Protein AF-0000000066289034 (afdb_homodimer)

InterPro domains:
  IPR006190 Antifreeze-like/N-acetylneuraminic acid synthase, SAF domain [PS50844] (279-337)
  IPR013132 PseI/NeuA/B-like [PF03102] (37-263)
  IPR013785 Aldolase-type TIM barrel [G3DSA:3.20.20.70] (3-262)
  IPR013974 SAF domain [PF08666] (277-334)
  IPR013974 SAF domain [SM00858] (277-335)
  IPR036732 Antifreeze-like/N-acetylneuraminic acid synthase C-terminal domain superfamily [SSF51269] (269-334)
  IPR051690 PseI/Nans/NeuA/B acid synthases [PTHR42966] (1-334)
  IPR057736 PseI/NeuA/NeuB, SAF domain [cd11615] (277-334)

Foldseek 3Di:
DDWDDQPNATFAPPGAAQEEAEQELQCQLPLVQLLVLLVLCVVLPHQAYEYEAEDLVAQDPPPDPCSVVCVRSHYDLVSLLVSQVSNVVVPHAYEYEYRGQVVLVSVLVSVHQEYEHEQVCLQVLVNLLSNLLSQHAYEYENAPHDPVSNVVSVCSSVVNHHDHYEYAYEHPDQADDPVRSPLLVQVVCCVPPVHAYAYEHRHAALVSRLVSVLVPHRYYYFHEHCALPDDDDRSVRGDHSVRSSVNVVSNVVSVVVSPDPDDDDDPVCVVVQQFVFWAKAFQAKDAAFDFDDPVGIDIDDGNPAHHPVCVVVRGRAGFHHIHGHGHGDHVVRRDDD/DDWDDQPNATFAPPGAAQEEAEQELQCQLPLVQLLVLLVLCVVLPHQAYEYEAEDLVAQDPPPDPCSVVCVRSHYDLVSLLVSQVSNVVVPHAYEYEYRHLVVLVSVVVSVHQEYEHELVCLQVLVNLLSNLLSQHAYEYENAPHDPVSNVVSVCSSVVNHHDHYEYAYEHPDQADDPVRSPLLVQVVCCVPPVHAYAYEHRHAALVSRLVSVLVPHRYYYFHEHCALPDDDDRSVRGDHSVRSSVNVVSNVVSVVPSPDPDDDDDPVCVVVQQFVFWAKAFQAKDAAFDFDDPVGIDIDDGNPAHHPVCVVVRGRAGFHHIHGHGHGDHVVRRDDD

Solvent-accessible surface area (backbone atoms only — not comparable to full-atom values): 33389 Å² total; per-residue (Å²): 105,69,64,38,71,46,73,94,39,60,34,17,81,95,41,68,64,42,34,33,29,29,34,48,67,66,28,64,43,32,69,66,49,38,47,49,49,47,53,46,36,45,75,31,62,35,54,25,38,28,36,61,40,53,52,53,86,54,28,36,25,83,83,41,92,55,36,65,61,49,50,65,40,51,61,53,72,67,51,52,52,51,48,41,52,51,26,54,71,76,70,29,42,48,36,40,25,52,58,26,71,69,38,47,54,51,41,55,73,69,58,46,46,39,41,39,40,53,31,42,48,48,62,33,42,69,50,42,38,55,50,10,60,71,59,43,33,36,39,36,31,43,16,60,35,35,61,68,55,49,52,51,38,52,47,46,22,43,76,36,58,24,81,43,58,32,41,20,43,38,47,57,25,94,55,33,56,53,69,59,53,25,54,37,25,37,48,45,49,31,70,72,66,50,38,35,28,14,37,40,51,33,37,74,75,51,61,65,64,40,42,36,43,73,59,59,30,21,31,38,34,37,41,32,26,87,45,46,83,49,88,65,94,58,20,68,48,19,34,28,54,67,54,39,25,50,35,44,52,49,37,55,48,51,62,38,20,32,53,88,22,74,56,48,55,42,82,76,18,58,75,40,46,39,60,50,16,44,8,32,17,25,56,33,73,38,51,55,65,40,62,40,41,86,84,42,40,42,55,24,24,47,31,81,38,38,51,44,74,46,47,80,73,47,49,70,35,48,28,71,48,69,37,46,59,59,33,68,41,43,62,71,38,63,53,78,134,105,67,66,38,69,46,72,94,40,61,32,16,82,96,41,67,65,42,33,33,29,29,33,48,68,66,28,65,46,33,68,66,50,37,49,47,47,47,53,46,36,44,74,31,63,34,54,24,38,28,37,62,40,53,52,53,85,54,28,35,24,82,83,39,92,54,34,65,58,48,49,64,40,50,61,52,73,67,53,51,52,49,48,40,52,50,27,54,70,75,69,29,44,45,37,40,25,52,57,26,72,69,39,48,55,52,42,55,72,67,57,46,46,38,41,37,40,52,32,43,48,46,64,34,43,68,51,42,38,56,50,10,60,71,58,43,32,36,40,37,33,42,16,59,33,34,61,68,56,49,52,52,37,52,48,45,22,43,76,36,57,24,81,42,59,31,40,19,43,37,49,57,25,92,55,33,55,52,70,57,54,25,54,38,25,38,47,44,50,32,70,74,66,51,39,35,27,15,37,40,51,31,36,74,76,53,60,66,65,41,43,38,43,75,57,59,30,21,30,39,35,36,40,32,25,85,44,45,83,49,88,65,94,58,20,69,49,19,34,28,55,68,53,40,27,50,34,44,52,50,38,55,48,50,62,38,21,32,53,88,22,73,57,50,54,42,82,74,18,59,77,41,46,38,59,49,16,44,8,32,18,24,56,32,74,40,51,56,66,40,61,39,40,86,82,42,42,40,56,24,26,46,31,81,37,39,50,44,74,47,48,80,72,46,49,71,35,47,29,71,47,70,37,47,58,60,34,69,41,44,63,71,38,64,53,79,135

Structure (mmCIF, N/CA/C/O backbone):
data_AF-0000000066289034-model_v1
#
loop_
_entity.id
_entity.type
_entity.pdbx_description
1 polymer 'Uncharacterized protein MJ1065'
#
loop_
_atom_site.group_PDB
_atom_site.id
_atom_site.type_symbol
_atom_site.label_atom_id
_atom_site.label_alt_id
_atom_site.label_comp_id
_atom_site.label_asym_id
_atom_site.label_entity_id
_atom_site.label_seq_id
_atom_site.pdbx_PDB_ins_code
_atom_site.Cartn_x
_atom_site.Cartn_y
_atom_site.Cartn_z
_atom_site.occupancy
_atom_site.B_iso_or_equiv
_atom_site.auth_seq_id
_atom_site.auth_comp_id
_atom_site.auth_asym_id
_atom_site.auth_atom_id
_atom_site.pdbx_PDB_model_num
ATOM 1 N N . MET A 1 1 ? 8.172 15.773 -12.922 1 71.44 1 MET A N 1
ATOM 2 C CA . MET A 1 1 ? 8.172 16.375 -11.586 1 71.44 1 MET A CA 1
ATOM 3 C C . MET A 1 1 ? 9.594 16.578 -11.078 1 71.44 1 MET A C 1
ATOM 5 O O . MET A 1 1 ? 10.391 15.633 -11.047 1 71.44 1 MET A O 1
ATOM 9 N N . GLU A 1 2 ? 9.992 17.766 -10.766 1 84.5 2 GLU A N 1
ATOM 10 C CA . GLU A 1 2 ? 11.336 18.047 -10.289 1 84.5 2 GLU A CA 1
ATOM 11 C C . GLU A 1 2 ? 11.484 17.703 -8.805 1 84.5 2 GLU A C 1
ATOM 13 O O . GLU A 1 2 ? 10.531 17.812 -8.039 1 84.5 2 GLU A O 1
ATOM 18 N N . LYS A 1 3 ? 12.609 17.219 -8.484 1 94.19 3 LYS A N 1
ATOM 19 C CA . LYS A 1 3 ? 12.914 16.922 -7.086 1 94.19 3 LYS A CA 1
ATOM 20 C C . LYS A 1 3 ? 13.266 18.203 -6.328 1 94.19 3 LYS A C 1
ATOM 22 O O . LYS A 1 3 ? 13.711 19.188 -6.93 1 94.19 3 LYS A O 1
ATOM 27 N N . ILE A 1 4 ? 12.992 18.156 -5.039 1 97.56 4 ILE A N 1
ATOM 28 C CA . ILE A 1 4 ? 13.258 19.281 -4.148 1 97.56 4 ILE A CA 1
ATOM 29 C C . ILE A 1 4 ? 14.305 18.875 -3.109 1 97.56 4 ILE A C 1
ATOM 31 O O . ILE A 1 4 ? 14.258 17.781 -2.566 1 97.56 4 ILE A O 1
ATOM 35 N N . LYS A 1 5 ? 15.203 19.812 -2.863 1 97.19 5 LYS A N 1
ATOM 36 C CA . LYS A 1 5 ? 16.234 19.531 -1.875 1 97.19 5 LYS A CA 1
ATOM 37 C C . LYS A 1 5 ? 15.859 20.078 -0.504 1 97.19 5 LYS A C 1
ATOM 39 O O . LYS A 1 5 ? 15.562 21.266 -0.371 1 97.19 5 LYS A O 1
ATOM 44 N N . ILE A 1 6 ? 15.797 19.234 0.524 1 98.06 6 ILE A N 1
ATOM 45 C CA . ILE A 1 6 ? 15.641 19.594 1.927 1 98.06 6 ILE A CA 1
ATOM 46 C C . ILE A 1 6 ? 16.891 19.219 2.705 1 98.06 6 ILE A C 1
ATOM 48 O O . ILE A 1 6 ? 17.156 18.031 2.91 1 98.06 6 ILE A O 1
ATOM 52 N N . GLY A 1 7 ? 17.609 20.172 3.164 1 96.44 7 GLY A N 1
ATOM 53 C CA . GLY A 1 7 ? 18.906 19.844 3.74 1 96.44 7 GLY A CA 1
ATOM 54 C C . GLY A 1 7 ? 19.812 19.094 2.781 1 96.44 7 GLY A C 1
ATOM 55 O O . GLY A 1 7 ? 20.109 19.578 1.685 1 96.44 7 GLY A O 1
ATOM 56 N N . ASP A 1 8 ? 20.141 17.922 3.119 1 95.5 8 ASP A N 1
ATOM 57 C CA . ASP A 1 8 ? 21.047 17.141 2.289 1 95.5 8 ASP A CA 1
ATOM 58 C C . ASP A 1 8 ? 20.312 16.016 1.568 1 95.5 8 ASP A C 1
ATOM 60 O O . ASP A 1 8 ? 20.938 15.117 1.001 1 95.5 8 ASP A O 1
ATOM 64 N N . ARG A 1 9 ? 18.984 16.125 1.559 1 97 9 ARG A N 1
ATOM 65 C CA . ARG A 1 9 ? 18.188 15.047 0.972 1 97 9 ARG A CA 1
ATOM 66 C C . ARG A 1 9 ? 17.344 15.562 -0.19 1 97 9 ARG A C 1
ATOM 68 O O . ARG A 1 9 ? 16.781 16.656 -0.117 1 97 9 ARG A O 1
ATOM 75 N N . TYR A 1 10 ? 17.312 14.805 -1.205 1 98.12 10 TYR A N 1
ATOM 76 C CA . TYR A 1 10 ? 16.359 15.078 -2.279 1 98.12 10 TYR A CA 1
ATOM 77 C C . TYR A 1 10 ? 15.031 14.375 -2.029 1 98.12 10 TYR A C 1
ATOM 79 O O . TYR A 1 10 ? 15.008 13.258 -1.516 1 98.12 10 TYR A O 1
ATOM 87 N N . VAL A 1 11 ? 13.945 15.062 -2.326 1 98.44 11 VAL A N 1
ATOM 88 C CA . VAL A 1 11 ? 12.586 14.555 -2.16 1 98.44 11 VAL A CA 1
ATOM 89 C C . VAL A 1 11 ? 11.852 14.594 -3.5 1 98.44 11 VAL A C 1
ATOM 91 O O . VAL A 1 11 ? 11.82 15.633 -4.168 1 98.44 11 VAL A O 1
ATOM 94 N N . GLY A 1 12 ? 11.289 13.516 -3.85 1 97.56 12 GLY A N 1
ATOM 95 C CA . GLY A 1 12 ? 10.57 13.445 -5.109 1 97.56 12 GLY A CA 1
ATOM 96 C C . GLY A 1 12 ? 10.797 12.141 -5.852 1 97.56 12 GLY A C 1
ATOM 97 O O . GLY A 1 12 ? 11.258 11.164 -5.27 1 97.56 12 GLY A O 1
ATOM 98 N N . LYS A 1 13 ? 10.414 12.125 -7.129 1 93.12 13 LYS A N 1
ATOM 99 C CA . LYS A 1 13 ? 10.461 10.922 -7.949 1 93.12 13 LYS A CA 1
ATOM 100 C C . LYS A 1 13 ? 11.867 10.32 -7.965 1 93.12 13 LYS A C 1
ATOM 102 O O . LYS A 1 13 ? 12.844 11.023 -8.195 1 93.12 13 LYS A O 1
ATOM 107 N N . GLY A 1 14 ? 11.922 9.078 -7.688 1 93.94 14 GLY A N 1
ATOM 108 C CA . GLY A 1 14 ? 13.188 8.352 -7.777 1 93.94 14 GLY A CA 1
ATOM 109 C C . GLY A 1 14 ? 14 8.422 -6.5 1 93.94 14 GLY A C 1
ATOM 110 O O . GLY A 1 14 ? 15.055 7.797 -6.398 1 93.94 14 GLY A O 1
ATOM 111 N N . GLU A 1 15 ? 13.57 9.211 -5.516 1 97.88 15 GLU A N 1
ATOM 112 C CA . GLU A 1 15 ? 14.266 9.352 -4.238 1 97.88 15 GLU A CA 1
ATOM 113 C C . GLU A 1 15 ? 13.586 8.531 -3.146 1 97.88 15 GLU A C 1
ATOM 115 O O . GLU A 1 15 ? 12.383 8.273 -3.219 1 97.88 15 GLU A O 1
ATOM 120 N N . PRO A 1 16 ? 14.352 8.062 -2.156 1 98.19 16 PRO A N 1
ATOM 121 C CA . PRO A 1 16 ? 13.703 7.418 -1.011 1 98.19 16 PRO A CA 1
ATOM 122 C C . PRO A 1 16 ? 12.688 8.32 -0.315 1 98.19 16 PRO A C 1
ATOM 124 O O . PRO A 1 16 ? 12.883 9.539 -0.26 1 98.19 16 PRO A O 1
ATOM 127 N N . THR A 1 17 ? 11.695 7.754 0.192 1 98.88 17 THR A N 1
ATOM 128 C CA . THR A 1 17 ? 10.68 8.5 0.918 1 98.88 17 THR A CA 1
ATOM 129 C C . THR A 1 17 ? 11.297 9.281 2.074 1 98.88 17 THR A C 1
ATOM 131 O O . THR A 1 17 ? 12.117 8.75 2.82 1 98.88 17 THR A O 1
ATOM 134 N N . PHE A 1 18 ? 11.008 10.539 2.15 1 98.94 18 PHE A N 1
ATOM 135 C CA . PHE A 1 18 ? 11.438 11.391 3.256 1 98.94 18 PHE A CA 1
ATOM 136 C C . PHE A 1 18 ? 10.5 11.234 4.449 1 98.94 18 PHE A C 1
ATOM 138 O O . PHE A 1 18 ? 9.297 11.484 4.34 1 98.94 18 PHE A O 1
ATOM 145 N N . ILE A 1 19 ? 11.008 10.797 5.605 1 98.94 19 ILE A N 1
ATOM 146 C CA . ILE A 1 19 ? 10.164 10.43 6.734 1 98.94 19 ILE A CA 1
ATOM 147 C C . ILE A 1 19 ? 10.352 11.43 7.875 1 98.94 19 ILE A C 1
ATOM 149 O O . ILE A 1 19 ? 11.469 11.609 8.367 1 98.94 19 ILE A O 1
ATOM 153 N N . ILE A 1 20 ? 9.25 12.023 8.281 1 98.94 20 ILE A N 1
ATOM 154 C CA . ILE A 1 20 ? 9.258 13.039 9.336 1 98.94 20 ILE A CA 1
ATOM 155 C C . ILE A 1 20 ? 8.586 12.477 10.586 1 98.94 20 ILE A C 1
ATOM 157 O O . ILE A 1 20 ? 7.414 12.109 10.562 1 98.94 20 ILE A O 1
ATOM 161 N N . ALA A 1 21 ? 9.352 12.414 11.664 1 98.94 21 ALA A N 1
ATOM 162 C CA . ALA A 1 21 ? 8.758 12.172 12.977 1 98.94 21 ALA A CA 1
ATOM 163 C C . ALA A 1 21 ? 8.133 13.445 13.531 1 98.94 21 ALA A C 1
ATOM 165 O O . ALA A 1 21 ? 8.844 14.375 13.914 1 98.94 21 ALA A O 1
ATOM 166 N N . GLU A 1 22 ? 6.855 13.43 13.578 1 98.75 22 GLU A N 1
ATOM 167 C CA . GLU A 1 22 ? 6.156 14.594 14.109 1 98.75 22 GLU A CA 1
ATOM 168 C C . GLU A 1 22 ? 6.07 14.539 15.633 1 98.75 22 GLU A C 1
ATOM 170 O O . GLU A 1 22 ? 5.133 13.969 16.188 1 98.75 22 GLU A O 1
ATOM 175 N N . GLY A 1 23 ? 6.965 15.273 16.25 1 98.5 23 GLY A N 1
ATOM 176 C CA . GLY A 1 23 ? 6.914 15.367 17.703 1 98.5 23 GLY A CA 1
ATOM 177 C C . GLY A 1 23 ? 5.812 16.281 18.203 1 98.5 23 GLY A C 1
ATOM 178 O O . GLY A 1 23 ? 5.312 16.109 19.312 1 98.5 23 GLY A O 1
ATOM 179 N N . GLY A 1 24 ? 5.508 17.219 17.297 1 97.62 24 GLY A N 1
ATOM 180 C CA . GLY A 1 24 ? 4.438 18.125 17.641 1 97.62 24 GLY A CA 1
ATOM 181 C C . GLY A 1 24 ? 4.59 18.734 19.031 1 97.62 24 GLY A C 1
ATOM 182 O O . GLY A 1 24 ? 5.602 19.375 19.328 1 97.62 24 GLY A O 1
ATOM 183 N N . LEU A 1 25 ? 3.611 18.453 19.859 1 97.88 25 LEU A N 1
ATOM 184 C CA . LEU A 1 25 ? 3.578 18.953 21.219 1 97.88 25 LEU A CA 1
ATOM 185 C C . LEU A 1 25 ? 3.855 17.844 22.219 1 97.88 25 LEU A C 1
ATOM 187 O O . LEU A 1 25 ? 3.662 18.016 23.422 1 97.88 25 LEU A O 1
ATOM 191 N N . ASN A 1 26 ? 4.34 16.719 21.75 1 98.31 26 ASN A N 1
ATOM 192 C CA . ASN A 1 26 ? 4.492 15.539 22.578 1 98.31 26 ASN A CA 1
ATOM 193 C C . ASN A 1 26 ? 5.699 15.648 23.5 1 98.31 26 ASN A C 1
ATOM 195 O O . ASN A 1 26 ? 6.027 14.711 24.234 1 98.31 26 ASN A O 1
ATOM 199 N N . HIS A 1 27 ? 6.359 16.828 23.516 1 98.12 27 HIS A N 1
ATOM 200 C CA . HIS A 1 27 ? 7.375 17.141 24.516 1 98.12 27 HIS A CA 1
ATOM 201 C C . HIS A 1 27 ? 6.742 17.578 25.828 1 98.12 27 HIS A C 1
ATOM 203 O O . HIS A 1 27 ? 7.43 17.688 26.844 1 98.12 27 HIS A O 1
ATOM 209 N N . ASN A 1 28 ? 5.516 17.828 25.797 1 97.31 28 ASN A N 1
ATOM 210 C CA . ASN A 1 28 ? 4.75 18.156 27 1 97.31 28 ASN A CA 1
ATOM 211 C C . ASN A 1 28 ? 5.332 19.359 27.719 1 97.31 28 ASN A C 1
ATOM 213 O O . ASN A 1 28 ? 5.398 19.375 28.953 1 97.31 28 ASN A O 1
ATOM 217 N N . GLY A 1 29 ? 5.848 20.328 27.031 1 97.31 29 GLY A N 1
ATOM 218 C CA . GLY A 1 29 ? 6.402 21.547 27.594 1 97.31 29 GLY A CA 1
ATOM 219 C C . GLY A 1 29 ? 7.734 21.328 28.281 1 97.31 29 GLY A C 1
ATOM 220 O O . GLY A 1 29 ? 8.219 22.203 29.016 1 97.31 29 GLY A O 1
ATOM 221 N N . ASP A 1 30 ? 8.266 20.188 28.078 1 97.62 30 ASP A N 1
ATOM 222 C CA . ASP A 1 30 ? 9.516 19.797 28.734 1 97.62 30 ASP A CA 1
ATOM 223 C C . ASP A 1 30 ? 10.617 19.578 27.703 1 97.62 30 ASP A C 1
ATOM 225 O O . ASP A 1 30 ? 10.539 18.641 26.891 1 97.62 30 ASP A O 1
ATOM 229 N N . ILE A 1 31 ? 11.695 20.344 27.828 1 97.75 31 ILE A N 1
ATOM 230 C CA . ILE A 1 31 ? 12.781 20.328 26.859 1 97.75 31 ILE A CA 1
ATOM 231 C C . ILE A 1 31 ? 13.492 18.984 26.875 1 97.75 31 ILE A C 1
ATOM 233 O O . ILE A 1 31 ? 13.953 18.5 25.844 1 97.75 31 ILE A O 1
ATOM 237 N N . ASP A 1 32 ? 13.516 18.359 28 1 98.25 32 ASP A N 1
ATOM 238 C CA . ASP A 1 32 ? 14.195 17.078 28.109 1 98.25 32 ASP A CA 1
ATOM 239 C C . ASP A 1 32 ? 13.406 15.984 27.391 1 98.25 32 ASP A C 1
ATOM 241 O O . ASP A 1 32 ? 13.992 15.102 26.75 1 98.25 32 ASP A O 1
ATOM 245 N N . ILE A 1 33 ? 12.117 16.031 27.531 1 98.5 33 ILE A N 1
ATOM 246 C CA . ILE A 1 33 ? 11.281 15.117 26.75 1 98.5 33 ILE A CA 1
ATOM 247 C C . ILE A 1 33 ? 11.469 15.383 25.266 1 98.5 33 ILE A C 1
ATOM 249 O O . ILE A 1 33 ? 11.562 14.453 24.469 1 98.5 33 ILE A O 1
ATOM 253 N N . GLY A 1 34 ? 11.555 16.656 24.891 1 98.75 34 GLY A N 1
ATOM 254 C CA . GLY A 1 34 ? 11.828 17.016 23.516 1 98.75 34 GLY A CA 1
ATOM 255 C C . GLY A 1 34 ? 13.109 16.406 22.969 1 98.75 34 GLY A C 1
ATOM 256 O O . GLY A 1 34 ? 13.133 15.859 21.875 1 98.75 34 GLY A O 1
ATOM 257 N N . LYS A 1 35 ? 14.125 16.531 23.781 1 98.81 35 LYS A N 1
ATOM 258 C CA . LYS A 1 35 ? 15.422 16 23.375 1 98.81 35 LYS A CA 1
ATOM 259 C C . LYS A 1 35 ? 15.359 14.477 23.219 1 98.81 35 LYS A C 1
ATOM 261 O O . LYS A 1 35 ? 15.977 13.914 22.312 1 98.81 35 LYS A O 1
ATOM 266 N N . GLU A 1 36 ? 14.633 13.852 24.094 1 98.81 36 GLU A N 1
ATOM 267 C CA . GLU A 1 36 ? 14.469 12.406 23.984 1 98.81 36 GLU A CA 1
ATOM 268 C C . GLU A 1 36 ? 13.711 12.031 22.719 1 98.81 36 GLU A C 1
ATOM 270 O O . GLU A 1 36 ? 14.031 11.023 22.078 1 98.81 36 GLU A O 1
ATOM 275 N N . LEU A 1 37 ? 12.711 12.789 22.375 1 98.88 37 LEU A N 1
ATOM 276 C CA . LEU A 1 37 ? 12 12.578 21.125 1 98.88 37 LEU A CA 1
ATOM 277 C C . LEU A 1 37 ? 12.953 12.656 19.938 1 98.88 37 LEU A C 1
ATOM 279 O O . LEU A 1 37 ? 12.906 11.82 19.031 1 98.88 37 LEU A O 1
ATOM 283 N N . VAL A 1 38 ? 13.82 13.664 19.984 1 98.94 38 VAL A N 1
ATOM 284 C CA . VAL A 1 38 ? 14.797 13.844 18.922 1 98.94 38 VAL A CA 1
ATOM 285 C C . VAL A 1 38 ? 15.68 12.609 18.812 1 98.94 38 VAL A C 1
ATOM 287 O O . VAL A 1 38 ? 15.844 12.055 17.719 1 98.94 38 VAL A O 1
ATOM 290 N N . LYS A 1 39 ? 16.172 12.18 19.906 1 98.88 39 LYS A N 1
ATOM 291 C CA . LYS A 1 39 ? 17.062 11.031 19.969 1 98.88 39 LYS A CA 1
ATOM 292 C C . LYS A 1 39 ? 16.391 9.773 19.438 1 98.88 39 LYS A C 1
ATOM 294 O O . LYS A 1 39 ? 16.953 9.062 18.594 1 98.88 39 LYS A O 1
ATOM 299 N N . GLU A 1 40 ? 15.18 9.508 19.875 1 98.94 40 GLU A N 1
ATOM 300 C CA . GLU A 1 40 ? 14.477 8.289 19.5 1 98.94 40 GLU A CA 1
ATOM 301 C C . GLU A 1 40 ? 14.062 8.336 18.031 1 98.94 40 GLU A C 1
ATOM 303 O O . GLU A 1 40 ? 14.07 7.309 17.344 1 98.94 40 GLU A O 1
ATOM 308 N N . ALA A 1 41 ? 13.641 9.492 17.578 1 98.94 41 ALA A N 1
ATOM 309 C CA . ALA A 1 41 ? 13.297 9.633 16.156 1 98.94 41 ALA A CA 1
ATOM 310 C C . ALA A 1 41 ? 14.477 9.242 15.273 1 98.94 41 ALA A C 1
ATOM 312 O O . ALA A 1 41 ? 14.305 8.508 14.297 1 98.94 41 ALA A O 1
ATOM 313 N N . LYS A 1 42 ? 15.641 9.719 15.633 1 98.88 42 LYS A N 1
ATOM 314 C CA . LYS A 1 42 ? 16.844 9.375 14.891 1 98.88 42 LYS A CA 1
ATOM 315 C C . LYS A 1 42 ? 17.094 7.867 14.914 1 98.88 42 LYS A C 1
ATOM 317 O O . LYS A 1 42 ? 17.359 7.258 13.883 1 98.88 42 LYS A O 1
ATOM 322 N N . LYS A 1 43 ? 16.969 7.328 16.094 1 98.81 43 LYS A N 1
ATOM 323 C CA . LYS A 1 43 ? 17.219 5.898 16.266 1 98.81 43 LYS A CA 1
ATOM 324 C C . LYS A 1 43 ? 16.25 5.07 15.422 1 98.81 43 LYS A C 1
ATOM 326 O O . LYS A 1 43 ? 16.609 3.998 14.93 1 98.81 43 LYS A O 1
ATOM 331 N N . CYS A 1 44 ? 15.07 5.574 15.25 1 98.75 44 CYS A N 1
ATOM 332 C CA . CYS A 1 44 ? 14.023 4.852 14.539 1 98.75 44 CYS A CA 1
ATOM 333 C C . CYS A 1 44 ? 14.211 4.961 13.031 1 98.75 44 CYS A C 1
ATOM 335 O O . CYS A 1 44 ? 13.555 4.254 12.266 1 98.75 44 CYS A O 1
ATOM 337 N N . GLY A 1 45 ? 15.047 5.887 12.562 1 98.75 45 GLY A N 1
ATOM 338 C CA . GLY A 1 45 ? 15.344 5.988 11.148 1 98.75 45 GLY A CA 1
ATOM 339 C C . GLY A 1 45 ? 14.633 7.145 10.469 1 98.75 45 GLY A C 1
ATOM 340 O O . GLY A 1 45 ? 14.57 7.207 9.234 1 98.75 45 GLY A O 1
ATOM 341 N N . ALA A 1 46 ? 14.109 8.078 11.242 1 98.88 46 ALA A N 1
ATOM 342 C CA . ALA A 1 46 ? 13.5 9.266 10.656 1 98.88 46 ALA A CA 1
ATOM 343 C C . ALA A 1 46 ? 14.547 10.148 9.977 1 98.88 46 ALA A C 1
ATOM 345 O O . ALA A 1 46 ? 15.703 10.195 10.414 1 98.88 46 ALA A O 1
ATOM 346 N N . ASP A 1 47 ? 14.102 10.797 8.922 1 98.81 47 ASP A N 1
ATOM 347 C CA . ASP A 1 47 ? 14.969 11.758 8.258 1 98.81 47 ASP A CA 1
ATOM 348 C C . ASP A 1 47 ? 14.953 13.102 8.977 1 98.81 47 ASP A C 1
ATOM 350 O O . ASP A 1 47 ? 15.945 13.836 8.961 1 98.81 47 ASP A O 1
ATOM 354 N N . ALA A 1 48 ? 13.836 13.398 9.602 1 98.88 48 ALA A N 1
ATOM 355 C CA . ALA A 1 48 ? 13.664 14.672 10.312 1 98.88 48 ALA A CA 1
ATOM 356 C C . ALA A 1 48 ? 12.742 14.5 11.516 1 98.88 48 ALA A C 1
ATOM 358 O O . ALA A 1 48 ? 11.891 13.609 11.539 1 98.88 48 ALA A O 1
ATOM 359 N N . ILE A 1 49 ? 12.969 15.297 12.477 1 98.88 49 ILE A N 1
ATOM 360 C CA . ILE A 1 49 ? 12.039 15.508 13.586 1 98.88 49 ILE A CA 1
ATOM 361 C C . ILE A 1 49 ? 11.383 16.875 13.461 1 98.88 49 ILE A C 1
ATOM 363 O O . ILE A 1 49 ? 12.039 17.859 13.086 1 98.88 49 ILE A O 1
ATOM 367 N N . LYS A 1 50 ? 10.125 16.891 13.688 1 98.88 50 LYS A N 1
ATOM 368 C CA . LYS A 1 50 ? 9.406 18.156 13.539 1 98.88 50 LYS A CA 1
ATOM 369 C C . LYS A 1 50 ? 8.641 18.5 14.812 1 98.88 50 LYS A C 1
ATOM 371 O O . LYS A 1 50 ? 8.047 17.625 15.453 1 98.88 50 LYS A O 1
ATOM 376 N N . PHE A 1 51 ? 8.625 19.781 15.18 1 98.81 51 PHE A N 1
ATOM 377 C CA . PHE A 1 51 ? 7.84 20.312 16.281 1 98.81 51 PHE A CA 1
ATOM 378 C C . PHE A 1 51 ? 6.934 21.438 15.812 1 98.81 51 PHE A C 1
ATOM 380 O O . PHE A 1 51 ? 6.852 21.719 14.617 1 98.81 51 PHE A O 1
ATOM 387 N N . GLN A 1 52 ? 6.18 21.969 16.703 1 98.56 52 GLN A N 1
ATOM 388 C CA . GLN A 1 52 ? 5.352 23.156 16.484 1 98.56 52 GLN A CA 1
ATOM 389 C C . GLN A 1 52 ? 5.855 24.344 17.297 1 98.56 52 GLN A C 1
ATOM 391 O O . GLN A 1 52 ? 5.992 24.25 18.516 1 98.56 52 GLN A O 1
ATOM 396 N N . SER A 1 53 ? 6.121 25.438 16.641 1 98.62 53 SER A N 1
ATOM 397 C CA . SER A 1 53 ? 6.664 26.625 17.312 1 98.62 53 SER A CA 1
ATOM 398 C C . SER A 1 53 ? 5.66 27.766 17.281 1 98.62 53 SER A C 1
ATOM 400 O O . SER A 1 53 ? 5.156 28.141 16.219 1 98.62 53 SER A O 1
ATOM 402 N N . TYR A 1 54 ? 5.449 28.328 18.484 1 98.25 54 TYR A N 1
ATOM 403 C CA . TYR A 1 54 ? 4.457 29.391 18.562 1 98.25 54 TYR A CA 1
ATOM 404 C C . TYR A 1 54 ? 4.609 30.188 19.859 1 98.25 54 TYR A C 1
ATOM 406 O O . TYR A 1 54 ? 5.262 29.734 20.797 1 98.25 54 TYR A O 1
ATOM 414 N N . HIS A 1 55 ? 4.141 31.391 19.812 1 97.81 55 HIS A N 1
ATOM 415 C CA . HIS A 1 55 ? 3.697 32.125 20.984 1 97.81 55 HIS A CA 1
ATOM 416 C C . HIS A 1 55 ? 2.184 32.031 21.156 1 97.81 55 HIS A C 1
ATOM 418 O O . HIS A 1 55 ? 1.429 32.469 20.281 1 97.81 55 HIS A O 1
ATOM 424 N N . THR A 1 56 ? 1.822 31.484 22.281 1 97.62 56 THR A N 1
ATOM 425 C CA . THR A 1 56 ? 0.412 31.172 22.484 1 97.62 56 THR A CA 1
ATOM 426 C C . THR A 1 56 ? -0.46 32.406 22.203 1 97.62 56 THR A C 1
ATOM 428 O O . THR A 1 56 ? -1.453 32.312 21.484 1 97.62 56 THR A O 1
ATOM 431 N N . GLU A 1 57 ? -0.082 33.562 22.609 1 95.75 57 GLU A N 1
ATOM 432 C CA . GLU A 1 57 ? -0.886 34.781 22.516 1 95.75 57 GLU A CA 1
ATOM 433 C C . GLU A 1 57 ? -0.946 35.281 21.078 1 95.75 57 GLU A C 1
ATOM 435 O O . GLU A 1 57 ? -1.774 36.156 20.766 1 95.75 57 GLU A O 1
ATOM 440 N N . ASP A 1 58 ? -0.093 34.75 20.234 1 95.31 58 ASP A N 1
ATOM 441 C CA . ASP A 1 58 ? -0.018 35.25 18.875 1 95.31 58 ASP A CA 1
ATOM 442 C C . ASP A 1 58 ? -0.77 34.344 17.906 1 95.31 58 ASP A C 1
ATOM 444 O O . ASP A 1 58 ? -0.941 34.656 16.734 1 95.31 58 ASP A O 1
ATOM 448 N N . PHE A 1 59 ? -1.265 33.219 18.281 1 94.81 59 PHE A N 1
ATOM 449 C CA . PHE A 1 59 ? -1.854 32.375 17.266 1 94.81 59 PHE A CA 1
ATOM 450 C C . PHE A 1 59 ? -3.236 31.891 17.703 1 94.81 59 PHE A C 1
ATOM 452 O O . PHE A 1 59 ? -4.059 31.516 16.859 1 94.81 59 PHE A O 1
ATOM 459 N N . ILE A 1 60 ? -3.51 31.922 19 1 96.19 60 ILE A N 1
ATOM 460 C CA . ILE A 1 60 ? -4.824 31.469 19.453 1 96.19 60 ILE A CA 1
ATOM 461 C C . ILE A 1 60 ? -5.422 32.5 20.422 1 96.19 60 ILE A C 1
ATOM 463 O O . ILE A 1 60 ? -4.715 33.062 21.25 1 96.19 60 ILE A O 1
ATOM 467 N N . SER A 1 61 ? -6.727 32.719 20.297 1 95 61 SER A N 1
ATOM 468 C CA . SER A 1 61 ? -7.434 33.688 21.125 1 95 61 SER A CA 1
ATOM 469 C C . SER A 1 61 ? -7.461 33.25 22.578 1 95 61 SER A C 1
ATOM 471 O O . SER A 1 61 ? -7.66 32.062 22.875 1 95 61 SER A O 1
ATOM 473 N N . LYS A 1 62 ? -7.379 34.156 23.438 1 94.25 62 LYS A N 1
ATOM 474 C CA . LYS A 1 62 ? -7.488 33.906 24.859 1 94.25 62 LYS A CA 1
ATOM 475 C C . LYS A 1 62 ? -8.867 33.344 25.219 1 94.25 62 LYS A C 1
ATOM 477 O O . LYS A 1 62 ? -9.039 32.719 26.266 1 94.25 62 LYS A O 1
ATOM 482 N N . LYS A 1 63 ? -9.758 33.562 24.344 1 90.44 63 LYS A N 1
ATOM 483 C CA . LYS A 1 63 ? -11.133 33.125 24.578 1 90.44 63 LYS A CA 1
ATOM 484 C C . LYS A 1 63 ? -11.32 31.672 24.141 1 90.44 63 LYS A C 1
ATOM 486 O O . LYS A 1 63 ? -12.367 31.078 24.406 1 90.44 63 LYS A O 1
ATOM 491 N N . SER A 1 64 ? -10.336 31.156 23.5 1 91.25 64 SER A N 1
ATOM 492 C CA . SER A 1 64 ? -10.406 29.766 23.047 1 91.25 64 SER A CA 1
ATOM 493 C C . SER A 1 64 ? -10.289 28.812 24.219 1 91.25 64 SER A C 1
ATOM 495 O O . SER A 1 64 ? -9.5 29.031 25.141 1 91.25 64 SER A O 1
ATOM 497 N N . GLU A 1 65 ? -11.062 27.703 24.141 1 91.44 65 GLU A N 1
ATOM 498 C CA . GLU A 1 65 ? -10.984 26.656 25.172 1 91.44 65 GLU A CA 1
ATOM 499 C C . GLU A 1 65 ? -9.625 25.969 25.156 1 91.44 65 GLU A C 1
ATOM 501 O O . GLU A 1 65 ? -9.258 25.297 26.125 1 91.44 65 GLU A O 1
ATOM 506 N N . TYR A 1 66 ? -8.82 26.172 24.125 1 93.56 66 TYR A N 1
ATOM 507 C CA . TYR A 1 66 ? -7.543 25.484 23.969 1 93.56 66 TYR A CA 1
ATOM 508 C C . TYR A 1 66 ? -6.383 26.359 24.391 1 93.56 66 TYR A C 1
ATOM 510 O O . TYR A 1 66 ? -5.227 25.938 24.406 1 93.56 66 TYR A O 1
ATOM 518 N N . TYR A 1 67 ? -6.66 27.594 24.719 1 95.81 67 TYR A N 1
ATOM 519 C CA . TYR A 1 67 ? -5.617 28.562 25.031 1 95.81 67 TYR A CA 1
ATOM 520 C C . TYR A 1 67 ? -4.707 28.047 26.141 1 95.81 67 TYR A C 1
ATOM 522 O O . TYR A 1 67 ? -3.484 28.016 26 1 95.81 67 TYR A O 1
ATOM 530 N N . GLU A 1 68 ? -5.27 27.562 27.219 1 96.56 68 GLU A N 1
ATOM 531 C CA . GLU A 1 68 ? -4.496 27.125 28.375 1 96.56 68 GLU A CA 1
ATOM 532 C C . GLU A 1 68 ? -3.674 25.875 28.047 1 96.56 68 GLU A C 1
ATOM 534 O O . GLU A 1 68 ? -2.562 25.719 28.547 1 96.56 68 GLU A O 1
ATOM 539 N N . LEU A 1 69 ? -4.246 25.031 27.266 1 95.56 69 LEU A N 1
ATOM 540 C CA . LEU A 1 69 ? -3.518 23.844 26.844 1 95.56 69 LEU A CA 1
ATOM 541 C C . LEU A 1 69 ? -2.246 24.219 26.094 1 95.56 69 LEU A C 1
ATOM 543 O O . LEU A 1 69 ? -1.15 23.781 26.453 1 95.56 69 LEU A O 1
ATOM 547 N N . PHE A 1 70 ? -2.344 25.109 25.109 1 97 70 PHE A N 1
ATOM 548 C CA . PHE A 1 70 ? -1.192 25.5 24.297 1 97 70 PHE A CA 1
ATOM 549 C C . PHE A 1 70 ? -0.19 26.281 25.141 1 97 70 PHE A C 1
ATOM 551 O O . PHE A 1 70 ? 1.022 26.125 24.984 1 97 70 PHE A O 1
ATOM 558 N N . LYS A 1 71 ? -0.744 27.078 26.031 1 97.69 71 LYS A N 1
ATOM 559 C CA . LYS A 1 71 ? 0.135 27.844 26.906 1 97.69 71 LYS A CA 1
ATOM 560 C C . LYS A 1 71 ? 0.975 26.922 27.797 1 97.69 71 LYS A C 1
ATOM 562 O O . LYS A 1 71 ? 2.17 27.156 27.984 1 97.69 71 LYS A O 1
ATOM 567 N N . SER A 1 72 ? 0.367 25.891 28.297 1 97.06 72 SER A N 1
ATOM 568 C CA . SER A 1 72 ? 1.045 24.969 29.203 1 97.06 72 SER A CA 1
ATOM 569 C C . SER A 1 72 ? 2.119 24.156 28.469 1 97.06 72 SER A C 1
ATOM 571 O O . SER A 1 72 ? 3.059 23.656 29.094 1 97.06 72 SER A O 1
ATOM 573 N N . LEU A 1 73 ? 2.02 24.031 27.109 1 97.75 73 LEU A N 1
ATOM 574 C CA . LEU A 1 73 ? 2.93 23.219 26.328 1 97.75 73 LEU A CA 1
ATOM 575 C C . LEU A 1 73 ? 3.938 24.078 25.578 1 97.75 73 LEU A C 1
ATOM 577 O O . LEU A 1 73 ? 4.766 23.562 24.812 1 97.75 73 LEU A O 1
ATOM 581 N N . GLU A 1 74 ? 3.895 25.391 25.766 1 98.12 74 GLU A N 1
ATOM 582 C CA . GLU A 1 74 ? 4.711 26.344 25.031 1 98.12 74 GLU A CA 1
ATOM 583 C C . GLU A 1 74 ? 6.184 26.234 25.422 1 98.12 74 GLU A C 1
ATOM 585 O O . GLU A 1 74 ? 6.523 26.297 26.594 1 98.12 74 GLU A O 1
ATOM 590 N N . LEU A 1 75 ? 7.082 26.016 24.453 1 98.25 75 LEU A N 1
ATOM 591 C CA . LEU A 1 75 ? 8.523 26.094 24.656 1 98.25 75 LEU A CA 1
ATOM 592 C C . LEU A 1 75 ? 9.062 27.469 24.266 1 98.25 75 LEU A C 1
ATOM 594 O O . LEU A 1 75 ? 8.508 28.125 23.391 1 98.25 75 LEU A O 1
ATOM 598 N N . SER A 1 76 ? 10.141 27.828 24.906 1 98 76 SER A N 1
ATOM 599 C CA . SER A 1 76 ? 10.758 29.125 24.609 1 98 76 SER A CA 1
ATOM 600 C C . SER A 1 76 ? 11.602 29.047 23.328 1 98 76 SER A C 1
ATOM 602 O O . SER A 1 76 ? 11.938 27.953 22.875 1 98 76 SER A O 1
ATOM 604 N N . GLU A 1 77 ? 11.859 30.25 22.797 1 98 77 GLU A N 1
ATOM 605 C CA . GLU A 1 77 ? 12.742 30.344 21.656 1 98 77 GLU A CA 1
ATOM 606 C C . GLU A 1 77 ? 14.086 29.672 21.938 1 98 77 GLU A C 1
ATOM 608 O O . GLU A 1 77 ? 14.617 28.953 21.094 1 98 77 GLU A O 1
ATOM 613 N N . GLU A 1 78 ? 14.609 29.891 23.125 1 98.12 78 GLU A N 1
ATOM 614 C CA . GLU A 1 78 ? 15.891 29.297 23.516 1 98.12 78 GLU A CA 1
ATOM 615 C C . GLU A 1 78 ? 15.828 27.781 23.516 1 98.12 78 GLU A C 1
ATOM 617 O O . GLU A 1 78 ? 16.781 27.109 23.109 1 98.12 78 GLU A O 1
ATOM 622 N N . GLU A 1 79 ? 14.727 27.266 23.938 1 98.38 79 GLU A N 1
ATOM 623 C CA . GLU A 1 79 ? 14.555 25.812 23.969 1 98.38 79 GLU A CA 1
ATOM 624 C C . GLU A 1 79 ? 14.492 25.234 22.562 1 98.38 79 GLU A C 1
ATOM 626 O O . GLU A 1 79 ? 15 24.141 22.328 1 98.38 79 GLU A O 1
ATOM 631 N N . PHE A 1 80 ? 13.938 25.922 21.656 1 98.31 80 PHE A N 1
ATOM 632 C CA . PHE A 1 80 ? 13.922 25.469 20.266 1 98.31 80 PHE A CA 1
ATOM 633 C C . PHE A 1 80 ? 15.32 25.484 19.672 1 98.31 80 PHE A C 1
ATOM 635 O O . PHE A 1 80 ? 15.688 24.594 18.906 1 98.31 80 PHE A O 1
ATOM 642 N N . TYR A 1 81 ? 16.109 26.516 20.031 1 98.25 81 TYR A N 1
ATOM 643 C CA . TYR A 1 81 ? 17.5 26.516 19.609 1 98.25 81 TYR A CA 1
ATOM 644 C C . TYR A 1 81 ? 18.234 25.297 20.156 1 98.25 81 TYR A C 1
ATOM 646 O O . TYR A 1 81 ? 19.031 24.672 19.438 1 98.25 81 TYR A O 1
ATOM 654 N N . GLU A 1 82 ? 17.938 25.016 21.391 1 98.19 82 GLU A N 1
ATOM 655 C CA . GLU A 1 82 ? 18.562 23.859 22.031 1 98.19 82 GLU A CA 1
ATOM 656 C C . GLU A 1 82 ? 18.172 22.562 21.312 1 98.19 82 GLU A C 1
ATOM 658 O O . GLU A 1 82 ? 19.016 21.688 21.094 1 98.19 82 GLU A O 1
ATOM 663 N N . LEU A 1 83 ? 16.906 22.391 21 1 98.56 83 LEU A N 1
ATOM 664 C CA . LEU A 1 83 ? 16.438 21.219 20.281 1 98.56 83 LEU A CA 1
ATOM 665 C C . LEU A 1 83 ? 17.125 21.078 18.922 1 98.56 83 LEU A C 1
ATOM 667 O O . LEU A 1 83 ? 17.562 20 18.547 1 98.56 83 LEU A O 1
ATOM 671 N N . LYS A 1 84 ? 17.188 22.172 18.172 1 98.5 84 LYS A N 1
ATOM 672 C CA . LYS A 1 84 ? 17.812 22.156 16.859 1 98.5 84 LYS A CA 1
ATOM 673 C C . LYS A 1 84 ? 19.297 21.781 16.953 1 98.5 84 LYS A C 1
ATOM 675 O O . LYS A 1 84 ? 19.781 20.953 16.172 1 98.5 84 LYS A O 1
ATOM 680 N N . GLU A 1 85 ? 19.984 22.406 17.891 1 98.25 85 GLU A N 1
ATOM 681 C CA . GLU A 1 85 ? 21.391 22.109 18.078 1 98.25 85 GLU A CA 1
ATOM 682 C C 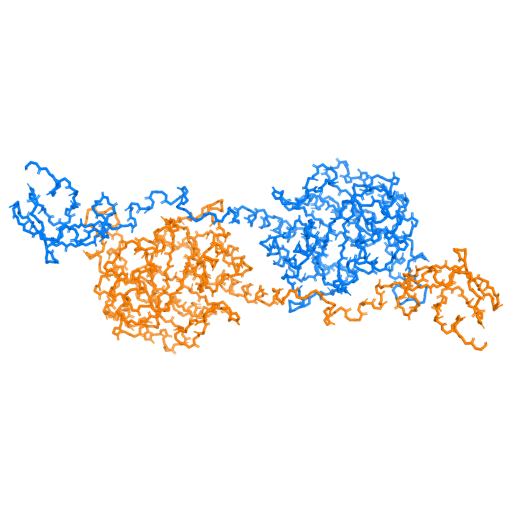. GLU A 1 85 ? 21.609 20.641 18.406 1 98.25 85 GLU A C 1
ATOM 684 O O . GLU A 1 85 ? 22.547 20.016 17.891 1 98.25 85 GLU A O 1
ATOM 689 N N . TYR A 1 86 ? 20.781 20.156 19.281 1 98.69 86 TYR A N 1
ATOM 690 C CA . TYR A 1 86 ? 20.875 18.75 19.656 1 98.69 86 TYR A CA 1
ATOM 691 C C . TYR A 1 86 ? 20.625 17.844 18.453 1 98.69 86 TYR A C 1
ATOM 693 O O . TYR A 1 86 ? 21.375 16.891 18.234 1 98.69 86 TYR A O 1
ATOM 701 N N . ALA A 1 87 ? 19.594 18.125 17.688 1 98.75 87 ALA A N 1
ATOM 702 C CA . ALA A 1 87 ? 19.281 17.375 16.484 1 98.75 87 ALA A CA 1
ATOM 703 C C . ALA A 1 87 ? 20.469 17.359 15.531 1 98.75 87 ALA A C 1
ATOM 705 O O . ALA A 1 87 ? 20.844 16.297 15.016 1 98.75 87 ALA A O 1
ATOM 706 N N . GLU A 1 88 ? 21.062 18.5 15.328 1 98 88 GLU A N 1
ATOM 707 C CA . GLU A 1 88 ? 22.219 18.609 14.438 1 98 88 GLU A CA 1
ATOM 708 C C . GLU A 1 88 ? 23.391 17.797 14.953 1 98 88 GLU A C 1
ATOM 710 O O . GLU A 1 88 ? 24.094 17.141 14.18 1 98 88 GLU A O 1
ATOM 715 N N . LYS A 1 89 ? 23.547 17.938 16.203 1 98.38 89 LYS A N 1
ATOM 716 C CA . LYS A 1 89 ? 24.656 17.219 16.828 1 98.38 89 LYS A CA 1
ATOM 717 C C . LYS A 1 89 ? 24.547 15.719 16.578 1 98.38 89 LYS A C 1
ATOM 719 O O . LYS A 1 89 ? 25.562 15.062 16.312 1 98.38 89 LYS A O 1
ATOM 724 N N . ILE A 1 90 ? 23.391 15.148 16.625 1 98.38 90 ILE A N 1
ATOM 725 C CA . ILE A 1 90 ? 23.281 13.695 16.516 1 98.38 90 ILE A CA 1
ATOM 726 C C . ILE A 1 90 ? 22.938 13.305 15.086 1 98.38 90 ILE A C 1
ATOM 728 O O . ILE A 1 90 ? 22.766 12.117 14.781 1 98.38 90 ILE A O 1
ATOM 732 N N . GLY A 1 91 ? 22.703 14.242 14.227 1 98.19 91 GLY A N 1
ATOM 733 C CA . GLY A 1 91 ? 22.641 13.984 12.789 1 98.19 91 GLY A CA 1
ATOM 734 C C . GLY A 1 91 ? 21.234 13.719 12.297 1 98.19 91 GLY A C 1
ATOM 735 O O . GLY A 1 91 ? 21.016 12.844 11.461 1 98.19 91 GLY A O 1
ATOM 736 N N . ILE A 1 92 ? 20.219 14.344 12.828 1 98.75 92 ILE A N 1
ATOM 737 C CA . ILE A 1 92 ? 18.875 14.312 12.289 1 98.75 92 ILE A CA 1
ATOM 738 C C . ILE A 1 92 ? 18.422 15.734 11.953 1 98.75 92 ILE A C 1
ATOM 740 O O . ILE A 1 92 ? 18.75 16.688 12.664 1 98.75 92 ILE A O 1
ATOM 744 N N . MET A 1 93 ? 17.625 15.922 10.914 1 98.75 93 MET A N 1
ATOM 745 C CA . MET A 1 93 ? 17.172 17.25 10.508 1 98.75 93 MET A CA 1
ATOM 746 C C . MET A 1 93 ? 16.094 17.766 11.461 1 98.75 93 MET A C 1
ATOM 748 O O . MET A 1 93 ? 15.219 17.016 11.891 1 98.75 93 MET A O 1
ATOM 752 N N . PHE A 1 94 ? 16.219 19.016 11.734 1 98.75 94 PHE A N 1
ATOM 753 C CA . PHE A 1 94 ? 15.227 19.703 12.562 1 98.75 94 PHE A CA 1
ATOM 754 C C . PHE A 1 94 ? 14.336 20.594 11.703 1 98.75 94 PHE A C 1
ATOM 756 O O . PHE A 1 94 ? 14.836 21.438 10.961 1 98.75 94 PHE A O 1
ATOM 763 N N . ILE A 1 95 ? 13.031 20.344 11.789 1 98.44 95 ILE A N 1
ATOM 764 C CA . ILE A 1 95 ? 12.031 21.172 11.133 1 98.44 95 ILE A CA 1
ATOM 765 C C . ILE A 1 95 ? 10.961 21.578 12.141 1 98.44 95 ILE A C 1
ATOM 767 O O . ILE A 1 95 ? 10.812 20.938 13.188 1 98.44 95 ILE A O 1
ATOM 771 N N . SER A 1 96 ? 10.297 22.625 11.836 1 98.62 96 SER A N 1
ATOM 772 C CA . SER A 1 96 ? 9.211 23.047 12.719 1 98.62 96 SER A CA 1
ATOM 773 C C . SER A 1 96 ? 8.094 23.719 11.93 1 98.62 96 SER A C 1
ATOM 775 O O . SER A 1 96 ? 8.328 24.234 10.828 1 98.62 96 SER A O 1
ATOM 777 N N . THR A 1 97 ? 6.953 23.672 12.438 1 98.75 97 THR A N 1
ATOM 778 C CA . THR A 1 97 ? 5.785 24.391 11.945 1 98.75 97 THR A CA 1
ATOM 779 C C . THR A 1 97 ? 5.605 25.703 12.703 1 98.75 97 THR A C 1
ATOM 781 O O . THR A 1 97 ? 5.25 25.703 13.891 1 98.75 97 THR A O 1
ATOM 784 N N . PRO A 1 98 ? 5.848 26.844 12.086 1 98.81 98 PRO A N 1
ATOM 785 C CA . PRO A 1 98 ? 5.488 28.094 12.758 1 98.81 98 PRO A CA 1
ATOM 786 C C . PRO A 1 98 ? 3.979 28.328 12.797 1 98.81 98 PRO A C 1
ATOM 788 O O . PRO A 1 98 ? 3.32 28.344 11.758 1 98.81 98 PRO A O 1
ATOM 791 N N . LEU A 1 99 ? 3.494 28.578 14.016 1 98.38 99 LEU A N 1
ATOM 792 C CA . LEU A 1 99 ? 2.062 28.812 14.156 1 98.38 99 LEU A CA 1
ATOM 793 C C . LEU A 1 99 ? 1.779 30.297 14.359 1 98.38 99 LEU A C 1
ATOM 795 O O . LEU A 1 99 ? 0.631 30.703 14.57 1 98.38 99 LEU A O 1
ATOM 799 N N . ASP A 1 100 ? 2.812 31.156 14.336 1 97.69 100 ASP A N 1
ATOM 800 C CA . ASP A 1 100 ? 2.66 32.625 14.312 1 97.69 100 ASP A CA 1
ATOM 801 C C . ASP A 1 100 ? 3.734 33.25 13.453 1 97.69 100 ASP A C 1
ATOM 803 O O . ASP A 1 100 ? 4.734 32.625 13.109 1 97.69 100 ASP A O 1
ATOM 807 N N . LEU A 1 101 ? 3.535 34.5 13.094 1 97.94 101 LEU A N 1
ATOM 808 C CA . LEU A 1 101 ? 4.371 35.156 12.109 1 97.94 101 LEU A CA 1
ATOM 809 C C . LEU A 1 101 ? 5.77 35.438 12.672 1 97.94 101 LEU A C 1
ATOM 811 O O . LEU A 1 101 ? 6.75 35.406 11.922 1 97.94 101 LEU A O 1
ATOM 815 N N . LYS A 1 102 ? 5.895 35.625 13.969 1 98.06 102 LYS A N 1
ATOM 816 C CA . LYS A 1 102 ? 7.188 35.906 14.594 1 98.06 102 LYS A CA 1
ATOM 817 C C . LYS A 1 102 ? 8.109 34.688 14.477 1 98.06 102 LYS A C 1
ATOM 819 O O . LYS A 1 102 ? 9.312 34.844 14.289 1 98.06 102 LYS A O 1
ATOM 824 N N . TYR A 1 103 ? 7.559 33.5 14.516 1 98.56 103 TYR A N 1
ATOM 825 C CA . TYR A 1 103 ? 8.367 32.281 14.492 1 98.56 103 TYR A CA 1
ATOM 826 C C . TYR A 1 103 ? 8.867 32 13.086 1 98.56 103 TYR A C 1
ATOM 828 O O . TYR A 1 103 ? 9.758 31.172 12.898 1 98.56 103 TYR A O 1
ATOM 836 N N . VAL A 1 104 ? 8.297 32.625 12.078 1 98.75 104 VAL A N 1
ATOM 837 C CA . VAL A 1 104 ? 8.891 32.5 10.75 1 98.75 104 VAL A CA 1
ATOM 838 C C . VAL A 1 104 ? 10.305 33.094 10.758 1 98.75 104 VAL A C 1
ATOM 840 O O . VAL A 1 104 ? 11.25 32.469 10.289 1 98.75 104 VAL A O 1
ATOM 843 N N . ASP A 1 105 ? 10.398 34.281 11.398 1 98.56 105 ASP A N 1
ATOM 844 C CA . ASP A 1 105 ? 11.695 34.938 11.484 1 98.56 105 ASP A CA 1
ATOM 845 C C . ASP A 1 105 ? 12.656 34.156 12.367 1 98.56 105 ASP A C 1
ATOM 847 O O . ASP A 1 105 ? 13.836 34 12.031 1 98.56 105 ASP A O 1
ATOM 851 N N . ILE A 1 106 ? 12.18 33.656 13.453 1 98.56 106 ILE A N 1
ATOM 852 C CA . ILE A 1 106 ? 13 32.938 14.406 1 98.56 106 ILE A CA 1
ATOM 853 C C . ILE A 1 106 ? 13.547 31.672 13.758 1 98.56 106 ILE A C 1
ATOM 855 O O . ILE A 1 106 ? 14.758 31.422 13.797 1 98.56 106 ILE A O 1
ATOM 859 N N . LEU A 1 107 ? 12.68 30.875 13.109 1 98.75 107 LEU A N 1
ATOM 860 C CA . LEU A 1 107 ? 13.086 29.625 12.477 1 98.75 107 LEU A CA 1
ATOM 861 C C . LEU A 1 107 ? 14.008 29.891 11.289 1 98.75 107 LEU A C 1
ATOM 863 O O . LEU A 1 107 ? 14.914 29.094 11.016 1 98.75 107 LEU A O 1
ATOM 867 N N . ASN A 1 108 ? 13.734 30.969 10.562 1 98.56 108 ASN A N 1
ATOM 868 C CA . ASN A 1 108 ? 14.633 31.344 9.477 1 98.56 108 ASN A CA 1
ATOM 869 C C . ASN A 1 108 ? 16.031 31.656 9.992 1 98.56 108 ASN A C 1
ATOM 871 O O . ASN A 1 108 ? 17.031 31.25 9.398 1 98.56 108 ASN A O 1
ATOM 875 N N . LYS A 1 109 ? 16.047 32.406 11.094 1 97.94 109 LYS A N 1
ATOM 876 C CA . LYS A 1 109 ? 17.328 32.719 11.727 1 97.94 109 LYS A CA 1
ATOM 877 C C . LYS A 1 109 ? 18.031 31.469 12.195 1 97.94 109 LYS A C 1
ATOM 879 O O . LYS A 1 109 ? 19.266 31.375 12.125 1 97.94 109 LYS A O 1
ATOM 884 N N . MET A 1 110 ? 17.25 30.5 12.625 1 97.56 110 MET A N 1
ATOM 885 C CA . MET A 1 110 ? 17.781 29.203 13.039 1 97.56 110 MET A CA 1
ATOM 886 C C . MET A 1 110 ? 18.297 28.406 11.836 1 97.56 110 MET A C 1
ATOM 888 O O . MET A 1 110 ? 18.953 27.375 12 1 97.56 110 MET A O 1
ATOM 892 N N . ASN A 1 111 ? 17.953 28.828 10.68 1 97.56 111 ASN A N 1
ATOM 893 C CA . ASN A 1 111 ? 18.359 28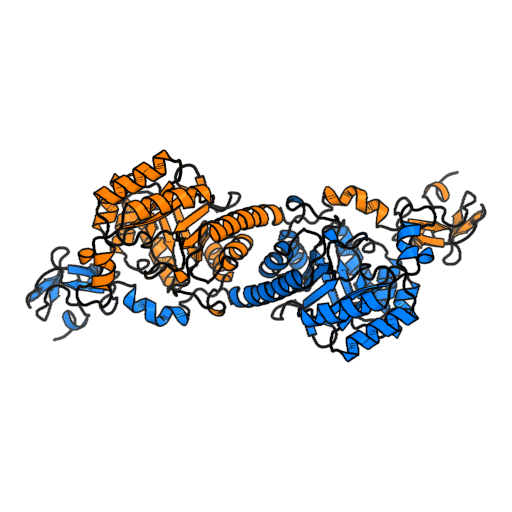.219 9.414 1 97.56 111 ASN A CA 1
ATOM 894 C C . ASN A 1 111 ? 17.797 26.797 9.273 1 97.56 111 ASN A C 1
ATOM 896 O O . ASN A 1 111 ? 18.531 25.859 8.969 1 97.56 111 ASN A O 1
ATOM 900 N N . VAL A 1 112 ? 16.547 26.656 9.578 1 98.44 112 VAL A N 1
ATOM 901 C CA . VAL A 1 112 ? 15.883 25.375 9.312 1 98.44 112 VAL A CA 1
ATOM 902 C C . VAL A 1 112 ? 15.922 25.078 7.812 1 98.44 112 VAL A C 1
ATOM 904 O O . VAL A 1 112 ? 15.883 26 6.988 1 98.44 112 VAL A O 1
ATOM 907 N N . PRO A 1 113 ? 15.977 23.844 7.426 1 98.38 113 PRO A N 1
ATOM 908 C CA . PRO A 1 113 ? 16.141 23.5 6.008 1 98.38 113 PRO A CA 1
ATOM 909 C C . PRO A 1 113 ? 14.844 23.656 5.215 1 98.38 113 PRO A C 1
ATOM 911 O O . PRO A 1 113 ? 14.875 23.719 3.984 1 98.38 113 PRO A O 1
ATOM 914 N N . ALA A 1 114 ? 13.711 23.688 5.895 1 98.69 114 ALA A N 1
ATOM 915 C CA . ALA A 1 114 ? 12.391 23.828 5.289 1 98.69 114 ALA A CA 1
ATOM 916 C C . ALA A 1 114 ? 11.359 24.281 6.312 1 98.69 114 ALA A C 1
ATOM 918 O O . ALA A 1 114 ? 11.586 24.172 7.523 1 98.69 114 ALA A O 1
ATOM 919 N N . PHE A 1 115 ? 10.266 24.828 5.797 1 98.81 115 PHE A N 1
ATOM 920 C CA . PHE A 1 115 ? 9.133 25.188 6.645 1 98.81 115 PHE A CA 1
ATOM 921 C C . PHE A 1 115 ? 7.977 24.203 6.434 1 98.81 115 PHE A C 1
ATOM 923 O O . PHE A 1 115 ? 7.645 23.859 5.301 1 98.81 115 PHE A O 1
ATOM 930 N N . LYS A 1 116 ? 7.48 23.734 7.5 1 98.88 116 LYS A N 1
ATOM 931 C CA . LYS A 1 116 ? 6.23 22.984 7.465 1 98.88 116 LYS A CA 1
ATOM 932 C C . LYS A 1 116 ? 5.039 23.875 7.789 1 98.88 116 LYS A C 1
ATOM 934 O O . LYS A 1 116 ? 5.098 24.688 8.727 1 98.88 116 LYS A O 1
ATOM 939 N N . ILE A 1 117 ? 3.977 23.797 6.988 1 98.88 117 ILE A N 1
ATOM 940 C CA . ILE A 1 117 ? 2.752 24.547 7.23 1 98.88 117 ILE A CA 1
ATOM 941 C C . ILE A 1 117 ? 1.61 23.578 7.555 1 98.88 117 ILE A C 1
ATOM 943 O O . ILE A 1 117 ? 1.336 22.656 6.789 1 98.88 117 ILE A O 1
ATOM 947 N N . ALA A 1 118 ? 0.958 23.828 8.672 1 98.56 118 ALA A N 1
ATOM 948 C CA . ALA A 1 118 ? -0.146 22.969 9.109 1 98.56 118 ALA A CA 1
ATOM 949 C C . ALA A 1 118 ? -1.369 23.156 8.211 1 98.56 118 ALA A C 1
ATOM 951 O O . ALA A 1 118 ? -1.562 24.234 7.629 1 98.56 118 ALA A O 1
ATOM 952 N N . SER A 1 119 ? -2.209 22.156 8.203 1 98.56 119 SER A N 1
ATOM 953 C CA . SER A 1 119 ? -3.42 22.203 7.387 1 98.56 119 SER A CA 1
ATOM 954 C C . SER A 1 119 ? -4.289 23.406 7.75 1 98.56 119 SER A C 1
ATOM 956 O O . SER A 1 119 ? -4.867 24.047 6.871 1 98.56 119 SER A O 1
ATOM 958 N N . GLY A 1 120 ? -4.352 23.703 9.023 1 97.62 120 GLY A N 1
ATOM 959 C CA . GLY A 1 120 ? -5.172 24.828 9.477 1 97.62 120 GLY A CA 1
ATOM 960 C C . GLY A 1 120 ? -4.688 26.172 8.961 1 97.62 120 GLY A C 1
ATOM 961 O O . GLY A 1 120 ? -5.449 27.141 8.93 1 97.62 120 GLY A O 1
ATOM 962 N N . ASP A 1 121 ? -3.453 26.266 8.57 1 98.38 121 ASP A N 1
ATOM 963 C CA . ASP A 1 121 ? -2.85 27.531 8.164 1 98.38 121 ASP A CA 1
ATOM 964 C C . ASP A 1 121 ? -2.705 27.609 6.648 1 98.38 121 ASP A C 1
ATOM 966 O O . ASP A 1 121 ? -2.08 28.547 6.125 1 98.38 121 ASP A O 1
ATOM 970 N N . LEU A 1 122 ? -3.281 26.625 5.957 1 98.31 122 LEU A N 1
ATOM 971 C CA . LEU A 1 122 ? -3.26 26.625 4.496 1 98.31 122 LEU A CA 1
ATOM 972 C C . LEU A 1 122 ? -3.928 27.891 3.955 1 98.31 122 LEU A C 1
ATOM 974 O O . LEU A 1 122 ? -3.518 28.422 2.918 1 98.31 122 LEU A O 1
ATOM 978 N N . THR A 1 123 ? -4.918 28.438 4.699 1 97.19 123 THR A N 1
ATOM 979 C CA . THR A 1 123 ? -5.637 29.625 4.246 1 97.19 123 THR A CA 1
ATOM 980 C C . THR A 1 123 ? -5.141 30.875 4.973 1 97.19 123 THR A C 1
ATOM 982 O O . THR A 1 123 ? -5.77 31.922 4.902 1 97.19 123 THR A O 1
ATOM 985 N N . PHE A 1 124 ? -4.051 30.766 5.758 1 98 124 PHE A N 1
ATOM 986 C CA . PHE A 1 124 ? -3.438 31.891 6.449 1 98 124 PHE A CA 1
ATOM 987 C C . PHE A 1 124 ? -2.424 32.594 5.551 1 98 124 PHE A C 1
ATOM 989 O O . PHE A 1 124 ? -1.215 32.406 5.723 1 98 124 PHE A O 1
ATOM 996 N N . TYR A 1 125 ? -2.932 33.406 4.664 1 97.56 125 TYR A N 1
ATOM 997 C CA . TYR A 1 125 ? -2.166 33.938 3.543 1 97.56 125 TYR A CA 1
ATOM 998 C C . TYR A 1 125 ? -0.977 34.75 4.031 1 97.56 125 TYR A C 1
ATOM 1000 O O . TYR A 1 125 ? 0.132 34.625 3.508 1 97.56 125 TYR A O 1
ATOM 1008 N N . PRO A 1 126 ? -1.119 35.594 5.129 1 97.56 126 PRO A N 1
ATOM 1009 C CA . PRO A 1 126 ? 0.054 36.312 5.602 1 97.56 126 PRO A CA 1
ATOM 1010 C C . PRO A 1 126 ? 1.21 35.406 5.996 1 97.56 126 PRO A C 1
ATOM 1012 O O . PRO A 1 126 ? 2.375 35.75 5.781 1 97.56 126 PRO A O 1
ATOM 1015 N N . LEU A 1 127 ? 0.9 34.312 6.562 1 98.5 127 LEU A N 1
ATOM 1016 C CA . LEU A 1 127 ? 1.935 33.344 6.914 1 98.5 127 LEU A CA 1
ATOM 1017 C C . LEU A 1 127 ? 2.592 32.75 5.664 1 98.5 127 LEU A C 1
ATOM 1019 O O . LEU A 1 127 ? 3.82 32.688 5.586 1 98.5 127 LEU A O 1
ATOM 1023 N N . LEU A 1 128 ? 1.756 32.344 4.68 1 98.69 128 LEU A N 1
ATOM 1024 C CA . LEU A 1 128 ? 2.27 31.781 3.436 1 98.69 128 LEU A CA 1
ATOM 1025 C C . LEU A 1 128 ? 3.184 32.781 2.723 1 98.69 128 LEU A C 1
ATOM 1027 O O . LEU A 1 128 ? 4.25 32.375 2.232 1 98.69 128 LEU A O 1
ATOM 1031 N N . GLU A 1 129 ? 2.736 34.031 2.67 1 98.38 129 GLU A N 1
ATOM 1032 C CA . GLU A 1 129 ? 3.537 35.062 2.029 1 98.38 129 GLU A CA 1
ATOM 1033 C C . GLU A 1 129 ? 4.891 35.219 2.721 1 98.38 129 GLU A C 1
ATOM 1035 O O . GLU A 1 129 ? 5.93 35.281 2.061 1 98.38 129 GLU A O 1
ATOM 1040 N N . LYS A 1 130 ? 4.84 35.281 4.031 1 98.44 130 LYS A N 1
ATOM 1041 C CA . LYS A 1 130 ? 6.055 35.5 4.809 1 98.44 130 LYS A CA 1
ATOM 1042 C C . LYS A 1 130 ? 7.031 34.312 4.648 1 98.44 130 LYS A C 1
ATOM 1044 O O . LYS A 1 130 ? 8.227 34.531 4.453 1 98.44 130 LYS A O 1
ATOM 1049 N N . VAL A 1 131 ? 6.543 33.125 4.746 1 98.69 131 VAL A N 1
ATOM 1050 C CA . VAL A 1 131 ? 7.379 31.938 4.613 1 98.69 131 VAL A CA 1
ATOM 1051 C C . VAL A 1 131 ? 7.965 31.875 3.203 1 98.69 131 VAL A C 1
ATOM 1053 O O . VAL A 1 131 ? 9.141 31.547 3.025 1 98.69 131 VAL A O 1
ATOM 1056 N N . ALA A 1 132 ? 7.184 32.188 2.191 1 98.75 132 ALA A N 1
ATOM 1057 C CA . ALA A 1 132 ? 7.629 32.125 0.801 1 98.75 132 ALA A CA 1
ATOM 1058 C C . ALA A 1 132 ? 8.82 33.062 0.583 1 98.75 132 ALA A C 1
ATOM 1060 O O . ALA A 1 132 ? 9.758 32.719 -0.143 1 98.75 132 ALA A O 1
ATOM 1061 N N . LYS A 1 133 ? 8.812 34.156 1.237 1 98.25 133 LYS A N 1
ATOM 1062 C CA . LYS A 1 133 ? 9.82 35.188 1.046 1 98.25 133 LYS A CA 1
ATOM 1063 C C . LYS A 1 133 ? 11.164 34.75 1.631 1 98.25 133 LYS A C 1
ATOM 1065 O O . LYS A 1 133 ? 12.195 35.375 1.341 1 98.25 133 LYS A O 1
ATOM 1070 N N . THR A 1 134 ? 11.172 33.75 2.5 1 97.94 134 THR A N 1
ATOM 1071 C CA . THR A 1 134 ? 12.43 33.25 3.045 1 97.94 134 THR A CA 1
ATOM 1072 C C . THR A 1 134 ? 13.234 32.531 1.97 1 97.94 134 THR A C 1
ATOM 1074 O O . THR A 1 134 ? 14.438 32.312 2.127 1 97.94 134 THR A O 1
ATOM 1077 N N . GLY A 1 135 ? 12.516 32 0.93 1 96.38 135 GLY A N 1
ATOM 1078 C CA . GLY A 1 135 ? 13.172 31.281 -0.157 1 96.38 135 GLY A CA 1
ATOM 1079 C C . GLY A 1 135 ? 13.406 29.812 0.153 1 96.38 135 GLY A C 1
ATOM 1080 O O . GLY A 1 135 ? 13.984 29.094 -0.659 1 96.38 135 GLY A O 1
ATOM 1081 N N . LYS A 1 136 ? 13.016 29.375 1.222 1 98 136 LYS A N 1
ATOM 1082 C CA . LYS A 1 136 ? 13.227 27.984 1.63 1 98 136 LYS A CA 1
ATOM 1083 C C . LYS A 1 136 ? 12.086 27.094 1.158 1 98 136 LYS A C 1
ATOM 1085 O O . LYS A 1 136 ? 10.977 27.578 0.903 1 98 136 LYS A O 1
ATOM 1090 N N . PRO A 1 137 ? 12.398 25.734 1.022 1 98.62 137 PRO A N 1
ATOM 1091 C CA . PRO A 1 137 ? 11.328 24.812 0.67 1 98.62 137 PRO A CA 1
ATOM 1092 C C . PRO A 1 137 ? 10.18 24.828 1.675 1 98.62 137 PRO A C 1
ATOM 1094 O O . PRO A 1 137 ? 10.398 25.031 2.869 1 98.62 137 PRO A O 1
ATOM 1097 N N . VAL A 1 138 ? 8.953 24.609 1.158 1 98.88 138 VAL A N 1
ATOM 1098 C CA . VAL A 1 138 ? 7.762 24.594 2 1 98.88 138 VAL A CA 1
ATOM 1099 C C . VAL A 1 138 ? 7.055 23.25 1.867 1 98.88 138 VAL A C 1
ATOM 1101 O O . VAL A 1 138 ? 6.805 22.781 0.755 1 98.88 138 VAL A O 1
ATOM 1104 N N . ILE A 1 139 ? 6.812 22.578 2.965 1 98.94 139 ILE A N 1
ATOM 1105 C CA . ILE A 1 139 ? 5.957 21.391 3.059 1 98.94 139 ILE A CA 1
ATOM 1106 C C . ILE A 1 139 ? 4.578 21.797 3.572 1 98.94 139 ILE A C 1
ATOM 1108 O O . ILE A 1 139 ? 4.434 22.219 4.723 1 98.94 139 ILE A O 1
ATOM 1112 N N . LEU A 1 140 ? 3.582 21.672 2.73 1 98.94 140 LEU A N 1
ATOM 1113 C CA . LEU A 1 140 ? 2.258 22.203 3.02 1 98.94 140 LEU A CA 1
ATOM 1114 C C . LEU A 1 140 ? 1.236 21.078 3.168 1 98.94 140 LEU A C 1
ATOM 1116 O O . LEU A 1 140 ? 0.94 20.375 2.203 1 98.94 140 LEU A O 1
ATOM 1120 N N . SER A 1 141 ? 0.708 20.906 4.359 1 98.88 141 SER A N 1
ATOM 1121 C CA . SER A 1 141 ? -0.377 19.953 4.562 1 98.88 141 SER A CA 1
ATOM 1122 C C . SER A 1 141 ? -1.698 20.484 4.027 1 98.88 141 SER A C 1
ATOM 1124 O O . SER A 1 141 ? -1.955 21.688 4.094 1 98.88 141 SER A O 1
ATOM 1126 N N . THR A 1 142 ? -2.576 19.594 3.662 1 98.88 142 THR A N 1
ATOM 1127 C CA . THR A 1 142 ? -3.744 20.047 2.926 1 98.88 142 THR A CA 1
ATOM 1128 C C . THR A 1 142 ? -5.031 19.547 3.57 1 98.88 142 THR A C 1
ATOM 1130 O O . THR A 1 142 ? -6.07 19.453 2.912 1 98.88 142 THR A O 1
ATOM 1133 N N . GLY A 1 143 ? -4.984 19.125 4.828 1 98.69 143 GLY A N 1
ATOM 1134 C CA . GLY A 1 143 ? -6.207 18.75 5.52 1 98.69 143 GLY A CA 1
ATOM 1135 C C . GLY A 1 143 ? -7.266 19.844 5.484 1 98.69 143 GLY A C 1
ATOM 1136 O O . GLY A 1 143 ? -6.941 21.031 5.434 1 98.69 143 GLY A O 1
ATOM 1137 N N . MET A 1 144 ? -8.508 19.469 5.469 1 98.31 144 MET A N 1
ATOM 1138 C CA . MET A 1 144 ? -9.656 20.359 5.59 1 98.31 144 MET A CA 1
ATOM 1139 C C . MET A 1 144 ? -9.836 21.188 4.32 1 98.31 144 MET A C 1
ATOM 1141 O O . MET A 1 144 ? -10.672 22.094 4.277 1 98.31 144 MET A O 1
ATOM 1145 N N . SER A 1 145 ? -9.086 20.953 3.295 1 98.19 145 SER A N 1
ATOM 1146 C CA . SER A 1 145 ? -9.094 21.828 2.135 1 98.19 145 SER A CA 1
ATOM 1147 C C . SER A 1 145 ? -9.578 21.109 0.885 1 98.19 145 SER A C 1
ATOM 1149 O O . SER A 1 145 ? -9.438 19.891 0.776 1 98.19 145 SER A O 1
ATOM 1151 N N . ASP A 1 146 ? -10.18 21.828 -0.032 1 97.88 146 ASP A N 1
ATOM 1152 C CA . ASP A 1 146 ? -10.461 21.312 -1.369 1 97.88 146 ASP A CA 1
ATOM 1153 C C . ASP A 1 146 ? -9.398 21.766 -2.367 1 97.88 146 ASP A C 1
ATOM 1155 O O . ASP A 1 146 ? -8.461 22.484 -2.002 1 97.88 146 ASP A O 1
ATOM 1159 N N . ILE A 1 147 ? -9.555 21.391 -3.586 1 98.5 147 ILE A N 1
ATOM 1160 C CA . ILE A 1 147 ? -8.547 21.625 -4.609 1 98.5 147 ILE A CA 1
ATOM 1161 C C . ILE A 1 147 ? -8.398 23.125 -4.848 1 98.5 147 ILE A C 1
ATOM 1163 O O . ILE A 1 147 ? -7.289 23.609 -5.086 1 98.5 147 ILE A O 1
ATOM 1167 N N . GLY A 1 148 ? -9.508 23.859 -4.832 1 98.31 148 GLY A N 1
ATOM 1168 C CA . GLY A 1 148 ? -9.445 25.297 -5.031 1 98.31 148 GLY A CA 1
ATOM 1169 C C . GLY A 1 148 ? -8.602 26.016 -3.988 1 98.31 148 GLY A C 1
ATOM 1170 O O . GLY A 1 148 ? -7.758 26.844 -4.328 1 98.31 148 GLY A O 1
ATOM 1171 N N . GLU A 1 149 ? -8.781 25.703 -2.768 1 98.31 149 GLU A N 1
ATOM 1172 C CA . GLU A 1 149 ? -8.016 26.297 -1.673 1 98.31 149 GLU A CA 1
ATOM 1173 C C . GLU A 1 149 ? -6.535 25.953 -1.783 1 98.31 149 GLU A C 1
ATOM 1175 O O . GLU A 1 149 ? -5.672 26.797 -1.544 1 98.31 149 GLU A O 1
ATOM 1180 N N . ILE A 1 150 ? -6.27 24.688 -2.131 1 98.81 150 ILE A N 1
ATOM 1181 C CA . ILE A 1 150 ? -4.887 24.25 -2.27 1 98.81 150 ILE A CA 1
ATOM 1182 C C . ILE A 1 150 ? -4.215 25.016 -3.412 1 98.81 150 ILE A C 1
ATOM 1184 O O . ILE A 1 150 ? -3.08 25.469 -3.273 1 98.81 150 ILE A O 1
ATOM 1188 N N . TRP A 1 151 ? -4.961 25.094 -4.5 1 98.56 151 TRP A N 1
ATOM 1189 C CA . TRP A 1 151 ? -4.441 25.828 -5.652 1 98.56 151 TRP A CA 1
ATOM 1190 C C . TRP A 1 151 ? -4.105 27.266 -5.281 1 98.56 151 TRP A C 1
ATOM 1192 O O . TRP A 1 151 ? -3.029 27.766 -5.613 1 98.56 151 TRP A O 1
ATOM 1202 N N . GLU A 1 152 ? -4.973 27.953 -4.559 1 98.44 152 GLU A N 1
ATOM 1203 C CA . GLU A 1 152 ? -4.742 29.344 -4.141 1 98.44 152 GLU A CA 1
ATOM 1204 C C . GLU A 1 152 ? -3.516 29.438 -3.236 1 98.44 152 GLU A C 1
ATOM 1206 O O . GLU A 1 152 ? -2.699 30.359 -3.391 1 98.44 152 GLU A O 1
ATOM 1211 N N . ALA A 1 153 ? -3.416 28.516 -2.295 1 98.69 153 ALA A N 1
ATOM 1212 C CA . ALA A 1 153 ? -2.279 28.516 -1.38 1 98.69 153 ALA A CA 1
ATOM 1213 C C . ALA A 1 153 ? -0.964 28.359 -2.139 1 98.69 153 ALA A C 1
ATOM 1215 O O . ALA A 1 153 ? 0.002 29.078 -1.871 1 98.69 153 ALA A O 1
ATOM 1216 N N . VAL A 1 154 ? -0.92 27.406 -3.084 1 98.75 154 VAL A N 1
ATOM 1217 C CA . VAL A 1 154 ? 0.268 27.172 -3.898 1 98.75 154 VAL A CA 1
ATOM 1218 C C . VAL A 1 154 ? 0.61 28.438 -4.684 1 98.75 154 VAL A C 1
ATOM 1220 O O . VAL A 1 154 ? 1.776 28.828 -4.762 1 98.75 154 VAL A O 1
ATOM 1223 N N . LYS A 1 155 ? -0.414 29.109 -5.219 1 98.38 155 LYS A N 1
ATOM 1224 C CA . LYS A 1 155 ? -0.183 30.344 -5.977 1 98.38 155 LYS A CA 1
ATOM 1225 C C . LYS A 1 155 ? 0.366 31.453 -5.082 1 98.38 155 LYS A C 1
ATOM 1227 O O . LYS A 1 155 ? 1.247 32.219 -5.496 1 98.38 155 LYS A O 1
ATOM 1232 N N . VAL A 1 156 ? -0.155 31.547 -3.863 1 98.38 156 VAL A N 1
ATOM 1233 C CA . VAL A 1 156 ? 0.36 32.531 -2.918 1 98.38 156 VAL A CA 1
ATOM 1234 C C . VAL A 1 156 ? 1.845 32.281 -2.664 1 98.38 156 VAL A C 1
ATOM 1236 O O . VAL A 1 156 ? 2.654 33.219 -2.701 1 98.38 156 VAL A O 1
ATOM 1239 N N . LEU A 1 157 ? 2.229 31.047 -2.449 1 98.75 157 LEU A N 1
ATOM 1240 C CA . LEU A 1 157 ? 3.621 30.672 -2.213 1 98.75 157 LEU A CA 1
ATOM 1241 C C . LEU A 1 157 ? 4.484 31.016 -3.426 1 98.75 157 LEU A C 1
ATOM 1243 O O . LEU A 1 157 ? 5.504 31.688 -3.301 1 98.75 157 LEU A O 1
ATOM 1247 N N . GLU A 1 158 ? 3.986 30.641 -4.598 1 98.25 158 GLU A N 1
ATOM 1248 C CA . GLU A 1 158 ? 4.738 30.844 -5.832 1 98.25 158 GLU A CA 1
ATOM 1249 C C . GLU A 1 158 ? 4.902 32.344 -6.129 1 98.25 158 GLU A C 1
ATOM 1251 O O . GLU A 1 158 ? 6 32.781 -6.457 1 98.25 158 GLU A O 1
ATOM 1256 N N . ASN A 1 159 ? 3.824 33.031 -6 1 98.06 159 ASN A N 1
ATOM 1257 C CA . ASN A 1 159 ? 3.822 34.438 -6.332 1 98.06 159 ASN A CA 1
ATOM 1258 C C . ASN A 1 159 ? 4.711 35.25 -5.387 1 98.06 159 ASN A C 1
ATOM 1260 O O . ASN A 1 159 ? 5.094 36.375 -5.691 1 98.06 159 ASN A O 1
ATOM 1264 N N . ASN A 1 160 ? 5.02 34.688 -4.273 1 98.19 160 ASN A N 1
ATOM 1265 C CA . ASN A 1 160 ? 5.844 35.375 -3.299 1 98.19 160 ASN A CA 1
ATOM 1266 C C . ASN A 1 160 ? 7.25 34.781 -3.221 1 98.19 160 ASN A C 1
ATOM 1268 O O . ASN A 1 160 ? 7.969 35 -2.242 1 98.19 160 ASN A O 1
ATOM 1272 N N . GLY A 1 161 ? 7.598 33.875 -4.152 1 97.06 161 GLY A N 1
ATOM 1273 C CA . GLY A 1 161 ? 9 33.562 -4.352 1 97.06 161 GLY A CA 1
ATOM 1274 C C . GLY A 1 161 ? 9.336 32.125 -3.994 1 97.06 161 GLY A C 1
ATOM 1275 O O . GLY A 1 161 ? 10.469 31.672 -4.176 1 97.06 161 GLY A O 1
ATOM 1276 N N . CYS A 1 162 ? 8.398 31.359 -3.471 1 97 162 CYS A N 1
ATOM 1277 C CA . CYS A 1 162 ? 8.672 29.969 -3.113 1 97 162 CYS A CA 1
ATOM 1278 C C . CYS A 1 162 ? 8.547 29.062 -4.328 1 97 162 CYS A C 1
ATOM 1280 O O . CYS A 1 162 ? 7.484 29 -4.953 1 97 162 CYS A O 1
ATOM 1282 N N . ARG A 1 163 ? 9.555 28.312 -4.703 1 91.75 163 ARG A N 1
ATOM 1283 C CA . ARG A 1 163 ? 9.555 27.438 -5.875 1 91.75 163 ARG A CA 1
ATOM 1284 C C . ARG A 1 163 ? 9.484 25.969 -5.461 1 91.75 163 ARG A C 1
ATOM 1286 O O . ARG A 1 163 ? 8.984 25.141 -6.215 1 91.75 163 ARG A O 1
ATOM 1293 N N . ASP A 1 164 ? 10.016 25.75 -4.293 1 98.25 164 ASP A N 1
ATOM 1294 C CA . ASP A 1 164 ? 10.086 24.375 -3.803 1 98.25 164 ASP A CA 1
ATOM 1295 C C . ASP A 1 164 ? 8.945 24.078 -2.834 1 98.25 164 ASP A C 1
ATOM 1297 O O . ASP A 1 164 ? 9.031 24.406 -1.646 1 98.25 164 ASP A O 1
ATOM 1301 N N . ILE A 1 165 ? 7.918 23.469 -3.395 1 98.75 165 ILE A N 1
ATOM 1302 C CA . ILE A 1 165 ? 6.715 23.188 -2.613 1 98.75 165 ILE A CA 1
ATOM 1303 C C . ILE A 1 165 ? 6.426 21.688 -2.619 1 98.75 165 ILE A C 1
ATOM 1305 O O . ILE A 1 165 ? 6.488 21.047 -3.668 1 98.75 165 ILE A O 1
ATOM 1309 N N . ILE A 1 166 ? 6.18 21.141 -1.484 1 98.88 166 ILE A N 1
ATOM 1310 C CA . ILE A 1 166 ? 5.719 19.766 -1.296 1 98.88 166 ILE A CA 1
ATOM 1311 C C . ILE A 1 166 ? 4.336 19.781 -0.646 1 98.88 166 ILE A C 1
ATOM 1313 O O . ILE A 1 166 ? 4.109 20.484 0.337 1 98.88 166 ILE A O 1
ATOM 1317 N N . LEU A 1 167 ? 3.418 19.062 -1.228 1 98.88 167 LEU A N 1
ATOM 1318 C CA . LEU A 1 167 ? 2.088 18.938 -0.637 1 98.88 167 LEU A CA 1
ATOM 1319 C C . LEU A 1 167 ? 1.948 17.641 0.139 1 98.88 167 LEU A C 1
ATOM 1321 O O . LEU A 1 167 ? 2.439 16.594 -0.299 1 98.88 167 LEU A O 1
ATOM 1325 N N . LEU A 1 168 ? 1.33 17.688 1.291 1 98.94 168 LEU A N 1
ATOM 1326 C CA . LEU A 1 168 ? 0.972 16.484 2.02 1 98.94 168 LEU A CA 1
ATOM 1327 C C . LEU A 1 168 ? -0.542 16.297 2.068 1 98.94 168 LEU A C 1
ATOM 1329 O O . LEU A 1 168 ? -1.251 17.141 2.639 1 98.94 168 LEU A O 1
ATOM 1333 N N . HIS A 1 169 ? -1.02 15.195 1.451 1 98.94 169 HIS A N 1
ATOM 1334 C CA . HIS A 1 169 ? -2.389 14.805 1.768 1 98.94 169 HIS A CA 1
ATOM 1335 C C . HIS A 1 169 ? -2.557 14.547 3.262 1 98.94 169 HIS A C 1
ATOM 1337 O O . HIS A 1 169 ? -1.658 14 3.906 1 98.94 169 HIS A O 1
ATOM 1343 N N . CYS A 1 17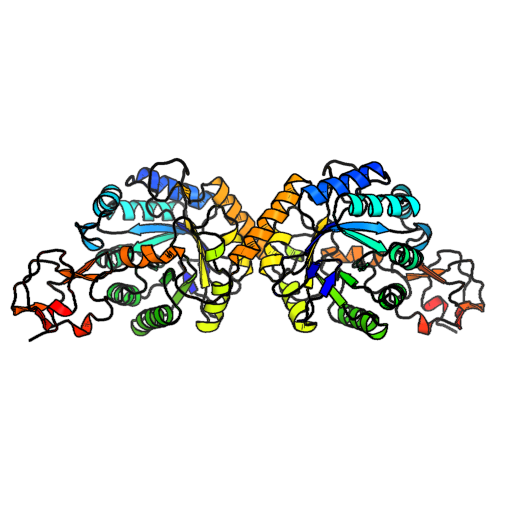0 ? -3.705 14.961 3.73 1 98.56 170 CYS A N 1
ATOM 1344 C CA . CYS A 1 170 ? -3.928 14.93 5.172 1 98.56 170 CYS A CA 1
ATOM 1345 C C . CYS A 1 170 ? -5.414 15.016 5.496 1 98.56 170 CYS A C 1
ATOM 1347 O O . CYS A 1 170 ? -6.172 15.672 4.781 1 98.56 170 CYS A O 1
ATOM 1349 N N . ILE A 1 171 ? -5.812 14.289 6.473 1 98.69 171 ILE A N 1
ATOM 1350 C CA . ILE A 1 171 ? -7.102 14.477 7.133 1 98.69 171 ILE A CA 1
ATOM 1351 C C . ILE A 1 171 ? -6.883 14.945 8.57 1 98.69 171 ILE A C 1
ATOM 1353 O O . ILE A 1 171 ? -6.27 14.25 9.375 1 98.69 171 ILE A O 1
ATOM 1357 N N . SER A 1 172 ? -7.363 16.141 8.82 1 98.06 172 SER A N 1
ATOM 1358 C CA . SER A 1 172 ? -7.176 16.734 10.141 1 98.06 172 SER A CA 1
ATOM 1359 C C . SER A 1 172 ? -8.219 16.203 11.125 1 98.06 172 SER A C 1
ATOM 1361 O O . SER A 1 172 ? -9.117 16.938 11.531 1 98.06 172 SER A O 1
ATOM 1363 N N . SER A 1 173 ? -8.133 14.977 11.531 1 97.5 173 SER A N 1
ATOM 1364 C CA . SER A 1 173 ? -8.906 14.258 12.539 1 97.5 173 SER A CA 1
ATOM 1365 C C . SER A 1 173 ? -8.016 13.375 13.398 1 97.5 173 SER A C 1
ATOM 1367 O O . SER A 1 173 ? -7.059 12.773 12.898 1 97.5 173 SER A O 1
ATOM 1369 N N . TYR A 1 174 ? -8.32 13.336 14.773 1 95.25 174 TYR A N 1
ATOM 1370 C CA . TYR A 1 174 ? -7.336 12.797 15.703 1 95.25 174 TYR A CA 1
ATOM 1371 C C . TYR A 1 174 ? -7.98 11.797 16.656 1 95.25 174 TYR A C 1
ATOM 1373 O O . TYR A 1 174 ? -8.242 12.125 17.828 1 95.25 174 TYR A O 1
ATOM 1381 N N . PRO A 1 175 ? -8.188 10.641 16.203 1 97.06 175 PRO A N 1
ATOM 1382 C CA . PRO A 1 175 ? -7.609 10.008 15.023 1 97.06 175 PRO A CA 1
ATOM 1383 C C . PRO A 1 175 ? -8.523 10.094 13.805 1 97.06 175 PRO A C 1
ATOM 1385 O O . PRO A 1 175 ? -9.727 10.336 13.945 1 97.06 175 PRO A O 1
ATOM 1388 N N . THR A 1 176 ? -7.941 9.891 12.664 1 98.31 176 THR A N 1
ATOM 1389 C CA . THR A 1 176 ? -8.703 9.852 11.422 1 98.31 176 THR A CA 1
ATOM 1390 C C . THR A 1 176 ? -9.406 8.5 11.266 1 98.31 176 THR A C 1
ATOM 1392 O O . THR A 1 176 ? -8.758 7.453 11.312 1 98.31 176 THR A O 1
ATOM 1395 N N . PRO A 1 177 ? -10.758 8.523 11.078 1 98.31 177 PRO A N 1
ATOM 1396 C CA . PRO A 1 177 ? -11.398 7.27 10.68 1 98.31 177 PRO A CA 1
ATOM 1397 C C . PRO A 1 177 ? -10.867 6.73 9.352 1 98.31 177 PRO A C 1
ATOM 1399 O O . PRO A 1 177 ? -10.609 7.504 8.422 1 98.31 177 PRO A O 1
ATOM 1402 N N . TYR A 1 178 ? -10.766 5.441 9.281 1 98.38 178 TYR A N 1
ATOM 1403 C CA . TYR A 1 178 ? -10.164 4.824 8.102 1 98.38 178 TYR A CA 1
ATOM 1404 C C . TYR A 1 178 ? -10.953 5.168 6.844 1 98.38 178 TYR A C 1
ATOM 1406 O O . TYR A 1 178 ? -10.367 5.387 5.781 1 98.38 178 TYR A O 1
ATOM 1414 N N . GLU A 1 179 ? -12.25 5.289 6.926 1 98.06 179 GLU A N 1
ATOM 1415 C CA . GLU A 1 179 ? -13.109 5.555 5.773 1 98.06 179 GLU A CA 1
ATOM 1416 C C . GLU A 1 179 ? -12.914 6.977 5.258 1 98.06 179 GLU A C 1
ATOM 1418 O O . GLU A 1 179 ? -13.312 7.293 4.133 1 98.06 179 GLU A O 1
ATOM 1423 N N . ASP A 1 180 ? -12.25 7.855 6.055 1 98.62 180 ASP A N 1
ATOM 1424 C CA . ASP A 1 180 ? -12.078 9.25 5.676 1 98.62 180 ASP A CA 1
ATOM 1425 C C . ASP A 1 180 ? -10.664 9.516 5.16 1 98.62 180 ASP A C 1
ATOM 1427 O O . ASP A 1 180 ? -10.352 10.625 4.727 1 98.62 180 ASP A O 1
ATOM 1431 N N . VAL A 1 181 ? -9.805 8.508 5.152 1 98.75 181 VAL A N 1
ATOM 1432 C CA . VAL A 1 181 ? -8.391 8.688 4.863 1 98.75 181 VAL A CA 1
ATOM 1433 C C . VAL A 1 181 ? -8.211 9.164 3.426 1 98.75 181 VAL A C 1
ATOM 1435 O O . VAL A 1 181 ? -7.488 10.133 3.17 1 98.75 181 VAL A O 1
ATOM 1438 N N . ASN A 1 182 ? -8.844 8.445 2.434 1 98.69 182 ASN A N 1
ATOM 1439 C CA . ASN A 1 182 ? -8.883 8.82 1.023 1 98.69 182 ASN A CA 1
ATOM 1440 C C . ASN A 1 182 ? -7.473 8.93 0.44 1 98.69 182 ASN A C 1
ATOM 1442 O O . ASN A 1 182 ? -7.117 9.953 -0.15 1 98.69 182 ASN A O 1
ATOM 1446 N N . LEU A 1 183 ? -6.703 7.867 0.512 1 98.81 183 LEU A N 1
ATOM 1447 C CA . LEU A 1 183 ? -5.309 7.863 0.085 1 98.81 183 LEU A CA 1
ATOM 1448 C C . LEU A 1 183 ? -5.195 8.148 -1.41 1 98.81 183 LEU A C 1
ATOM 1450 O O . LEU A 1 183 ? -4.168 8.641 -1.878 1 98.81 183 LEU A O 1
ATOM 1454 N N . ASN A 1 184 ? -6.242 7.906 -2.182 1 98.56 184 ASN A N 1
ATOM 1455 C CA . ASN A 1 184 ? -6.215 8.164 -3.617 1 98.56 184 ASN A CA 1
ATOM 1456 C C . ASN A 1 184 ? -6.082 9.656 -3.916 1 98.56 184 ASN A C 1
ATOM 1458 O O . ASN A 1 184 ? -5.766 10.039 -5.043 1 98.56 184 ASN A O 1
ATOM 1462 N N . ALA A 1 185 ? -6.266 10.484 -2.936 1 98.81 185 ALA A N 1
ATOM 1463 C CA . ALA A 1 185 ? -6.082 11.922 -3.111 1 98.81 185 ALA A CA 1
ATOM 1464 C C . ALA A 1 185 ? -4.617 12.258 -3.381 1 98.81 185 ALA A C 1
ATOM 1466 O O . ALA A 1 185 ? -4.312 13.305 -3.961 1 98.81 185 ALA A O 1
ATOM 1467 N N . ILE A 1 186 ? -3.693 11.398 -2.959 1 98.75 186 ILE A N 1
ATOM 1468 C CA . ILE A 1 186 ? -2.277 11.586 -3.26 1 98.75 186 ILE A CA 1
ATOM 1469 C C . ILE A 1 186 ? -2.072 11.633 -4.773 1 98.75 186 ILE A C 1
ATOM 1471 O O . ILE A 1 186 ? -1.402 12.531 -5.285 1 98.75 186 ILE A O 1
ATOM 1475 N N . LYS A 1 187 ? -2.713 10.719 -5.496 1 97.94 187 LYS A N 1
ATOM 1476 C CA . LYS A 1 187 ? -2.615 10.672 -6.953 1 97.94 187 LYS A CA 1
ATOM 1477 C C . LYS A 1 187 ? -3.234 11.914 -7.586 1 97.94 187 LYS A C 1
ATOM 1479 O O . LYS A 1 187 ? -2.701 12.461 -8.555 1 97.94 187 LYS A O 1
ATOM 1484 N N . THR A 1 188 ? -4.344 12.328 -7.012 1 98.5 188 THR A N 1
ATOM 1485 C CA . THR A 1 188 ? -5.023 13.523 -7.504 1 98.5 188 THR A CA 1
ATOM 1486 C C . THR A 1 188 ? -4.121 14.742 -7.395 1 98.5 188 THR A C 1
ATOM 1488 O O . THR A 1 188 ? -3.953 15.484 -8.367 1 98.5 188 THR A O 1
ATOM 1491 N N . LEU A 1 189 ? -3.529 14.891 -6.266 1 98.75 189 LEU A N 1
ATOM 1492 C CA . LEU A 1 189 ? -2.662 16.047 -6.035 1 98.75 189 LEU A CA 1
ATOM 1493 C C . LEU A 1 189 ? -1.448 16 -6.957 1 98.75 189 LEU A C 1
ATOM 1495 O O . LEU A 1 189 ? -1.052 17.031 -7.516 1 98.75 189 LEU A O 1
ATOM 1499 N N . LYS A 1 190 ? -0.862 14.812 -7.129 1 97.94 190 LYS A N 1
ATOM 1500 C CA . LYS A 1 190 ? 0.286 14.68 -8.016 1 97.94 190 LYS A CA 1
ATOM 1501 C C . LYS A 1 190 ? -0.085 15.039 -9.453 1 97.94 190 LYS A C 1
ATOM 1503 O O . LYS A 1 190 ? 0.675 15.727 -10.141 1 97.94 190 LYS A O 1
ATOM 1508 N N . SER A 1 191 ? -1.271 14.609 -9.859 1 97.44 191 SER A N 1
ATOM 1509 C CA . SER A 1 191 ? -1.722 14.844 -11.227 1 97.44 191 SER A CA 1
ATOM 1510 C C . SER A 1 191 ? -1.985 16.328 -11.484 1 97.44 191 SER A C 1
ATOM 1512 O O . SER A 1 191 ? -1.672 16.844 -12.562 1 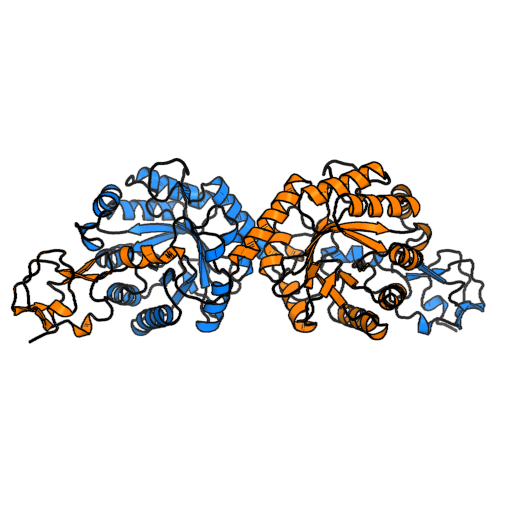97.44 191 SER A O 1
ATOM 1514 N N . ILE A 1 192 ? -2.482 17.016 -10.492 1 97.94 192 ILE A N 1
ATOM 1515 C CA . ILE A 1 192 ? -2.91 18.391 -10.672 1 97.94 192 ILE A CA 1
ATOM 1516 C C . ILE A 1 192 ? -1.708 19.328 -10.547 1 97.94 192 ILE A C 1
ATOM 1518 O O . ILE A 1 192 ? -1.549 20.25 -11.344 1 97.94 192 ILE A O 1
ATOM 1522 N N . PHE A 1 193 ? -0.817 19.078 -9.625 1 97.81 193 PHE A N 1
ATOM 1523 C CA . PHE A 1 193 ? 0.179 20.094 -9.289 1 97.81 193 PHE A CA 1
ATOM 1524 C C . PHE A 1 193 ? 1.543 19.703 -9.852 1 97.81 193 PHE A C 1
ATOM 1526 O O . PHE A 1 193 ? 2.42 20.562 -9.992 1 97.81 193 PHE A O 1
ATOM 1533 N N . ASN A 1 194 ? 1.795 18.406 -10.117 1 97.12 194 ASN A N 1
ATOM 1534 C CA . ASN A 1 194 ? 3.033 17.906 -10.703 1 97.12 194 ASN A CA 1
ATOM 1535 C C . ASN A 1 194 ? 4.25 18.312 -9.875 1 97.12 194 ASN A C 1
ATOM 1537 O O . ASN A 1 194 ? 5.242 18.797 -10.422 1 97.12 194 ASN A O 1
ATOM 1541 N N . ILE A 1 195 ? 4.137 18.25 -8.586 1 97.81 195 ILE A N 1
ATOM 1542 C CA . ILE A 1 195 ? 5.203 18.438 -7.609 1 97.81 195 ILE A CA 1
ATOM 1543 C C . ILE A 1 195 ? 5.207 17.266 -6.621 1 97.81 195 ILE A C 1
ATOM 1545 O O . ILE A 1 195 ? 4.289 16.453 -6.617 1 97.81 195 ILE A O 1
ATOM 1549 N N . PRO A 1 196 ? 6.266 17.109 -5.762 1 98.62 196 PRO A N 1
ATOM 1550 C CA . PRO A 1 196 ? 6.246 16.031 -4.773 1 98.62 196 PRO A CA 1
ATOM 1551 C C . PRO A 1 196 ? 5.039 16.109 -3.842 1 98.62 196 PRO A C 1
ATOM 1553 O O . PRO A 1 196 ? 4.656 17.203 -3.402 1 98.62 196 PRO A O 1
ATOM 1556 N N . VAL A 1 197 ? 4.406 15.008 -3.637 1 98.81 197 VAL A N 1
ATOM 1557 C CA . VAL A 1 197 ? 3.252 14.883 -2.752 1 98.81 197 VAL A CA 1
ATOM 1558 C C . VAL A 1 197 ? 3.508 13.781 -1.724 1 98.81 197 VAL A C 1
ATOM 1560 O O . VAL A 1 197 ? 4.078 12.734 -2.051 1 98.81 197 VAL A O 1
ATOM 1563 N N . GLY A 1 198 ? 3.184 14.055 -0.48 1 98.88 198 GLY A N 1
ATOM 1564 C CA . GLY A 1 198 ? 3.295 13.078 0.59 1 98.88 198 GLY A CA 1
ATOM 1565 C C . GLY A 1 198 ? 2.002 12.883 1.358 1 98.88 198 GLY A C 1
ATOM 1566 O O . GLY A 1 198 ? 0.918 13.156 0.84 1 98.88 198 GLY A O 1
ATOM 1567 N N . TYR A 1 199 ? 2.164 12.312 2.504 1 98.94 199 TYR A N 1
ATOM 1568 C CA . TYR A 1 199 ? 1.025 12 3.359 1 98.94 199 TYR A CA 1
ATOM 1569 C C . TYR A 1 199 ? 1.344 12.297 4.82 1 98.94 199 TYR A C 1
ATOM 1571 O O . TYR A 1 199 ? 2.359 11.836 5.348 1 98.94 199 TYR A O 1
ATOM 1579 N N . SER A 1 200 ? 0.572 13.172 5.453 1 98.94 200 SER A N 1
ATOM 1580 C CA . SER A 1 200 ? 0.599 13.414 6.891 1 98.94 200 SER A CA 1
ATOM 1581 C C . SER A 1 200 ? -0.481 12.609 7.605 1 98.94 200 SER A C 1
ATOM 1583 O O . SER A 1 200 ? -1.674 12.859 7.422 1 98.94 200 SER A O 1
ATOM 1585 N N . ASP A 1 201 ? -0.089 11.734 8.477 1 98.75 201 ASP A N 1
ATOM 1586 C CA . ASP A 1 201 ? -1.002 10.688 8.93 1 98.75 201 ASP A CA 1
ATOM 1587 C C . ASP A 1 201 ? -1.472 10.953 10.359 1 98.75 201 ASP A C 1
ATOM 1589 O O . ASP A 1 201 ? -0.672 11.312 11.227 1 98.75 201 ASP A O 1
ATOM 1593 N N . HIS A 1 202 ? -2.777 10.719 10.562 1 98.56 202 HIS A N 1
ATOM 1594 C CA . HIS A 1 202 ? -3.375 10.805 11.891 1 98.56 202 HIS A CA 1
ATOM 1595 C C . HIS A 1 202 ? -4.203 9.555 12.203 1 98.56 202 HIS A C 1
ATOM 1597 O O . HIS A 1 202 ? -5.074 9.586 13.07 1 98.56 202 HIS A O 1
ATOM 1603 N N . THR A 1 203 ? -4.055 8.492 11.43 1 98.44 203 THR A N 1
ATOM 1604 C CA . THR A 1 203 ? -4.738 7.238 11.727 1 98.44 203 THR A CA 1
ATOM 1605 C C . THR A 1 203 ? -4.043 6.5 12.867 1 98.44 203 THR A C 1
ATOM 1607 O O . THR A 1 203 ? -2.91 6.824 13.227 1 98.44 203 THR A O 1
ATOM 1610 N N . LEU A 1 204 ? -4.801 5.547 13.438 1 97.88 204 LEU A N 1
ATOM 1611 C CA . LEU A 1 204 ? -4.168 4.629 14.375 1 97.88 204 LEU A CA 1
ATOM 1612 C C . LEU A 1 204 ? -3.305 3.607 13.641 1 97.88 204 LEU A C 1
ATOM 1614 O O . LEU A 1 204 ? -3.689 3.115 12.578 1 97.88 204 LEU A O 1
ATOM 1618 N N . GLY A 1 205 ? -2.145 3.359 14.188 1 97.44 205 GLY A N 1
ATOM 1619 C CA . GLY A 1 205 ? -1.258 2.369 13.594 1 97.44 205 GLY A CA 1
ATOM 1620 C C . GLY A 1 205 ? -0.385 2.936 12.492 1 97.44 205 GLY A C 1
ATOM 1621 O O . GLY A 1 205 ? -0.255 4.156 12.359 1 97.44 205 GLY A O 1
ATOM 1622 N N . ILE A 1 206 ? 0.3 2.057 11.742 1 98.62 206 ILE A N 1
ATOM 1623 C CA . ILE A 1 206 ? 1.301 2.523 10.789 1 98.62 206 ILE A CA 1
ATOM 1624 C C . ILE A 1 206 ? 0.938 2.047 9.383 1 98.62 206 ILE A C 1
ATOM 1626 O O . ILE A 1 206 ? 1.731 2.188 8.453 1 98.62 206 ILE A O 1
ATOM 1630 N N . LEU A 1 207 ? -0.303 1.479 9.164 1 98.75 207 LEU A N 1
ATOM 1631 C CA . LEU A 1 207 ? -0.677 0.885 7.883 1 98.75 207 LEU A CA 1
ATOM 1632 C C . LEU A 1 207 ? -0.843 1.959 6.812 1 98.75 207 LEU A C 1
ATOM 1634 O O . LEU A 1 207 ? -0.313 1.827 5.707 1 98.75 207 LEU A O 1
ATOM 1638 N N . ALA A 1 208 ? -1.499 3.059 7.137 1 98.81 208 ALA A N 1
ATOM 1639 C CA . ALA A 1 208 ? -1.822 4.098 6.168 1 98.81 208 ALA A CA 1
ATOM 1640 C C . ALA A 1 208 ? -0.556 4.742 5.609 1 98.81 208 ALA A C 1
ATOM 1642 O O . ALA A 1 208 ? -0.387 4.84 4.391 1 98.81 208 ALA A O 1
ATOM 1643 N N . PRO A 1 209 ? 0.393 5.109 6.516 1 98.88 209 PRO A N 1
ATOM 1644 C CA . PRO A 1 209 ? 1.6 5.707 5.941 1 98.88 209 PRO A CA 1
ATOM 1645 C C . PRO A 1 209 ? 2.393 4.727 5.082 1 98.88 209 PRO A C 1
ATOM 1647 O O . PRO A 1 209 ? 2.959 5.117 4.055 1 98.88 209 PRO A O 1
ATOM 1650 N N . VAL A 1 210 ? 2.414 3.49 5.422 1 98.88 210 VAL A N 1
ATOM 1651 C CA . VAL A 1 210 ? 3.154 2.494 4.656 1 98.88 210 VAL A CA 1
ATOM 1652 C C . VAL A 1 210 ? 2.51 2.314 3.281 1 98.88 210 VAL A C 1
ATOM 1654 O O . VAL A 1 210 ? 3.191 2.377 2.256 1 98.88 210 VAL A O 1
ATOM 1657 N N . VAL A 1 211 ? 1.224 2.18 3.242 1 98.75 211 VAL A N 1
ATOM 1658 C CA . VAL A 1 211 ? 0.464 1.949 2.018 1 98.75 211 VAL A CA 1
ATOM 1659 C C . VAL A 1 211 ? 0.552 3.178 1.114 1 98.75 211 VAL A C 1
ATOM 1661 O O . VAL A 1 211 ? 0.608 3.051 -0.111 1 98.75 211 VAL A O 1
ATOM 1664 N N . SER A 1 212 ? 0.594 4.355 1.715 1 98.88 212 SER A N 1
ATOM 1665 C CA . SER A 1 212 ? 0.623 5.598 0.948 1 98.88 212 SER A CA 1
ATOM 1666 C C . SER A 1 212 ? 1.875 5.684 0.082 1 98.88 212 SER A C 1
ATOM 1668 O O . SER A 1 212 ? 1.85 6.277 -0.998 1 98.88 212 SER A O 1
ATOM 1670 N N . VAL A 1 213 ? 2.965 5.078 0.505 1 98.81 213 VAL A N 1
ATOM 1671 C CA . VAL A 1 213 ? 4.211 5.086 -0.255 1 98.81 213 VAL A CA 1
ATOM 1672 C C . VAL A 1 213 ? 4.016 4.34 -1.573 1 98.81 213 VAL A C 1
ATOM 1674 O O . VAL A 1 213 ? 4.523 4.766 -2.615 1 98.81 213 VAL A O 1
ATOM 1677 N N . ALA A 1 214 ? 3.242 3.283 -1.541 1 98.12 214 ALA A N 1
ATOM 1678 C CA . ALA A 1 214 ? 2.949 2.537 -2.762 1 98.12 214 ALA A CA 1
ATOM 1679 C C . ALA A 1 214 ? 2.133 3.381 -3.738 1 98.12 214 ALA A C 1
ATOM 1681 O O . ALA A 1 214 ? 2.201 3.178 -4.953 1 98.12 214 ALA A O 1
ATOM 1682 N N . LEU A 1 215 ? 1.396 4.336 -3.182 1 98.12 215 LEU A N 1
ATOM 1683 C CA . LEU A 1 215 ? 0.544 5.188 -4.004 1 98.12 215 LEU A CA 1
ATOM 1684 C C . LEU A 1 215 ? 1.307 6.418 -4.48 1 98.12 215 LEU A C 1
ATOM 1686 O O . LEU A 1 215 ? 0.73 7.305 -5.113 1 98.12 215 LEU A O 1
ATOM 1690 N N . GLY A 1 216 ? 2.602 6.496 -4.09 1 97.62 216 GLY A N 1
ATOM 1691 C CA . GLY A 1 216 ? 3.457 7.523 -4.664 1 97.62 216 GLY A CA 1
ATOM 1692 C C . GLY A 1 216 ? 3.828 8.609 -3.674 1 97.62 216 GLY A C 1
ATOM 1693 O O . GLY A 1 216 ? 4.355 9.656 -4.062 1 97.62 216 GLY A O 1
ATOM 1694 N N . ALA A 1 217 ? 3.551 8.406 -2.4 1 98.75 217 ALA A N 1
ATOM 1695 C CA . ALA A 1 217 ? 3.916 9.422 -1.414 1 98.75 217 ALA A CA 1
ATOM 1696 C C . ALA A 1 217 ? 5.43 9.586 -1.33 1 98.75 217 ALA A C 1
ATOM 1698 O O . ALA A 1 217 ? 6.152 8.617 -1.088 1 98.75 217 ALA A O 1
ATOM 1699 N N . ASP A 1 218 ? 5.871 10.82 -1.474 1 98.75 218 ASP A N 1
ATOM 1700 C CA . ASP A 1 218 ? 7.297 11.133 -1.447 1 98.75 218 ASP A CA 1
ATOM 1701 C C . ASP A 1 218 ? 7.754 11.492 -0.035 1 98.75 218 ASP A C 1
ATOM 1703 O O . ASP A 1 218 ? 8.953 11.477 0.257 1 98.75 218 ASP A O 1
ATOM 1707 N N . VAL A 1 219 ? 6.785 11.867 0.803 1 98.94 219 VAL A N 1
ATOM 1708 C CA . VAL A 1 219 ? 7.031 12.281 2.18 1 98.94 219 VAL A CA 1
ATOM 1709 C C . VAL A 1 219 ? 6 11.641 3.105 1 98.94 219 VAL A C 1
ATOM 1711 O O . VAL A 1 219 ? 4.812 11.586 2.781 1 98.94 219 VAL A O 1
ATOM 1714 N N . ILE A 1 220 ? 6.469 11.078 4.188 1 98.94 220 ILE A N 1
ATOM 1715 C CA . ILE A 1 220 ? 5.574 10.586 5.227 1 98.94 220 ILE A CA 1
ATOM 1716 C C . ILE A 1 220 ? 5.801 11.375 6.516 1 98.94 220 ILE A C 1
ATOM 1718 O O . ILE A 1 220 ? 6.941 11.539 6.957 1 98.94 220 ILE A O 1
ATOM 1722 N N . GLU A 1 221 ? 4.781 11.93 6.996 1 98.94 221 GLU A N 1
ATOM 1723 C CA . GLU A 1 221 ? 4.793 12.539 8.32 1 98.94 221 GLU A CA 1
ATOM 1724 C C . GLU A 1 221 ? 3.855 11.805 9.273 1 98.94 221 GLU A C 1
ATOM 1726 O O . GLU A 1 221 ? 2.676 11.617 8.977 1 98.94 221 GLU A O 1
ATOM 1731 N N . LYS A 1 222 ? 4.344 11.336 10.391 1 98.88 222 LYS A N 1
ATOM 1732 C CA . LYS A 1 222 ? 3.586 10.594 11.391 1 98.88 222 LYS A CA 1
ATOM 1733 C C . LYS A 1 222 ? 3.863 11.125 12.797 1 98.88 222 LYS A C 1
ATOM 1735 O O . LYS A 1 222 ? 5.016 11.359 13.164 1 98.88 222 LYS A O 1
ATOM 1740 N N . HIS A 1 223 ? 2.77 11.375 13.555 1 98.81 223 HIS A N 1
ATOM 1741 C CA . HIS A 1 223 ? 2.938 11.75 14.953 1 98.81 223 HIS A CA 1
ATOM 1742 C C . HIS A 1 223 ? 3.773 10.719 15.703 1 98.81 223 HIS A C 1
ATOM 1744 O O . HIS A 1 223 ? 3.605 9.516 15.508 1 98.81 223 HIS A O 1
ATOM 1750 N N . PHE A 1 224 ? 4.66 11.203 16.547 1 98.88 224 PHE A N 1
ATOM 1751 C CA . PHE A 1 224 ? 5.645 10.383 17.25 1 98.88 224 PHE A CA 1
ATOM 1752 C C . PHE A 1 224 ? 5.637 10.68 18.75 1 98.88 224 PHE A C 1
ATOM 1754 O O . PHE A 1 224 ? 5.531 11.836 19.156 1 98.88 224 PHE A O 1
ATOM 1761 N N . THR A 1 225 ? 5.676 9.664 19.531 1 98.88 225 THR A N 1
ATOM 1762 C CA . THR A 1 225 ? 5.707 9.797 20.969 1 98.88 225 THR A CA 1
ATOM 1763 C C . THR A 1 225 ? 6.695 8.805 21.594 1 98.88 225 THR A C 1
ATOM 1765 O O . THR A 1 225 ? 7.117 7.855 20.938 1 98.88 225 THR A O 1
ATOM 1768 N N . LEU A 1 226 ? 7.098 9.133 22.797 1 98.75 226 LEU A N 1
ATOM 1769 C CA . LEU A 1 226 ? 7.926 8.188 23.547 1 98.75 226 LEU A CA 1
ATOM 1770 C C . LEU A 1 226 ? 7.082 7.066 24.125 1 98.75 226 LEU A C 1
ATOM 1772 O O . LEU A 1 226 ? 7.551 5.934 24.266 1 98.75 226 LEU A O 1
ATOM 1776 N N . ASP A 1 227 ? 5.891 7.465 24.5 1 98.19 227 ASP A N 1
ATOM 1777 C CA . ASP A 1 227 ? 4.945 6.566 25.156 1 98.19 227 ASP A CA 1
ATOM 1778 C C . ASP A 1 227 ? 3.504 6.98 24.875 1 98.19 227 ASP A C 1
ATOM 1780 O O . ASP A 1 227 ? 3.086 8.078 25.25 1 98.19 227 ASP A O 1
ATOM 1784 N N . LYS A 1 228 ? 2.727 6.078 24.422 1 97.69 228 LYS A N 1
ATOM 1785 C CA . LYS A 1 228 ? 1.365 6.383 23.984 1 97.69 228 LYS A CA 1
ATOM 1786 C C . LYS A 1 228 ? 0.452 6.625 25.188 1 97.69 228 LYS A C 1
ATOM 1788 O O . LYS A 1 228 ? -0.635 7.188 25.031 1 97.69 228 LYS A O 1
ATOM 1793 N N . ASN A 1 229 ? 0.867 6.25 26.297 1 96.94 229 ASN A N 1
ATOM 1794 C CA . ASN A 1 229 ? 0.04 6.348 27.5 1 96.94 229 ASN A CA 1
ATOM 1795 C C . ASN A 1 229 ? 0.314 7.641 28.266 1 96.94 229 ASN A C 1
ATOM 1797 O O . ASN A 1 229 ? -0.307 7.902 29.297 1 96.94 229 ASN A O 1
ATOM 1801 N N . MET A 1 230 ? 1.235 8.453 27.766 1 96.88 230 MET A N 1
ATOM 1802 C CA . MET A 1 230 ? 1.478 9.75 28.406 1 96.88 230 MET A CA 1
ATOM 1803 C C . MET A 1 230 ? 0.257 10.656 28.266 1 96.88 230 MET A C 1
ATOM 1805 O O . MET A 1 230 ? -0.543 10.5 27.344 1 96.88 230 MET A O 1
ATOM 1809 N N . GLU A 1 231 ? 0.174 11.531 29.203 1 94.19 231 GLU A N 1
ATOM 1810 C CA . GLU A 1 231 ? -0.894 12.523 29.141 1 94.19 231 GLU A CA 1
ATOM 1811 C C . GLU A 1 231 ? -0.566 13.625 28.141 1 94.19 231 GLU A C 1
ATOM 1813 O O . GLU A 1 231 ? 0.572 14.086 28.062 1 94.19 231 GLU A O 1
ATOM 1818 N N . GLY A 1 232 ? -1.495 13.961 27.375 1 91.44 232 GLY A N 1
ATOM 1819 C CA . GLY A 1 232 ? -1.349 14.984 26.344 1 91.44 232 GLY A CA 1
ATOM 1820 C C . GLY A 1 232 ? -2.262 14.773 25.156 1 91.44 232 GLY A C 1
ATOM 1821 O O . GLY A 1 232 ? -2.906 13.727 25.047 1 91.44 232 GLY A O 1
ATOM 1822 N N . PRO A 1 233 ? -2.314 15.656 24.297 1 89.25 233 PRO A N 1
ATOM 1823 C CA . PRO A 1 233 ? -3.363 15.648 23.266 1 89.25 233 PRO A CA 1
ATOM 1824 C C . PRO A 1 233 ? -3.117 14.617 22.172 1 89.25 233 PRO A C 1
ATOM 1826 O O . PRO A 1 233 ? -4.07 14.086 21.594 1 89.25 233 PRO A O 1
ATOM 1829 N N . ASP A 1 234 ? -1.836 14.281 21.875 1 93.31 234 ASP A N 1
ATOM 1830 C CA . ASP A 1 234 ? -1.618 13.555 20.625 1 93.31 234 ASP A CA 1
ATOM 1831 C C . ASP A 1 234 ? -0.863 12.25 20.875 1 93.31 234 ASP A C 1
ATOM 1833 O O . ASP A 1 234 ? -0.513 11.539 19.938 1 93.31 234 ASP A O 1
ATOM 1837 N N . HIS A 1 235 ? -0.688 11.906 22.109 1 95.94 235 HIS A N 1
ATOM 1838 C CA . HIS A 1 235 ? 0.135 10.742 22.406 1 95.94 235 HIS A CA 1
ATOM 1839 C C . HIS A 1 235 ? -0.542 9.453 21.938 1 95.94 235 HIS A C 1
ATOM 1841 O O . HIS A 1 235 ? 0.099 8.602 21.328 1 95.94 235 HIS A O 1
ATOM 1847 N N . ALA A 1 236 ? -1.791 9.359 22.156 1 94.44 236 ALA A N 1
ATOM 1848 C CA . ALA A 1 236 ? -2.52 8.117 21.938 1 94.44 236 ALA A CA 1
ATOM 1849 C C . ALA A 1 236 ? -2.516 7.727 20.469 1 94.44 236 ALA A C 1
ATOM 1851 O O . ALA A 1 236 ? -2.482 6.539 20.125 1 94.44 236 ALA A O 1
ATOM 1852 N N . LEU A 1 237 ? -2.559 8.656 19.578 1 95.5 237 LEU A N 1
ATOM 1853 C CA . LEU A 1 237 ? -2.619 8.328 18.156 1 95.5 237 LEU A CA 1
ATOM 1854 C C . LEU A 1 237 ? -1.222 8.273 17.547 1 95.5 237 LEU A C 1
ATOM 1856 O O . LEU A 1 237 ? -1.056 7.879 16.391 1 95.5 237 LEU A O 1
ATOM 1860 N N . SER A 1 238 ? -0.183 8.672 18.297 1 98.56 238 SER A N 1
ATOM 1861 C CA . SER A 1 238 ? 1.19 8.742 17.812 1 98.56 238 SER A CA 1
ATOM 1862 C C . SER A 1 238 ? 1.827 7.359 17.75 1 98.56 238 SER A C 1
ATOM 1864 O O . SER A 1 238 ? 1.411 6.445 18.453 1 98.56 238 SER A O 1
ATOM 1866 N N . ALA A 1 239 ? 2.748 7.164 16.891 1 98.81 239 ALA A N 1
ATOM 1867 C CA . ALA A 1 239 ? 3.58 5.965 16.906 1 98.81 239 ALA A CA 1
ATOM 1868 C C . ALA A 1 239 ? 4.645 6.043 18 1 98.81 239 ALA A C 1
ATOM 1870 O O . ALA A 1 239 ? 5.293 7.078 18.172 1 98.81 239 ALA A O 1
ATOM 1871 N N . ASP A 1 240 ? 4.785 5.012 18.781 1 98.81 240 ASP A N 1
ATOM 1872 C CA . ASP A 1 240 ? 5.918 4.922 19.703 1 98.81 240 ASP A CA 1
ATOM 1873 C C . ASP A 1 240 ? 7.172 4.434 18.984 1 98.81 240 ASP A C 1
ATOM 1875 O O . ASP A 1 240 ? 7.141 4.172 17.766 1 98.81 240 ASP A O 1
ATOM 1879 N N . PRO A 1 241 ? 8.297 4.402 19.625 1 98.88 241 PRO A N 1
ATOM 1880 C CA . PRO A 1 241 ? 9.547 4.102 18.922 1 98.88 241 PRO A CA 1
ATOM 1881 C C . PRO A 1 241 ? 9.508 2.758 18.203 1 98.88 241 PRO A C 1
ATOM 1883 O O . PRO A 1 241 ? 10.008 2.645 17.078 1 98.88 241 PRO A O 1
ATOM 1886 N N . GLU A 1 242 ? 8.922 1.785 18.75 1 98.75 242 GLU A N 1
ATOM 1887 C CA . GLU A 1 242 ? 8.828 0.474 18.109 1 98.75 242 GLU A CA 1
ATOM 1888 C C . GLU A 1 242 ? 7.98 0.532 16.844 1 98.75 242 GLU A C 1
ATOM 1890 O O . GLU A 1 242 ? 8.398 0.046 15.789 1 98.75 242 GLU A O 1
ATOM 1895 N N . GLU A 1 243 ? 6.824 1.069 16.953 1 98.75 243 GLU A N 1
ATOM 1896 C CA . GLU A 1 243 ? 5.934 1.218 15.812 1 98.75 243 GLU A CA 1
ATOM 1897 C C . GLU A 1 243 ? 6.574 2.066 14.719 1 98.75 243 GLU A C 1
ATOM 1899 O O . GLU A 1 243 ? 6.469 1.744 13.531 1 98.75 243 GLU A O 1
ATOM 1904 N N . PHE A 1 244 ? 7.207 3.145 15.211 1 98.94 244 PHE A N 1
ATOM 1905 C CA . PHE A 1 244 ? 7.797 4.055 14.234 1 98.94 244 PHE A CA 1
ATOM 1906 C C . PHE A 1 244 ? 8.93 3.371 13.477 1 98.94 244 PHE A C 1
ATOM 1908 O O . PHE A 1 244 ? 9.047 3.518 12.258 1 98.94 244 PHE A O 1
ATOM 1915 N N . LYS A 1 245 ? 9.734 2.646 14.164 1 98.88 245 LYS A N 1
ATOM 1916 C CA . LYS A 1 245 ? 10.812 1.895 13.523 1 98.88 245 LYS A CA 1
ATOM 1917 C C . LYS A 1 245 ? 10.258 0.88 12.531 1 98.88 245 LYS A C 1
ATOM 1919 O O . LYS A 1 245 ? 10.773 0.747 11.422 1 98.88 245 LYS A O 1
ATOM 1924 N N . GLU A 1 246 ? 9.234 0.201 12.938 1 98.81 246 GLU A N 1
ATOM 1925 C CA . GLU A 1 246 ? 8.57 -0.743 12.047 1 98.81 246 GLU A CA 1
ATOM 1926 C C . GLU A 1 246 ? 8.039 -0.042 10.797 1 98.81 246 GLU A C 1
ATOM 1928 O O . GLU A 1 246 ? 8.148 -0.57 9.688 1 98.81 246 GLU A O 1
ATOM 1933 N N . MET A 1 247 ? 7.469 1.123 10.977 1 98.88 247 MET A N 1
ATOM 1934 C CA . MET A 1 247 ? 6.969 1.918 9.852 1 98.88 247 MET A CA 1
ATOM 1935 C C . MET A 1 247 ? 8.094 2.236 8.875 1 98.88 247 MET A C 1
ATOM 1937 O O . MET A 1 247 ? 7.938 2.039 7.664 1 98.88 247 MET A O 1
ATOM 1941 N N . VAL A 1 248 ? 9.219 2.678 9.414 1 98.94 248 VAL A N 1
ATOM 1942 C CA . VAL A 1 248 ? 10.367 3.033 8.578 1 98.94 248 VAL A CA 1
ATOM 1943 C C . VAL A 1 248 ? 10.844 1.806 7.805 1 98.94 248 VAL A C 1
ATOM 1945 O O . VAL A 1 248 ? 11.055 1.872 6.594 1 98.94 248 VAL A O 1
ATOM 1948 N N . ASN A 1 249 ? 10.961 0.726 8.5 1 98.81 249 ASN A N 1
ATOM 1949 C CA . ASN A 1 249 ? 11.406 -0.509 7.867 1 98.81 249 ASN A CA 1
ATOM 1950 C C . ASN A 1 249 ? 10.453 -0.938 6.75 1 98.81 249 ASN A C 1
ATOM 1952 O O . ASN A 1 249 ? 10.898 -1.3 5.656 1 98.81 249 ASN A O 1
ATOM 1956 N N . ASN A 1 250 ? 9.203 -0.947 7.016 1 98.88 250 ASN A N 1
ATOM 1957 C CA . ASN A 1 250 ? 8.211 -1.352 6.027 1 98.88 250 ASN A CA 1
ATOM 1958 C C . ASN A 1 250 ? 8.211 -0.418 4.82 1 98.88 250 ASN A C 1
ATOM 1960 O O . ASN A 1 250 ? 8.039 -0.866 3.686 1 98.88 250 ASN A O 1
ATOM 1964 N N . ILE A 1 251 ? 8.367 0.889 5.102 1 98.94 251 ILE A N 1
ATOM 1965 C CA . ILE A 1 251 ? 8.438 1.854 4.012 1 98.94 251 ILE A CA 1
ATOM 1966 C C . ILE A 1 251 ? 9.609 1.51 3.094 1 98.94 251 ILE A C 1
ATOM 1968 O O . ILE A 1 251 ? 9.453 1.48 1.869 1 98.94 251 ILE A O 1
ATOM 1972 N N . ARG A 1 252 ? 10.75 1.243 3.695 1 98.81 252 ARG A N 1
ATOM 1973 C CA . ARG A 1 252 ? 11.922 0.885 2.902 1 98.81 252 ARG A CA 1
ATOM 1974 C C . ARG A 1 252 ? 11.688 -0.407 2.129 1 98.81 252 ARG A C 1
ATOM 1976 O O . ARG A 1 252 ? 12.102 -0.531 0.976 1 98.81 252 ARG A O 1
ATOM 1983 N N . LEU A 1 253 ? 11.008 -1.366 2.686 1 98.75 253 LEU A N 1
ATOM 1984 C CA . LEU A 1 253 ? 10.68 -2.611 2.002 1 98.75 253 LEU A CA 1
ATOM 1985 C C . LEU A 1 253 ? 9.727 -2.357 0.836 1 98.75 253 LEU A C 1
ATOM 1987 O O . LEU A 1 253 ? 9.898 -2.924 -0.246 1 98.75 253 LEU A O 1
ATOM 1991 N N . VAL A 1 254 ? 8.711 -1.533 1.075 1 98.81 254 VAL A N 1
ATOM 1992 C CA . VAL A 1 254 ? 7.766 -1.205 0.013 1 98.81 254 VAL A CA 1
ATOM 1993 C C . VAL A 1 254 ? 8.508 -0.571 -1.161 1 98.81 254 VAL A C 1
ATOM 1995 O O . VAL A 1 254 ? 8.281 -0.94 -2.316 1 98.81 254 VAL A O 1
ATOM 1998 N N . GLU A 1 255 ? 9.43 0.334 -0.822 1 98.69 255 GLU A N 1
ATOM 1999 C CA . GLU A 1 255 ? 10.227 0.968 -1.869 1 98.69 255 GLU A CA 1
ATOM 2000 C C . GLU A 1 255 ? 10.953 -0.072 -2.713 1 98.69 255 GLU A C 1
ATOM 2002 O O . GLU A 1 255 ? 10.984 0.027 -3.941 1 98.69 255 GLU A O 1
ATOM 2007 N N . LYS A 1 256 ? 11.453 -1.046 -2.049 1 98.12 256 LYS A N 1
ATOM 2008 C CA . LYS A 1 256 ? 12.188 -2.111 -2.73 1 98.12 256 LYS A CA 1
ATOM 2009 C C . LYS A 1 256 ? 11.25 -2.953 -3.594 1 98.12 256 LYS A C 1
ATOM 2011 O O . LYS A 1 256 ? 11.633 -3.4 -4.676 1 98.12 256 LYS A O 1
ATOM 2016 N N . MET A 1 257 ? 10.047 -3.154 -3.207 1 98.69 257 MET A N 1
ATOM 2017 C CA . MET A 1 257 ? 9.133 -4.113 -3.814 1 98.69 257 MET A CA 1
ATOM 2018 C C . MET A 1 257 ? 8.422 -3.498 -5.02 1 98.69 257 MET A C 1
ATOM 2020 O O . MET A 1 257 ? 7.855 -4.219 -5.844 1 98.69 257 MET A O 1
ATOM 2024 N N . LEU A 1 258 ? 8.344 -2.184 -5.121 1 98.56 258 LEU A N 1
ATOM 2025 C CA . LEU A 1 258 ? 7.559 -1.534 -6.168 1 98.56 258 LEU A CA 1
ATOM 2026 C C . LEU A 1 258 ? 8.102 -1.883 -7.551 1 98.56 258 LEU A C 1
ATOM 2028 O O . LEU A 1 258 ? 7.34 -2.281 -8.438 1 98.56 258 LEU A O 1
ATOM 2032 N N . GLY A 1 259 ? 9.516 -1.762 -7.676 1 97.62 259 GLY A N 1
ATOM 2033 C CA . GLY A 1 259 ? 10.172 -2.123 -8.922 1 97.62 259 GLY A CA 1
ATOM 2034 C C . GLY A 1 259 ? 9.82 -1.198 -10.07 1 97.62 259 GLY A C 1
ATOM 2035 O O . GLY A 1 259 ? 9.25 -0.127 -9.867 1 97.62 259 GLY A O 1
ATOM 2036 N N . SER A 1 260 ? 10.148 -1.543 -11.312 1 96.5 260 SER A N 1
ATOM 2037 C CA . SER A 1 260 ? 10.047 -0.692 -12.5 1 96.5 260 SER A CA 1
ATOM 2038 C C . SER A 1 260 ? 8.68 -0.827 -13.164 1 96.5 260 SER A C 1
ATOM 2040 O O . SER A 1 260 ? 8.289 0.03 -13.953 1 96.5 260 SER A O 1
ATOM 2042 N N . GLY A 1 261 ? 8.008 -1.981 -12.93 1 97.81 261 GLY A N 1
ATOM 2043 C CA . GLY A 1 261 ? 6.762 -2.26 -13.625 1 97.81 261 GLY A CA 1
ATOM 2044 C C . GLY A 1 261 ? 6.957 -3.018 -14.922 1 97.81 261 GLY A C 1
ATOM 2045 O O . GLY A 1 261 ? 5.992 -3.494 -15.523 1 97.81 261 GLY A O 1
ATOM 2046 N N . GLU A 1 262 ? 8.18 -3.115 -15.352 1 97.94 262 GLU A N 1
ATOM 2047 C CA . GLU A 1 262 ? 8.438 -3.947 -16.516 1 97.94 262 GLU A CA 1
ATOM 2048 C C . GLU A 1 262 ? 8.172 -5.422 -16.219 1 97.94 262 GLU A C 1
ATOM 2050 O O . GLU A 1 262 ? 8.812 -6.004 -15.336 1 97.94 262 GLU A O 1
ATOM 2055 N N . LYS A 1 263 ? 7.289 -5.98 -16.969 1 98.12 263 LYS A N 1
ATOM 2056 C CA . LYS A 1 263 ? 6.938 -7.379 -16.734 1 98.12 263 LYS A CA 1
ATOM 2057 C C . LYS A 1 263 ? 7.84 -8.312 -17.531 1 98.12 263 LYS A C 1
ATOM 2059 O O . LYS A 1 263 ? 7.625 -8.516 -18.734 1 98.12 263 LYS A O 1
ATOM 2064 N N . ILE A 1 264 ? 8.82 -8.852 -16.891 1 97.5 264 ILE A N 1
ATOM 2065 C CA . ILE A 1 264 ? 9.789 -9.805 -17.422 1 97.5 264 ILE A CA 1
ATOM 2066 C C . ILE A 1 264 ? 10.188 -10.797 -16.328 1 97.5 264 ILE A C 1
ATOM 2068 O O . ILE A 1 264 ? 10.008 -10.523 -15.141 1 97.5 264 ILE A O 1
ATOM 2072 N N . PRO A 1 265 ? 10.641 -12 -16.719 1 98.06 265 PRO A N 1
ATOM 2073 C CA . PRO A 1 265 ? 11.164 -12.891 -15.688 1 98.06 265 PRO A CA 1
ATOM 2074 C C . PRO A 1 265 ? 12.258 -12.234 -14.844 1 98.06 265 PRO A C 1
ATOM 2076 O O . PRO A 1 265 ? 13.203 -11.656 -15.398 1 98.06 265 PRO A O 1
ATOM 2079 N N . MET A 1 266 ? 12.133 -12.297 -13.562 1 97.94 266 MET A N 1
ATOM 2080 C CA . MET A 1 266 ? 13.117 -11.711 -12.656 1 97.94 266 MET A CA 1
ATOM 2081 C C . MET A 1 266 ? 14.305 -12.648 -12.461 1 97.94 266 MET A C 1
ATOM 2083 O O . MET A 1 266 ? 14.195 -13.852 -12.703 1 97.94 266 MET A O 1
ATOM 2087 N N . PRO A 1 267 ? 15.43 -12.125 -11.93 1 97.44 267 PRO A N 1
ATOM 2088 C CA . PRO A 1 267 ? 16.625 -12.945 -11.734 1 97.44 267 PRO A CA 1
ATOM 2089 C C . PRO A 1 267 ? 16.375 -14.148 -10.828 1 97.44 267 PRO A C 1
ATOM 2091 O O . PRO A 1 267 ? 16.875 -15.242 -11.102 1 97.44 267 PRO A O 1
ATOM 2094 N N . SER A 1 268 ? 15.5 -13.984 -9.883 1 98.19 268 SER A N 1
ATOM 2095 C CA . SER A 1 268 ? 15.266 -15.047 -8.914 1 98.19 268 SER A CA 1
ATOM 2096 C C . SER A 1 268 ? 14.414 -16.172 -9.516 1 98.19 268 SER A C 1
ATOM 2098 O O . SER A 1 268 ? 14.289 -17.234 -8.922 1 98.19 268 SER A O 1
ATOM 2100 N N . GLU A 1 269 ? 13.859 -15.969 -10.695 1 97.81 269 GLU A N 1
ATOM 2101 C CA . GLU A 1 269 ? 12.984 -16.953 -11.328 1 97.81 269 GLU A CA 1
ATOM 2102 C C . GLU A 1 269 ? 13.75 -17.781 -12.352 1 97.81 269 GLU A C 1
ATOM 2104 O O . GLU A 1 269 ? 13.227 -18.781 -12.859 1 97.81 269 GLU A O 1
ATOM 2109 N N . ARG A 1 270 ? 14.969 -17.438 -12.656 1 95.12 270 ARG A N 1
ATOM 2110 C CA . ARG A 1 270 ? 15.68 -17.984 -13.812 1 95.12 270 ARG A CA 1
ATOM 2111 C C . ARG A 1 270 ? 15.797 -19.5 -13.727 1 95.12 270 ARG A C 1
ATOM 2113 O O . ARG A 1 270 ? 15.523 -20.203 -14.703 1 95.12 270 ARG A O 1
ATOM 2120 N N . ASP A 1 271 ? 16.172 -19.938 -12.555 1 91.88 271 ASP A N 1
ATOM 2121 C CA . ASP A 1 271 ? 16.359 -21.375 -12.422 1 91.88 271 ASP A CA 1
ATOM 2122 C C . ASP A 1 271 ? 15.031 -22.109 -12.352 1 91.88 271 ASP A C 1
ATOM 2124 O O . ASP A 1 271 ? 14.945 -23.297 -12.664 1 91.88 271 ASP A O 1
ATOM 2128 N N . VAL A 1 272 ? 13.961 -21.375 -12.016 1 94.62 272 VAL A N 1
ATOM 2129 C CA . VAL A 1 272 ? 12.641 -21.969 -11.828 1 94.62 272 VAL A CA 1
ATOM 2130 C C . VAL A 1 272 ? 11.977 -22.172 -13.188 1 94.62 272 VAL A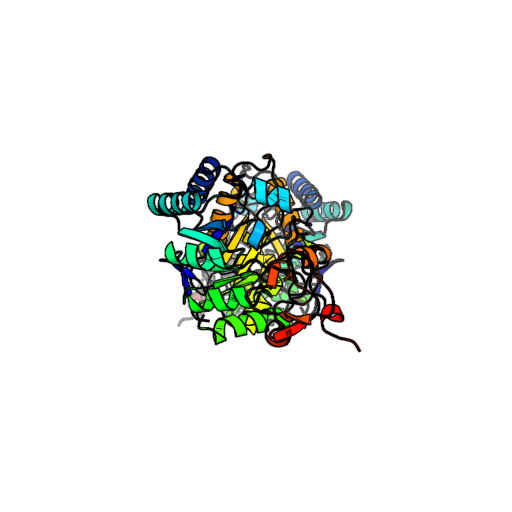 C 1
ATOM 2132 O O . VAL A 1 272 ? 11.172 -23.094 -13.367 1 94.62 272 VAL A O 1
ATOM 2135 N N . ILE A 1 273 ? 12.352 -21.406 -14.148 1 95.5 273 ILE A N 1
ATOM 2136 C CA . ILE A 1 273 ? 11.703 -21.406 -15.461 1 95.5 273 ILE A CA 1
ATOM 2137 C C . ILE A 1 273 ? 11.773 -22.797 -16.078 1 95.5 273 ILE A C 1
ATOM 2139 O O . ILE A 1 273 ? 10.75 -23.375 -16.453 1 95.5 273 ILE A O 1
ATOM 2143 N N . VAL A 1 274 ? 12.945 -23.406 -16.031 1 94.31 274 VAL A N 1
ATOM 2144 C CA . VAL A 1 274 ? 13.156 -24.688 -16.672 1 94.31 274 VAL A CA 1
ATOM 2145 C C . VAL A 1 274 ? 12.422 -25.781 -15.898 1 94.31 274 VAL A C 1
ATOM 2147 O O . VAL A 1 274 ? 11.734 -26.625 -16.484 1 94.31 274 VAL A O 1
ATOM 2150 N N . GLU A 1 275 ? 12.492 -25.719 -14.641 1 94 275 GLU A N 1
ATOM 2151 C CA . GLU A 1 275 ? 11.961 -26.781 -13.797 1 94 275 GLU A CA 1
ATOM 2152 C C . GLU A 1 275 ? 10.438 -26.734 -13.734 1 94 275 GLU A C 1
ATOM 2154 O O . GLU A 1 275 ? 9.789 -27.766 -13.555 1 94 275 GLU A O 1
ATOM 2159 N N . ALA A 1 276 ? 9.883 -25.547 -13.93 1 95.69 276 ALA A N 1
ATOM 2160 C CA . ALA A 1 276 ? 8.445 -25.375 -13.719 1 95.69 276 ALA A CA 1
ATOM 2161 C C . ALA A 1 276 ? 7.684 -25.453 -15.039 1 95.69 276 ALA A C 1
ATOM 2163 O O . ALA A 1 276 ? 6.469 -25.672 -15.047 1 95.69 276 ALA A O 1
ATOM 2164 N N . ARG A 1 277 ? 8.352 -25.297 -16.156 1 97.06 277 ARG A N 1
ATOM 2165 C CA . ARG A 1 277 ? 7.688 -25.359 -17.469 1 97.06 277 ARG A CA 1
ATOM 2166 C C . ARG A 1 277 ? 7.715 -26.766 -18.031 1 97.06 277 ARG A C 1
ATOM 2168 O O . ARG A 1 277 ? 8.32 -27.672 -17.453 1 97.06 277 ARG A O 1
ATOM 2175 N N . ARG A 1 278 ? 7.031 -26.984 -19.172 1 96.62 278 ARG A N 1
ATOM 2176 C CA . ARG A 1 278 ? 6.852 -28.328 -19.719 1 96.62 278 ARG A CA 1
ATOM 2177 C C . ARG A 1 278 ? 7.551 -28.469 -21.062 1 96.62 278 ARG A C 1
ATOM 2179 O O . ARG A 1 278 ? 7.684 -27.5 -21.812 1 96.62 278 ARG A O 1
ATOM 2186 N N . SER A 1 279 ? 7.969 -29.672 -21.266 1 95.81 279 SER A N 1
ATOM 2187 C CA . SER A 1 279 ? 8.438 -30.109 -22.578 1 95.81 279 SER A CA 1
ATOM 2188 C C . SER A 1 279 ? 7.555 -31.219 -23.141 1 95.81 279 SER A C 1
ATOM 2190 O O . SER A 1 279 ? 6.84 -31.891 -22.391 1 95.81 279 SER A O 1
ATOM 2192 N N . ILE A 1 280 ? 7.574 -31.344 -24.406 1 97.06 280 ILE A N 1
ATOM 2193 C CA . ILE A 1 280 ? 6.98 -32.531 -25.031 1 97.06 280 ILE A CA 1
ATOM 2194 C C . ILE A 1 280 ? 7.879 -33.75 -24.781 1 97.06 280 ILE A C 1
ATOM 2196 O O . ILE A 1 280 ? 9.086 -33.688 -25.016 1 97.06 280 ILE A O 1
ATOM 2200 N N . VAL A 1 281 ? 7.281 -34.812 -24.297 1 97.38 281 VAL A N 1
ATOM 2201 C CA . VAL A 1 281 ? 8.031 -36.031 -23.953 1 97.38 281 VAL A CA 1
ATOM 2202 C C . VAL A 1 281 ? 7.359 -37.25 -24.562 1 97.38 281 VAL A C 1
ATOM 2204 O O . VAL A 1 281 ? 6.199 -37.188 -24.969 1 97.38 281 VAL A O 1
ATOM 2207 N N . ALA A 1 282 ? 8.148 -38.312 -24.625 1 97.31 282 ALA A N 1
ATOM 2208 C CA . ALA A 1 282 ? 7.582 -39.562 -25.062 1 97.31 282 ALA A CA 1
ATOM 2209 C C . ALA A 1 282 ? 6.676 -40.156 -23.984 1 97.31 282 ALA A C 1
ATOM 2211 O O . ALA A 1 282 ? 7.102 -40.344 -22.844 1 97.31 282 ALA A O 1
ATOM 2212 N N . LYS A 1 283 ? 5.457 -40.438 -24.375 1 96.5 283 LYS A N 1
ATOM 2213 C CA . LYS A 1 283 ? 4.492 -41.031 -23.469 1 96.5 283 LYS A CA 1
ATOM 2214 C C . LYS A 1 283 ? 4.777 -42.531 -23.281 1 96.5 283 LYS A C 1
ATOM 2216 O O . LYS A 1 283 ? 4.445 -43.125 -22.25 1 96.5 283 LYS A O 1
ATOM 2221 N N . ARG A 1 284 ? 5.25 -43.062 -24.297 1 96.44 284 ARG A N 1
ATOM 2222 C CA . ARG A 1 284 ? 5.684 -44.469 -24.391 1 96.44 284 ARG A CA 1
ATOM 2223 C C . ARG A 1 284 ? 6.914 -44.594 -25.281 1 96.44 284 ARG A C 1
ATOM 2225 O O . ARG A 1 284 ? 7.406 -43.594 -25.828 1 96.44 284 ARG A O 1
ATOM 2232 N N . ASN A 1 285 ? 7.371 -45.812 -25.344 1 97.38 285 ASN A N 1
ATOM 2233 C CA . ASN A 1 285 ? 8.469 -46.031 -26.297 1 97.38 285 ASN A CA 1
ATOM 2234 C C . ASN A 1 285 ? 8.055 -45.688 -27.719 1 97.38 285 ASN A C 1
ATOM 2236 O O . ASN A 1 285 ? 6.984 -46.094 -28.172 1 97.38 285 ASN A O 1
ATOM 2240 N N . ILE A 1 286 ? 8.906 -44.875 -28.391 1 97.62 286 ILE A N 1
ATOM 2241 C CA . ILE A 1 286 ? 8.695 -44.469 -29.766 1 97.62 286 ILE A CA 1
ATOM 2242 C C . ILE A 1 286 ? 9.875 -44.938 -30.625 1 97.62 286 ILE A C 1
ATOM 2244 O O . ILE A 1 286 ? 11.031 -44.594 -30.328 1 97.62 286 ILE A O 1
ATOM 2248 N N . LYS A 1 287 ? 9.555 -45.656 -31.578 1 97.31 287 LYS A N 1
ATOM 2249 C CA . LYS A 1 287 ? 10.617 -46.188 -32.438 1 97.31 287 LYS A CA 1
ATOM 2250 C C . LYS A 1 287 ? 10.984 -45.188 -33.531 1 97.31 287 LYS A C 1
ATOM 2252 O O . LYS A 1 287 ? 10.125 -44.469 -34.031 1 97.31 287 LYS A O 1
ATOM 2257 N N . LYS A 1 288 ? 12.258 -45.344 -33.844 1 96.38 288 LYS A N 1
ATOM 2258 C CA . LYS A 1 288 ? 12.688 -44.562 -35 1 96.38 288 LYS A CA 1
ATOM 2259 C C . LYS A 1 288 ? 11.75 -44.781 -36.188 1 96.38 288 LYS A C 1
ATOM 2261 O O . LYS A 1 288 ? 11.359 -45.906 -36.5 1 96.38 288 LYS A O 1
ATOM 2266 N N . GLY A 1 289 ? 11.367 -43.688 -36.781 1 96 289 GLY A N 1
ATOM 2267 C CA . GLY A 1 289 ? 10.508 -43.781 -37.969 1 96 289 GLY A CA 1
ATOM 2268 C C . GLY A 1 289 ? 9.031 -43.656 -37.625 1 96 289 GLY A C 1
ATOM 2269 O O . GLY A 1 289 ? 8.195 -43.469 -38.5 1 96 289 GLY A O 1
ATOM 2270 N N . GLU A 1 290 ? 8.664 -43.75 -36.375 1 96.62 290 GLU A N 1
ATOM 2271 C CA . GLU A 1 290 ? 7.277 -43.625 -35.938 1 96.62 290 GLU A CA 1
ATOM 2272 C C . GLU A 1 290 ? 6.82 -42.156 -36 1 96.62 290 GLU A C 1
ATOM 2274 O O . GLU A 1 290 ? 7.602 -41.25 -35.688 1 96.62 290 GLU A O 1
ATOM 2279 N N . TYR A 1 291 ? 5.566 -41.969 -36.312 1 97 291 TYR A N 1
ATOM 2280 C CA . TYR A 1 291 ? 4.98 -40.625 -36.344 1 97 291 TYR A CA 1
ATOM 2281 C C . TYR A 1 291 ? 4.586 -40.188 -34.938 1 97 291 TYR A C 1
ATOM 2283 O O . TYR A 1 291 ? 4.027 -41 -34.156 1 97 291 TYR A O 1
ATOM 2291 N N . LEU A 1 292 ? 4.957 -38.969 -34.656 1 96.94 292 LEU A N 1
ATOM 2292 C CA . LEU A 1 292 ? 4.484 -38.406 -33.375 1 96.94 292 LEU A CA 1
ATOM 2293 C C . LEU A 1 292 ? 2.986 -38.125 -33.438 1 96.94 292 LEU A C 1
ATOM 2295 O O . LEU A 1 292 ? 2.473 -37.656 -34.438 1 96.94 292 LEU A O 1
ATOM 2299 N N . SER A 1 293 ? 2.314 -38.562 -32.438 1 96.5 293 SER A N 1
ATOM 2300 C CA . SER A 1 293 ? 0.871 -38.375 -32.312 1 96.5 293 SER A CA 1
ATOM 2301 C C . SER A 1 293 ? 0.467 -38.125 -30.859 1 96.5 293 SER A C 1
ATOM 2303 O O . SER A 1 293 ? 1.285 -38.25 -29.953 1 96.5 293 SER A O 1
ATOM 2305 N N . VAL A 1 294 ? -0.796 -37.781 -30.656 1 94.44 294 VAL A N 1
ATOM 2306 C CA . VAL A 1 294 ? -1.312 -37.469 -29.328 1 94.44 294 VAL A CA 1
ATOM 2307 C C . VAL A 1 294 ? -1.283 -38.719 -28.469 1 94.44 294 VAL A C 1
ATOM 2309 O O . VAL A 1 294 ? -1.334 -38.656 -27.234 1 94.44 294 VAL A O 1
ATOM 2312 N N . ASP A 1 295 ? -1.065 -39.844 -29.125 1 95.38 295 ASP A N 1
ATOM 2313 C CA . ASP A 1 295 ? -1.112 -41.094 -28.422 1 95.38 295 ASP A CA 1
ATOM 2314 C C . ASP A 1 295 ? 0.269 -41.5 -27.891 1 95.38 295 ASP A C 1
ATOM 2316 O O . ASP A 1 295 ? 0.388 -42.375 -27.031 1 95.38 295 ASP A O 1
ATOM 2320 N N . ASN A 1 296 ? 1.281 -40.875 -28.484 1 97 296 ASN A N 1
ATOM 2321 C CA . ASN A 1 296 ? 2.594 -41.375 -28.062 1 97 296 ASN A CA 1
ATOM 2322 C C . ASN A 1 296 ? 3.443 -40.25 -27.484 1 97 296 ASN A C 1
ATOM 2324 O O . ASN A 1 296 ? 4.602 -40.469 -27.109 1 97 296 ASN A O 1
ATOM 2328 N N . ILE A 1 297 ? 2.867 -39 -27.359 1 96.94 297 ILE A N 1
ATOM 2329 C CA . ILE A 1 297 ? 3.596 -37.938 -26.703 1 96.94 297 ILE A CA 1
ATOM 2330 C C . ILE A 1 297 ? 2.838 -37.469 -25.469 1 96.94 297 ILE A C 1
ATOM 2332 O O . ILE A 1 297 ? 1.661 -37.812 -25.297 1 96.94 297 ILE A O 1
ATOM 2336 N N . SER A 1 298 ? 3.484 -36.844 -24.547 1 96.75 298 SER A N 1
ATOM 2337 C CA . SER A 1 298 ? 2.957 -36.25 -23.344 1 96.75 298 SER A CA 1
ATOM 2338 C C . SER A 1 298 ? 3.662 -34.938 -23.031 1 96.75 298 SER A C 1
ATOM 2340 O O . SER A 1 298 ? 4.461 -34.438 -23.828 1 96.75 298 SER A O 1
ATOM 2342 N N . PHE A 1 299 ? 3.252 -34.25 -22.062 1 97.75 299 PHE A N 1
ATOM 2343 C CA . PHE A 1 299 ? 3.779 -32.969 -21.641 1 97.75 299 PHE A CA 1
ATOM 2344 C C . PHE A 1 299 ? 4.195 -33 -20.172 1 97.75 299 PHE A C 1
ATOM 2346 O O . PHE A 1 299 ? 3.35 -33.094 -19.281 1 97.75 299 PHE A O 1
ATOM 2353 N N . LYS A 1 300 ? 5.453 -32.969 -19.906 1 97.81 300 LYS A N 1
ATOM 2354 C CA . LYS A 1 300 ? 5.902 -33.094 -18.516 1 97.81 300 LYS A CA 1
ATOM 2355 C C . LYS A 1 300 ? 7.02 -32.125 -18.203 1 97.81 300 LYS A C 1
ATOM 2357 O O . LYS A 1 300 ? 7.711 -31.641 -19.109 1 97.81 300 LYS A O 1
ATOM 2362 N N . ARG A 1 301 ? 7.105 -31.703 -16.922 1 97.12 301 ARG A N 1
ATOM 2363 C CA . ARG A 1 301 ? 8.289 -31 -16.422 1 97.12 301 ARG A CA 1
ATOM 2364 C C . ARG A 1 301 ? 9.508 -31.922 -16.422 1 97.12 301 ARG A C 1
ATOM 2366 O O . ARG A 1 301 ? 9.383 -33.125 -16.203 1 97.12 301 ARG A O 1
ATOM 2373 N N . PRO A 1 302 ? 10.727 -31.391 -16.734 1 96 302 PRO A N 1
ATOM 2374 C CA . PRO A 1 302 ? 11.047 -29.984 -16.922 1 96 302 PRO A CA 1
ATOM 2375 C C . PRO A 1 302 ? 10.922 -29.516 -18.359 1 96 302 PRO A C 1
ATOM 2377 O O . PRO A 1 302 ? 10.703 -30.344 -19.266 1 96 302 PRO A O 1
ATOM 2380 N N . GLY A 1 303 ? 10.961 -28.203 -18.531 1 94.88 303 GLY A N 1
ATOM 2381 C CA . GLY A 1 303 ? 10.867 -27.578 -19.859 1 94.88 303 GLY A CA 1
ATOM 2382 C C . GLY A 1 303 ? 12.211 -27.422 -20.547 1 94.88 303 GLY A C 1
ATOM 2383 O O . GLY A 1 303 ? 12.664 -26.297 -20.781 1 94.88 303 GLY A O 1
ATOM 2384 N N . ARG A 1 304 ? 12.875 -28.484 -20.953 1 95 304 ARG A N 1
ATOM 2385 C CA . ARG A 1 304 ? 14.195 -28.453 -21.578 1 95 304 ARG A CA 1
ATOM 2386 C C . ARG A 1 304 ? 14.109 -28.703 -23.078 1 95 304 ARG A C 1
ATOM 2388 O O . ARG A 1 304 ? 15.039 -28.391 -23.828 1 95 304 ARG A O 1
ATOM 2395 N N . GLY A 1 305 ? 12.984 -29.297 -23.484 1 95.81 305 GLY A N 1
ATOM 2396 C CA . GLY A 1 305 ? 12.828 -29.688 -24.875 1 95.81 305 GLY A CA 1
ATOM 2397 C C . GLY A 1 305 ? 11.875 -28.781 -25.641 1 95.81 305 GLY A C 1
ATOM 2398 O O . GLY A 1 305 ? 11.797 -27.578 -25.391 1 95.81 305 GLY A O 1
ATOM 2399 N N . ILE A 1 306 ? 11.203 -29.375 -26.688 1 96.62 306 ILE A N 1
ATOM 2400 C CA . ILE A 1 306 ? 10.273 -28.625 -27.531 1 96.62 306 ILE A CA 1
ATOM 2401 C C . ILE A 1 306 ? 9.125 -28.094 -26.672 1 96.62 306 ILE A C 1
ATOM 2403 O O . ILE A 1 306 ? 8.508 -28.844 -25.922 1 96.62 306 ILE A O 1
ATOM 2407 N N . GLU A 1 307 ? 8.875 -26.797 -26.828 1 96 307 GLU A N 1
ATOM 2408 C CA . GLU A 1 307 ? 7.781 -26.156 -26.109 1 96 307 GLU A CA 1
ATOM 2409 C C . GLU A 1 307 ? 6.43 -26.672 -26.594 1 96 307 GLU A C 1
ATOM 2411 O O . GLU A 1 307 ? 6.277 -27.031 -27.766 1 96 307 GLU A O 1
ATOM 2416 N N . THR A 1 308 ? 5.488 -26.594 -25.734 1 95.31 308 THR A N 1
ATOM 2417 C CA . THR A 1 308 ? 4.176 -27.172 -25.984 1 95.31 308 THR A CA 1
ATOM 2418 C C . THR A 1 308 ? 3.439 -26.375 -27.062 1 95.31 308 THR A C 1
ATOM 2420 O O . THR A 1 308 ? 2.553 -26.906 -27.734 1 95.31 308 THR A O 1
ATOM 2423 N N . LYS A 1 309 ? 3.83 -25.141 -27.25 1 93.62 309 LYS A N 1
ATOM 2424 C CA . LYS A 1 309 ? 3.16 -24.312 -28.25 1 93.62 309 LYS A CA 1
ATOM 2425 C C . LYS A 1 309 ? 3.441 -24.812 -29.656 1 93.62 309 LYS A C 1
ATOM 2427 O O . LYS A 1 309 ? 2.748 -24.438 -30.609 1 93.62 309 LYS A O 1
ATOM 2432 N N . TYR A 1 310 ? 4.426 -25.688 -29.812 1 94.62 310 TYR A N 1
ATOM 2433 C CA . TYR A 1 310 ? 4.805 -26.172 -31.141 1 94.62 310 TYR A CA 1
ATOM 2434 C C . TYR A 1 310 ? 4.195 -27.531 -31.406 1 94.62 310 TYR A C 1
ATOM 2436 O O . TYR A 1 310 ? 4.605 -28.234 -32.344 1 94.62 310 TYR A O 1
ATOM 2444 N N . LEU A 1 311 ? 3.281 -27.891 -30.641 1 95.25 311 LEU A N 1
ATOM 2445 C CA . LEU A 1 311 ? 2.646 -29.203 -30.766 1 95.25 311 LEU A CA 1
ATOM 2446 C C . LEU A 1 311 ? 2.154 -29.438 -32.188 1 95.25 311 LEU A C 1
ATOM 2448 O O . LEU A 1 311 ? 2.434 -30.469 -32.781 1 95.25 311 LEU A O 1
ATOM 2452 N N . SER A 1 312 ? 1.507 -28.453 -32.781 1 94.06 312 SER A N 1
ATOM 2453 C CA . SER A 1 312 ? 0.921 -28.609 -34.094 1 94.06 312 SER A CA 1
ATOM 2454 C C . SER A 1 312 ? 1.999 -28.797 -35.156 1 94.06 312 SER A C 1
ATOM 2456 O O . SER A 1 312 ? 1.753 -29.422 -36.188 1 94.06 312 SER A O 1
ATOM 2458 N N . ILE A 1 313 ? 3.139 -28.328 -34.844 1 94.12 313 ILE A N 1
ATOM 2459 C CA . ILE A 1 313 ? 4.242 -28.391 -35.812 1 94.12 313 ILE A CA 1
ATOM 2460 C C . ILE A 1 313 ? 4.863 -29.781 -35.781 1 94.12 313 ILE A C 1
ATOM 2462 O O . ILE A 1 313 ? 5.312 -30.281 -36.812 1 94.12 313 ILE A O 1
ATOM 2466 N N . ILE A 1 314 ? 4.809 -30.422 -34.688 1 94.56 314 ILE A N 1
ATOM 2467 C CA . ILE A 1 314 ? 5.598 -31.641 -34.594 1 94.56 314 ILE A CA 1
ATOM 2468 C C . ILE A 1 314 ? 4.703 -32.844 -34.812 1 94.56 314 ILE A C 1
ATOM 2470 O O . ILE A 1 314 ? 5.195 -33.938 -35.094 1 94.56 314 ILE A O 1
ATOM 2474 N N . LEU A 1 315 ? 3.4 -32.656 -34.625 1 95.5 315 LEU A N 1
ATOM 2475 C CA . LEU A 1 315 ? 2.498 -33.781 -34.875 1 95.5 315 LEU A CA 1
ATOM 2476 C C . LEU A 1 315 ? 2.627 -34.312 -36.312 1 95.5 315 LEU A C 1
ATOM 2478 O O . LEU A 1 315 ? 2.75 -33.5 -37.25 1 95.5 315 LEU A O 1
ATOM 2482 N N . ASN A 1 316 ? 2.639 -35.625 -36.469 1 95 316 ASN A N 1
ATOM 2483 C CA . ASN A 1 316 ? 2.703 -36.344 -37.719 1 95 316 ASN A CA 1
ATOM 2484 C C . ASN A 1 316 ? 4.086 -36.219 -38.375 1 95 316 ASN A C 1
ATOM 2486 O O . ASN A 1 316 ? 4.23 -36.406 -39.562 1 95 316 ASN A O 1
ATOM 2490 N N . ARG A 1 317 ? 5.016 -35.844 -37.594 1 95.25 317 ARG A N 1
ATOM 2491 C CA . ARG A 1 317 ? 6.406 -35.938 -38.031 1 95.25 317 ARG A CA 1
ATOM 2492 C C . ARG A 1 317 ? 7.051 -37.25 -37.562 1 95.25 317 ARG A C 1
ATOM 2494 O O . ARG A 1 317 ? 6.715 -37.75 -36.469 1 95.25 317 ARG A O 1
ATOM 2501 N N . LYS A 1 318 ? 7.941 -37.688 -38.281 1 95.56 318 LYS A N 1
ATOM 2502 C CA . LYS A 1 318 ? 8.648 -38.906 -37.906 1 95.56 318 LYS A CA 1
ATOM 2503 C C . LYS A 1 318 ? 9.836 -38.625 -37.031 1 95.56 318 LYS A C 1
ATOM 2505 O O . LYS A 1 318 ? 10.578 -37.656 -37.25 1 95.56 318 LYS A O 1
ATOM 2510 N N . ILE A 1 319 ? 9.992 -39.406 -36.094 1 96.19 319 ILE A N 1
ATOM 2511 C CA . ILE A 1 319 ? 11.133 -39.25 -35.219 1 96.19 319 ILE A CA 1
ATOM 2512 C C . ILE A 1 319 ? 12.352 -39.938 -35.781 1 96.19 319 ILE A C 1
ATOM 2514 O O . ILE A 1 319 ? 12.227 -41 -36.438 1 96.19 319 ILE A O 1
ATOM 2518 N N . LYS A 1 320 ? 13.469 -39.5 -35.5 1 95.62 320 LYS A N 1
ATOM 2519 C CA . LYS A 1 320 ? 14.695 -39.969 -36.125 1 95.62 320 LYS A CA 1
ATOM 2520 C C . LYS A 1 320 ? 15.492 -40.875 -35.188 1 95.62 320 LYS A C 1
ATOM 2522 O O . LYS A 1 320 ? 16.516 -41.438 -35.594 1 95.62 320 LYS A O 1
ATOM 2527 N N . ASN A 1 321 ? 15.062 -40.969 -33.969 1 95.19 321 ASN A N 1
ATOM 2528 C CA . ASN A 1 321 ? 15.711 -41.812 -32.969 1 95.19 321 ASN A CA 1
ATOM 2529 C C . ASN A 1 321 ? 14.688 -42.469 -32.031 1 95.19 321 ASN A C 1
ATOM 2531 O O . ASN A 1 321 ? 13.586 -41.969 -31.859 1 95.19 321 ASN A O 1
ATOM 2535 N N . ASP A 1 322 ? 15.133 -43.562 -31.562 1 96.88 322 ASP A N 1
ATOM 2536 C CA . ASP A 1 322 ? 14.297 -44.188 -30.562 1 96.88 322 ASP A CA 1
ATOM 2537 C C . ASP A 1 322 ? 14.18 -43.344 -29.297 1 96.88 322 ASP A C 1
ATOM 2539 O O . ASP A 1 322 ? 15.133 -42.688 -28.906 1 96.88 322 ASP A O 1
ATOM 2543 N N . LYS A 1 323 ? 13.008 -43.281 -28.781 1 97.06 323 LYS A N 1
ATOM 2544 C CA . LYS A 1 323 ? 12.75 -42.625 -27.5 1 97.06 323 LYS A CA 1
ATOM 2545 C C . LYS A 1 323 ? 12.109 -43.594 -26.516 1 97.06 323 LYS A C 1
ATOM 2547 O O . LYS A 1 323 ? 11.242 -44.375 -26.891 1 97.06 323 LYS A O 1
ATOM 2552 N N . GLU A 1 324 ? 12.562 -43.562 -25.312 1 96.94 324 GLU A N 1
ATOM 2553 C CA . GLU A 1 324 ? 11.898 -44.281 -24.234 1 96.94 324 GLU A CA 1
ATOM 2554 C C . GLU A 1 324 ? 10.867 -43.406 -23.531 1 96.94 324 GLU A C 1
ATOM 2556 O O . GLU A 1 324 ? 10.852 -42.188 -23.703 1 96.94 324 GLU A O 1
ATOM 2561 N N . GLU A 1 325 ? 10.078 -44.094 -22.797 1 95.5 325 GLU A N 1
ATOM 2562 C CA . GLU A 1 325 ? 9.086 -43.344 -22.016 1 95.5 325 GLU A CA 1
ATOM 2563 C C . GLU A 1 325 ? 9.75 -42.25 -21.188 1 95.5 325 GLU A C 1
ATOM 2565 O O . GLU A 1 325 ? 10.789 -42.469 -20.562 1 95.5 325 GLU A O 1
ATOM 2570 N N . ASP A 1 326 ? 9.273 -41.031 -21.25 1 95.56 326 ASP A N 1
ATOM 2571 C CA . ASP A 1 326 ? 9.664 -39.875 -20.484 1 95.56 326 ASP A CA 1
ATOM 2572 C C . ASP A 1 326 ? 10.898 -39.188 -21.094 1 95.56 326 ASP A C 1
ATOM 2574 O O . ASP A 1 326 ? 11.359 -38.156 -20.594 1 95.56 326 ASP A O 1
ATOM 2578 N N . ASP A 1 327 ? 11.359 -39.75 -22.203 1 96 327 ASP A N 1
ATOM 2579 C CA . ASP A 1 327 ? 12.422 -39.031 -22.906 1 96 327 ASP A CA 1
ATOM 2580 C C . ASP A 1 327 ? 11.922 -37.719 -23.453 1 96 327 ASP A C 1
ATOM 2582 O O . ASP A 1 327 ? 10.828 -37.625 -24.016 1 96 327 ASP A O 1
ATOM 2586 N N . ILE A 1 328 ? 12.703 -36.688 -23.234 1 96.88 328 ILE A N 1
ATOM 2587 C CA . ILE A 1 328 ? 12.375 -35.375 -23.797 1 96.88 328 ILE A CA 1
ATOM 2588 C C . ILE A 1 328 ? 12.57 -35.375 -25.312 1 96.88 328 ILE A C 1
ATOM 2590 O O . ILE A 1 328 ? 13.547 -35.938 -25.812 1 96.88 328 ILE A O 1
ATOM 2594 N N . ILE A 1 329 ? 11.625 -34.875 -26.031 1 97 329 ILE A N 1
ATOM 2595 C CA . ILE A 1 329 ? 11.742 -34.75 -27.484 1 97 329 ILE A CA 1
ATOM 2596 C C . ILE A 1 329 ? 12.383 -33.406 -27.828 1 97 329 ILE A C 1
ATOM 2598 O O . ILE A 1 329 ? 11.914 -32.344 -27.391 1 97 329 ILE A O 1
ATOM 2602 N N . TYR A 1 330 ? 13.453 -33.469 -28.562 1 96.81 330 TYR A N 1
ATOM 2603 C CA . TYR A 1 330 ? 14.188 -32.281 -29 1 96.81 330 TYR A CA 1
ATOM 2604 C C . TYR A 1 330 ? 13.992 -32.062 -30.5 1 96.81 330 TYR A C 1
ATOM 2606 O O . TYR A 1 330 ? 13.523 -32.938 -31.219 1 96.81 330 TYR A O 1
ATOM 2614 N N . TRP A 1 331 ? 14.234 -30.875 -30.922 1 95.56 331 TRP A N 1
ATOM 2615 C CA . TRP A 1 331 ? 14.117 -30.547 -32.344 1 95.56 331 TRP A CA 1
ATOM 2616 C C . TRP A 1 331 ? 15 -31.469 -33.188 1 95.56 331 TRP A C 1
ATOM 2618 O O . TRP A 1 331 ? 14.617 -31.859 -34.281 1 95.56 331 TRP A O 1
ATOM 2628 N N . ASP A 1 332 ? 16.156 -31.812 -32.625 1 94.75 332 ASP A N 1
ATOM 2629 C CA . ASP A 1 332 ? 17.094 -32.688 -33.344 1 94.75 332 ASP A CA 1
ATOM 2630 C C . ASP A 1 332 ? 16.516 -34.062 -33.594 1 94.75 332 ASP A C 1
ATOM 2632 O O . ASP A 1 332 ? 16.969 -34.781 -34.469 1 94.75 332 ASP A O 1
ATOM 2636 N N . ASP A 1 333 ? 15.562 -34.438 -32.781 1 95.5 333 ASP A N 1
ATOM 2637 C CA . ASP A 1 333 ? 14.883 -35.719 -32.969 1 95.5 333 ASP A CA 1
ATOM 2638 C C . ASP A 1 333 ? 14 -35.688 -34.219 1 95.5 333 ASP A C 1
ATOM 2640 O O . ASP A 1 333 ? 13.555 -36.719 -34.688 1 95.5 333 ASP A O 1
ATOM 2644 N N . LEU A 1 334 ? 13.781 -34.469 -34.719 1 94 334 LEU A N 1
ATOM 2645 C CA . LEU A 1 334 ? 12.828 -34.312 -35.812 1 94 334 LEU A CA 1
ATOM 2646 C C . LEU A 1 334 ? 13.508 -33.719 -37.031 1 94 334 LEU A C 1
ATOM 2648 O O . LEU A 1 334 ? 13.023 -33.844 -38.156 1 94 334 LEU A O 1
ATOM 2652 N N . LEU A 1 335 ? 14.617 -32.75 -36.562 1 84.19 335 LEU A N 1
ATOM 2653 C CA . LEU A 1 335 ? 15.281 -32.031 -37.625 1 84.19 335 LEU A CA 1
ATOM 2654 C C . LEU A 1 335 ? 16.594 -32.688 -38.031 1 84.19 335 LEU A C 1
ATOM 2656 O O . LEU A 1 335 ? 17.281 -33.281 -37.188 1 84.19 335 LEU A O 1
ATOM 2660 N N . GLY A 1 336 ? 17.109 -33 -39.125 1 63.97 336 GLY A N 1
ATOM 2661 C CA . GLY A 1 336 ? 18.344 -33.531 -39.719 1 63.97 336 GLY A CA 1
ATOM 2662 C C . GLY A 1 336 ? 18.109 -34.344 -40.969 1 63.97 336 GLY A C 1
ATOM 2663 O O . GLY A 1 336 ? 16.953 -34.594 -41.344 1 63.97 336 GLY A O 1
ATOM 2664 N N . ASP A 1 337 ? 19.297 -34.938 -41.5 1 49.81 337 ASP A N 1
ATOM 2665 C CA . ASP A 1 337 ? 19.453 -35.562 -42.812 1 49.81 337 ASP A CA 1
ATOM 2666 C C . ASP A 1 337 ? 18.516 -36.75 -42.969 1 49.81 337 ASP A C 1
ATOM 2668 O O . ASP A 1 337 ? 18.141 -37.375 -42 1 49.81 337 ASP A O 1
ATOM 2672 N N . MET B 1 1 ? -13.148 -1.743 -17.312 1 71.62 1 MET B N 1
ATOM 2673 C CA . MET B 1 1 ? -12.836 -3.137 -17.016 1 71.62 1 MET B CA 1
ATOM 2674 C C . MET B 1 1 ? -14.055 -3.861 -16.453 1 71.62 1 MET B C 1
ATOM 2676 O O . MET B 1 1 ? -14.664 -3.412 -15.484 1 71.62 1 MET B O 1
ATOM 2680 N N . GLU B 1 2 ? -14.492 -4.91 -17.078 1 84.5 2 GLU B N 1
ATOM 2681 C CA . GLU B 1 2 ? -15.664 -5.645 -16.625 1 84.5 2 GLU B CA 1
ATOM 2682 C C . GLU B 1 2 ? -15.328 -6.559 -15.445 1 84.5 2 GLU B C 1
ATOM 2684 O O . GLU B 1 2 ? -14.211 -7.078 -15.359 1 84.5 2 GLU B O 1
ATOM 2689 N N . LYS B 1 3 ? -16.234 -6.637 -14.57 1 94.31 3 LYS B N 1
ATOM 2690 C CA . LYS B 1 3 ? -16.078 -7.559 -13.445 1 94.31 3 LYS B CA 1
ATOM 2691 C C . LYS B 1 3 ? -16.375 -8.992 -13.867 1 94.31 3 LYS B C 1
ATOM 2693 O O . LYS B 1 3 ? -17.094 -9.227 -14.828 1 94.31 3 LYS B O 1
ATOM 2698 N N . ILE B 1 4 ? -15.734 -9.906 -13.156 1 97.56 4 ILE B N 1
ATOM 2699 C CA . ILE B 1 4 ? -15.883 -11.336 -13.406 1 97.56 4 ILE B CA 1
ATOM 2700 C C . ILE B 1 4 ? -16.516 -12.016 -12.195 1 97.56 4 ILE B C 1
ATOM 2702 O O . ILE B 1 4 ? -16.156 -11.711 -11.055 1 97.56 4 ILE B O 1
ATOM 2706 N N . LYS B 1 5 ? -17.438 -12.914 -12.5 1 97.38 5 LYS B N 1
ATOM 2707 C CA . LYS B 1 5 ? -18.094 -13.617 -11.398 1 97.38 5 LYS B CA 1
ATOM 2708 C C . LYS B 1 5 ? -17.422 -14.961 -11.125 1 97.38 5 LYS B C 1
ATOM 2710 O O . LYS B 1 5 ? -17.25 -15.773 -12.031 1 97.38 5 LYS B O 1
ATOM 2715 N N . ILE B 1 6 ? -16.922 -15.18 -9.906 1 98.12 6 ILE B N 1
ATOM 2716 C CA . ILE B 1 6 ? -16.422 -16.453 -9.406 1 98.12 6 ILE B CA 1
ATOM 2717 C C . ILE B 1 6 ? -17.328 -16.969 -8.297 1 98.12 6 ILE B C 1
ATOM 2719 O O . ILE B 1 6 ? -17.359 -16.406 -7.199 1 98.12 6 ILE B O 1
ATOM 2723 N N . GLY B 1 7 ? -18.016 -18.031 -8.539 1 96.44 7 GLY B N 1
ATOM 2724 C CA . GLY B 1 7 ? -19.016 -18.453 -7.578 1 96.44 7 GLY B CA 1
ATOM 2725 C C . GLY B 1 7 ? -20.062 -17.375 -7.305 1 96.44 7 GLY B C 1
ATOM 2726 O O . GLY B 1 7 ? -20.719 -16.891 -8.227 1 96.44 7 GLY B O 1
ATOM 2727 N N . ASP B 1 8 ? -20.094 -16.922 -6.133 1 95.44 8 ASP B N 1
ATOM 2728 C CA . ASP B 1 8 ? -21.094 -15.922 -5.758 1 95.44 8 ASP B CA 1
ATOM 2729 C C . ASP B 1 8 ? -20.453 -14.555 -5.547 1 95.44 8 ASP B C 1
ATOM 2731 O O . ASP B 1 8 ? -21.078 -13.641 -5.012 1 95.44 8 ASP B O 1
ATOM 2735 N N . ARG B 1 9 ? -19.219 -14.422 -6.02 1 96.94 9 ARG B N 1
ATOM 2736 C CA . ARG B 1 9 ? -18.484 -13.188 -5.781 1 96.94 9 ARG B CA 1
ATOM 2737 C C . ARG B 1 9 ? -18.094 -12.516 -7.098 1 96.94 9 ARG B C 1
ATOM 2739 O O . ARG B 1 9 ? -17.688 -13.195 -8.047 1 96.94 9 ARG B O 1
ATOM 2746 N N . TYR B 1 10 ? -18.25 -11.258 -7.129 1 98.12 10 TYR B N 1
ATOM 2747 C CA . TYR B 1 10 ? -17.703 -10.484 -8.242 1 98.12 10 TYR B CA 1
ATOM 2748 C C . TYR B 1 10 ? -16.281 -10.039 -7.945 1 98.12 10 TYR B C 1
ATOM 2750 O O . TYR B 1 10 ? -15.953 -9.703 -6.805 1 98.12 10 TYR B O 1
ATOM 2758 N N . VAL B 1 11 ? -15.43 -10.109 -8.945 1 98.5 11 VAL B N 1
ATOM 2759 C CA . VAL B 1 11 ? -14.023 -9.727 -8.852 1 98.5 11 VAL B CA 1
ATOM 2760 C C . VAL B 1 11 ? -13.719 -8.641 -9.883 1 98.5 11 VAL B C 1
ATOM 2762 O O . VAL B 1 11 ? -14.031 -8.789 -11.07 1 98.5 11 VAL B O 1
ATOM 2765 N N . GLY B 1 12 ? -13.141 -7.602 -9.43 1 97.62 12 GLY B N 1
ATOM 2766 C CA . GLY B 1 12 ? -12.812 -6.504 -10.328 1 97.62 12 GLY B CA 1
ATOM 2767 C C . GLY B 1 12 ? -13.062 -5.137 -9.719 1 97.62 12 GLY B C 1
ATOM 2768 O O . GLY B 1 12 ? -13.195 -5.012 -8.5 1 97.62 12 GLY B O 1
ATOM 2769 N N . LYS B 1 13 ? -13.07 -4.113 -10.57 1 93.12 13 LYS B N 1
ATOM 2770 C CA . LYS B 1 13 ? -13.188 -2.727 -10.133 1 93.12 13 LYS B CA 1
ATOM 2771 C C . LYS B 1 13 ? -14.445 -2.523 -9.281 1 93.12 13 LYS B C 1
ATOM 2773 O O . LYS B 1 13 ? -15.539 -2.939 -9.672 1 93.12 13 LYS B O 1
ATOM 2778 N N . GLY B 1 14 ? -14.25 -1.952 -8.156 1 93.94 14 GLY B N 1
ATOM 2779 C CA . GLY B 1 14 ? -15.375 -1.602 -7.305 1 93.94 14 GLY B CA 1
ATOM 2780 C C . GLY B 1 14 ? -15.789 -2.723 -6.367 1 93.94 14 GLY B C 1
ATOM 2781 O O . GLY B 1 14 ? -16.688 -2.549 -5.535 1 93.94 14 GLY B O 1
ATOM 2782 N N . GLU B 1 15 ? -15.188 -3.906 -6.512 1 97.94 15 GLU B N 1
ATOM 2783 C CA . GLU B 1 15 ? -15.5 -5.059 -5.668 1 97.94 15 GLU B CA 1
ATOM 2784 C C . GLU B 1 15 ? -14.422 -5.266 -4.602 1 97.94 15 GLU B C 1
ATOM 2786 O O . GLU B 1 15 ? -13.266 -4.875 -4.797 1 97.94 15 GLU B O 1
ATOM 2791 N N . PRO B 1 16 ? -14.797 -5.816 -3.447 1 98.19 16 PRO B N 1
ATOM 2792 C CA . PRO B 1 16 ? -13.766 -6.18 -2.473 1 98.19 16 PRO B CA 1
ATOM 2793 C C . PRO B 1 16 ? -12.727 -7.145 -3.043 1 98.19 16 PRO B C 1
ATOM 2795 O O . PRO B 1 16 ? -13.055 -7.992 -3.875 1 98.19 16 PRO B O 1
ATOM 2798 N N . THR B 1 17 ? -11.555 -7.027 -2.602 1 98.88 17 THR B N 1
ATOM 2799 C CA . THR B 1 17 ? -10.484 -7.91 -3.037 1 98.88 17 THR B CA 1
ATOM 2800 C C . THR B 1 17 ? -10.844 -9.367 -2.771 1 98.88 17 THR B C 1
ATOM 2802 O O . THR B 1 17 ? -11.336 -9.703 -1.692 1 98.88 17 THR B O 1
ATOM 2805 N N . PHE B 1 18 ? -10.719 -10.195 -3.764 1 98.94 18 PHE B N 1
ATOM 2806 C CA . PHE B 1 18 ? -10.914 -11.633 -3.635 1 98.94 18 PHE B CA 1
ATOM 2807 C C . PHE B 1 18 ? -9.664 -12.305 -3.084 1 98.94 18 PHE B C 1
ATOM 2809 O O . PHE B 1 18 ? -8.594 -12.211 -3.684 1 98.94 18 PHE B O 1
ATOM 2816 N N . ILE B 1 19 ? -9.758 -12.969 -1.93 1 98.94 19 ILE B N 1
ATOM 2817 C CA . ILE B 1 19 ? -8.578 -13.469 -1.233 1 98.94 19 ILE B CA 1
ATOM 2818 C C . ILE B 1 19 ? -8.57 -14.992 -1.259 1 98.94 19 ILE B C 1
ATOM 2820 O O . ILE B 1 19 ? -9.508 -15.641 -0.779 1 98.94 19 ILE B O 1
ATOM 2824 N N . ILE B 1 20 ? -7.488 -15.531 -1.789 1 98.94 20 ILE B N 1
ATOM 2825 C CA . ILE B 1 20 ? -7.328 -16.969 -1.933 1 98.94 20 ILE B CA 1
ATOM 2826 C C . ILE B 1 20 ? -6.25 -17.469 -0.969 1 98.94 20 ILE B C 1
ATOM 2828 O O . ILE B 1 20 ? -5.094 -17.047 -1.046 1 98.94 20 ILE B O 1
ATOM 2832 N N . ALA B 1 21 ? -6.66 -18.344 -0.064 1 98.94 21 ALA B N 1
ATOM 2833 C CA . ALA B 1 21 ? -5.684 -19.109 0.713 1 98.94 21 ALA B CA 1
ATOM 2834 C C . ALA B 1 21 ? -5.105 -20.266 -0.105 1 98.94 21 ALA B C 1
ATOM 2836 O O . ALA B 1 21 ? -5.797 -21.25 -0.376 1 98.94 21 ALA B O 1
ATOM 2837 N N . GLU B 1 22 ? -3.883 -20.109 -0.438 1 98.75 22 GLU B N 1
ATOM 2838 C CA . GLU B 1 22 ? -3.225 -21.156 -1.211 1 98.75 22 GLU B CA 1
ATOM 2839 C C . GLU B 1 22 ? -2.697 -22.266 -0.302 1 98.75 22 GLU B C 1
ATOM 2841 O O . GLU B 1 22 ? -1.567 -22.188 0.187 1 98.75 22 GLU B O 1
ATOM 2846 N N . GLY B 1 23 ? -3.465 -23.312 -0.234 1 98.5 23 GLY B N 1
ATOM 2847 C CA . GLY B 1 23 ? -3.012 -24.469 0.532 1 98.5 23 GLY B CA 1
ATOM 2848 C C . GLY B 1 23 ? -1.95 -25.281 -0.185 1 98.5 23 GLY B C 1
ATOM 2849 O O . GLY B 1 23 ? -1.134 -25.953 0.456 1 98.5 23 GLY B O 1
ATOM 2850 N N . GLY B 1 24 ? -2.049 -25.156 -1.508 1 97.62 24 GLY B N 1
ATOM 2851 C CA . GLY B 1 24 ? -1.058 -25.859 -2.307 1 97.62 24 GLY B CA 1
ATOM 2852 C C . GLY B 1 24 ? -0.881 -27.312 -1.896 1 97.62 24 GLY B C 1
ATOM 2853 O O . GLY B 1 24 ? -1.841 -28.094 -1.899 1 97.62 24 GLY B O 1
ATOM 2854 N N . LEU B 1 25 ? 0.328 -27.625 -1.476 1 97.88 25 LEU B N 1
ATOM 2855 C CA . LEU B 1 25 ? 0.686 -28.969 -1.062 1 97.88 25 LEU B CA 1
ATOM 2856 C C . LEU B 1 25 ? 0.866 -29.047 0.45 1 97.88 25 LEU B C 1
ATOM 2858 O O . LEU B 1 25 ? 1.38 -30.047 0.968 1 97.88 25 LEU B O 1
ATOM 2862 N N . ASN B 1 26 ? 0.409 -28.031 1.146 1 98.31 26 ASN B N 1
ATOM 2863 C CA . ASN B 1 26 ? 0.673 -27.922 2.576 1 98.31 26 ASN B CA 1
ATOM 2864 C C . ASN B 1 26 ? -0.216 -28.875 3.383 1 98.31 26 ASN B C 1
ATOM 2866 O O . ASN B 1 26 ? -0.184 -28.859 4.613 1 98.31 26 ASN B O 1
ATOM 2870 N N . HIS B 1 27 ? -1.002 -29.734 2.688 1 98.12 27 HIS B N 1
ATOM 2871 C CA . HIS B 1 27 ? -1.72 -30.828 3.328 1 98.12 27 HIS B CA 1
ATOM 2872 C C . HIS B 1 27 ? -0.795 -32 3.596 1 98.12 27 HIS B C 1
ATOM 2874 O O . HIS B 1 27 ? -1.168 -32.938 4.305 1 98.12 27 HIS B O 1
ATOM 2880 N N . ASN B 1 28 ? 0.316 -31.984 3.02 1 97.31 28 ASN B N 1
ATOM 2881 C CA . ASN B 1 28 ? 1.343 -33 3.258 1 97.31 28 ASN B CA 1
ATOM 2882 C C . ASN B 1 28 ? 0.834 -34.406 2.943 1 97.31 28 ASN B C 1
ATOM 2884 O O . ASN B 1 28 ? 1.126 -35.344 3.672 1 97.31 28 ASN B O 1
ATOM 2888 N N . GLY B 1 29 ? 0.01 -34.562 1.95 1 97.31 29 GLY B N 1
ATOM 2889 C CA . GLY B 1 29 ? -0.518 -35.844 1.525 1 97.31 29 GLY B CA 1
ATOM 2890 C C . GLY B 1 29 ? -1.553 -36.406 2.48 1 97.31 29 GLY B C 1
ATOM 2891 O O . GLY B 1 29 ? -1.918 -37.594 2.385 1 97.31 29 GLY B O 1
ATOM 2892 N N . ASP B 1 30 ? -1.948 -35.594 3.385 1 97.69 30 ASP B N 1
ATOM 2893 C CA . ASP B 1 30 ? -2.893 -36 4.414 1 97.69 30 ASP B CA 1
ATOM 2894 C C . ASP B 1 30 ? -4.207 -35.219 4.305 1 97.69 30 ASP B C 1
ATOM 2896 O O . ASP B 1 30 ? -4.238 -34.031 4.5 1 97.69 30 ASP B O 1
ATOM 2900 N N . ILE B 1 31 ? -5.301 -35.969 4.113 1 97.81 31 ILE B N 1
ATOM 2901 C CA . ILE B 1 31 ? -6.609 -35.375 3.861 1 97.81 31 ILE B CA 1
ATOM 2902 C C . ILE B 1 31 ? -7.086 -34.625 5.102 1 97.81 31 ILE B C 1
ATOM 2904 O O . ILE B 1 31 ? -7.758 -33.594 4.988 1 97.81 31 ILE B O 1
ATOM 2908 N N . ASP B 1 32 ? -6.699 -35.094 6.238 1 98.25 32 ASP B N 1
ATOM 2909 C CA . ASP B 1 32 ? -7.133 -34.438 7.465 1 98.25 32 ASP B CA 1
ATOM 2910 C C . ASP B 1 32 ? -6.445 -33.062 7.637 1 98.25 32 ASP B C 1
ATOM 2912 O O . ASP B 1 32 ? -7.062 -32.094 8.094 1 98.25 32 ASP B O 1
ATOM 2916 N N . ILE B 1 33 ? -5.188 -33.031 7.316 1 98.5 33 ILE B N 1
ATOM 2917 C CA . ILE B 1 33 ? -4.492 -31.75 7.312 1 98.5 33 ILE B CA 1
ATOM 2918 C C . ILE B 1 33 ? -5.137 -30.828 6.285 1 98.5 33 ILE B C 1
ATOM 2920 O O . ILE B 1 33 ? -5.332 -29.625 6.551 1 98.5 33 ILE B O 1
ATOM 2924 N N . GLY B 1 34 ? -5.5 -31.359 5.133 1 98.75 34 GLY B N 1
ATOM 2925 C CA . GLY B 1 34 ? -6.211 -30.594 4.125 1 98.75 34 GLY B CA 1
ATOM 2926 C C . GLY B 1 34 ? -7.5 -29.984 4.637 1 98.75 34 GLY B C 1
ATOM 2927 O O . GLY B 1 34 ? -7.77 -28.797 4.414 1 98.75 34 GLY B O 1
ATOM 2928 N N . LYS B 1 35 ? -8.242 -30.812 5.312 1 98.81 35 LYS B N 1
ATOM 2929 C CA . LYS B 1 35 ? -9.508 -30.328 5.852 1 98.81 35 LYS B CA 1
ATOM 2930 C C . LYS B 1 35 ? -9.289 -29.25 6.895 1 98.81 35 LYS B C 1
ATOM 2932 O O . LYS B 1 35 ? -10.062 -28.281 6.973 1 98.81 35 LYS B O 1
ATOM 2937 N N . GLU B 1 36 ? -8.258 -29.406 7.664 1 98.88 36 GLU B N 1
ATOM 2938 C CA . GLU B 1 36 ? -7.938 -28.375 8.648 1 98.88 36 GLU B CA 1
ATOM 2939 C C . GLU B 1 36 ? -7.539 -27.062 7.965 1 98.88 36 GLU B C 1
ATOM 2941 O O . GLU B 1 36 ? -7.887 -25.984 8.438 1 98.88 36 GLU B O 1
ATOM 2946 N N . LEU B 1 37 ? -6.797 -27.156 6.902 1 98.88 37 LEU B N 1
ATOM 2947 C CA . LEU B 1 37 ? -6.457 -25.969 6.121 1 98.88 37 LEU B CA 1
ATOM 2948 C C . LEU B 1 37 ? -7.719 -25.266 5.637 1 98.88 37 LEU B C 1
ATOM 2950 O O . LEU B 1 37 ? -7.816 -24.031 5.727 1 98.88 37 LEU B O 1
ATOM 2954 N N . VAL B 1 38 ? -8.664 -26.062 5.164 1 98.94 38 VAL B N 1
ATOM 2955 C CA . VAL B 1 38 ? -9.922 -25.5 4.676 1 98.94 38 VAL B CA 1
ATOM 2956 C C . VAL B 1 38 ? -10.617 -24.75 5.805 1 98.94 38 VAL B C 1
ATOM 2958 O O . VAL B 1 38 ? -11.016 -23.594 5.633 1 98.94 38 VAL B O 1
ATOM 2961 N N . LYS B 1 39 ? -10.695 -25.375 6.918 1 98.88 39 LYS B N 1
ATOM 2962 C CA . LYS B 1 39 ? -11.375 -24.812 8.086 1 98.88 39 LYS B CA 1
ATOM 2963 C C . LYS B 1 39 ? -10.719 -23.5 8.523 1 98.88 39 LYS B C 1
ATOM 2965 O O . LYS B 1 39 ? -11.398 -22.5 8.727 1 98.88 39 LYS B O 1
ATOM 2970 N N . GLU B 1 40 ? -9.406 -23.516 8.633 1 98.94 40 GLU B N 1
ATOM 2971 C CA . GLU B 1 40 ? -8.68 -22.344 9.125 1 98.94 40 GLU B CA 1
ATOM 2972 C C . GLU B 1 40 ? -8.719 -21.203 8.109 1 98.94 40 GLU B C 1
ATOM 2974 O O . GLU B 1 40 ? -8.781 -20.031 8.492 1 98.94 40 GLU B O 1
ATOM 2979 N N . ALA B 1 41 ? -8.609 -21.547 6.844 1 98.94 41 ALA B N 1
ATOM 2980 C CA . ALA B 1 41 ? -8.719 -20.531 5.809 1 98.94 41 ALA B CA 1
ATOM 2981 C C . ALA B 1 41 ? -10.031 -19.766 5.922 1 98.94 41 ALA B C 1
ATOM 2983 O O . ALA B 1 41 ? -10.055 -18.531 5.852 1 98.94 41 ALA B O 1
ATOM 2984 N N . LYS B 1 42 ? -11.094 -20.5 6.121 1 98.88 42 LYS B N 1
ATOM 2985 C CA . LYS B 1 42 ? -12.406 -19.875 6.297 1 98.88 42 LYS B CA 1
ATOM 2986 C C . LYS B 1 42 ? -12.422 -18.969 7.523 1 98.88 42 LYS B C 1
ATOM 2988 O O . LYS B 1 42 ? -12.891 -17.828 7.449 1 98.88 42 LYS B O 1
ATOM 2993 N N . LYS B 1 43 ? -11.898 -19.5 8.578 1 98.81 43 LYS B N 1
ATOM 2994 C CA . LYS B 1 43 ? -11.875 -18.75 9.836 1 98.81 43 LYS B CA 1
ATOM 2995 C C . LYS B 1 43 ? -11.086 -17.453 9.68 1 98.81 43 LYS B C 1
ATOM 2997 O O . LYS B 1 43 ? -11.422 -16.438 10.305 1 98.81 43 LYS B O 1
ATOM 3002 N N . CYS B 1 44 ? -10.094 -17.484 8.852 1 98.75 44 CYS B N 1
ATOM 3003 C CA . CYS B 1 44 ? -9.203 -16.344 8.68 1 98.75 44 CYS B CA 1
ATOM 3004 C C . CYS B 1 44 ? -9.828 -15.289 7.766 1 98.75 44 CYS B C 1
ATOM 3006 O O . CYS B 1 44 ? -9.328 -14.172 7.66 1 98.75 44 CYS B O 1
ATOM 3008 N N . GLY B 1 45 ? -10.883 -15.641 7.035 1 98.75 45 GLY B N 1
ATOM 3009 C CA . GLY B 1 45 ? -11.594 -14.672 6.211 1 98.75 45 GLY B CA 1
ATOM 3010 C C . GLY B 1 45 ? -11.281 -14.805 4.734 1 98.7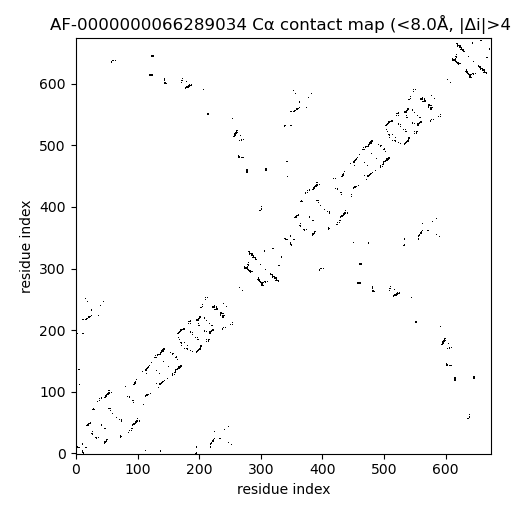5 45 GLY B C 1
ATOM 3011 O O . GLY B 1 45 ? -11.586 -13.906 3.947 1 98.75 45 GLY B O 1
ATOM 3012 N N . ALA B 1 46 ? -10.688 -15.922 4.336 1 98.88 46 ALA B N 1
ATOM 3013 C CA . ALA B 1 46 ? -10.445 -16.156 2.912 1 98.88 46 ALA B CA 1
ATOM 3014 C C . ALA B 1 46 ? -11.758 -16.344 2.156 1 98.88 46 ALA B C 1
ATOM 3016 O O . ALA B 1 46 ? -12.727 -16.859 2.709 1 98.88 46 ALA B O 1
ATOM 3017 N N . ASP B 1 47 ? -11.727 -15.898 0.913 1 98.81 47 ASP B N 1
ATOM 3018 C CA . ASP B 1 47 ? -12.875 -16.125 0.047 1 98.81 47 ASP B CA 1
ATOM 3019 C C . ASP B 1 47 ? -12.836 -17.531 -0.55 1 98.81 47 ASP B C 1
ATOM 3021 O O . ASP B 1 47 ? -13.883 -18.125 -0.826 1 98.81 47 ASP B O 1
ATOM 3025 N N . ALA B 1 48 ? -11.633 -18.047 -0.733 1 98.88 48 ALA B N 1
ATOM 3026 C CA . ALA B 1 48 ? -11.438 -19.359 -1.325 1 98.88 48 ALA B CA 1
ATOM 3027 C C . ALA B 1 48 ? -10.195 -20.047 -0.758 1 98.88 48 ALA B C 1
ATOM 3029 O O . ALA B 1 48 ? -9.258 -19.375 -0.324 1 98.88 48 ALA B O 1
ATOM 3030 N N . ILE B 1 49 ? -10.25 -21.312 -0.727 1 98.88 49 ILE B N 1
ATOM 3031 C CA . ILE B 1 49 ? -9.086 -22.156 -0.501 1 98.88 49 ILE B CA 1
ATOM 3032 C C . ILE B 1 49 ? -8.688 -22.844 -1.803 1 98.88 49 ILE B C 1
ATOM 3034 O O . ILE B 1 49 ? -9.555 -23.281 -2.57 1 98.88 49 ILE B O 1
ATOM 3038 N N . LYS B 1 50 ? -7.422 -22.859 -2.047 1 98.88 50 LYS B N 1
ATOM 3039 C CA . LYS B 1 50 ? -6.953 -23.453 -3.295 1 98.88 50 LYS B CA 1
ATOM 3040 C C . LYS B 1 50 ? -5.91 -24.531 -3.033 1 98.88 50 LYS B C 1
ATOM 3042 O O . LYS B 1 50 ? -5.047 -24.375 -2.168 1 98.88 50 LYS B O 1
ATOM 3047 N N . PHE B 1 51 ? -5.98 -25.625 -3.787 1 98.81 51 PHE B N 1
ATOM 3048 C CA . PHE B 1 51 ? -4.984 -26.688 -3.764 1 98.81 51 PHE B CA 1
ATOM 3049 C C . PHE B 1 51 ? -4.418 -26.922 -5.156 1 98.81 51 PHE B C 1
ATOM 3051 O O . PHE B 1 51 ? -4.715 -26.188 -6.094 1 98.81 51 PHE B O 1
ATOM 3058 N N . GLN B 1 52 ? -3.518 -27.844 -5.254 1 98.56 52 GLN B N 1
ATOM 3059 C CA . GLN B 1 52 ? -2.963 -28.312 -6.52 1 98.56 52 GLN B CA 1
ATOM 3060 C C . GLN B 1 52 ? -3.363 -29.75 -6.793 1 98.56 52 GLN B C 1
ATOM 3062 O O . GLN B 1 52 ? -3.129 -30.641 -5.969 1 98.56 52 GLN B O 1
ATOM 3067 N N . SER B 1 53 ? -3.957 -30 -7.93 1 98.62 53 SER B N 1
ATOM 3068 C CA . SER B 1 53 ? -4.445 -31.328 -8.281 1 98.62 53 SER B CA 1
ATOM 3069 C C . SER B 1 53 ? -3.66 -31.922 -9.453 1 98.62 53 SER B C 1
ATOM 3071 O O . SER B 1 53 ? -3.539 -31.281 -10.5 1 98.62 53 SER B O 1
ATOM 3073 N N . TYR B 1 54 ? -3.193 -33.156 -9.227 1 98.25 54 TYR B N 1
ATOM 3074 C CA . TYR B 1 54 ? -2.375 -33.75 -10.273 1 98.25 54 TYR B CA 1
ATOM 3075 C C . TYR B 1 54 ? -2.258 -35.25 -10.078 1 98.25 54 TYR B C 1
ATOM 3077 O O . TYR B 1 54 ? -2.539 -35.781 -8.992 1 98.25 54 TYR B O 1
ATOM 3085 N N . HIS B 1 55 ? -1.989 -35.938 -11.148 1 97.88 55 HIS B N 1
ATOM 3086 C CA . HIS B 1 55 ? -1.327 -37.219 -11.133 1 97.88 55 HIS B CA 1
ATOM 3087 C C . HIS B 1 55 ? 0.168 -37.094 -11.406 1 97.88 55 HIS B C 1
ATOM 3089 O O . HIS B 1 55 ? 0.569 -36.594 -12.453 1 97.88 55 HIS B O 1
ATOM 3095 N N . THR B 1 56 ? 0.913 -37.531 -10.438 1 97.62 56 THR B N 1
ATOM 3096 C CA . THR B 1 56 ? 2.35 -37.281 -10.492 1 97.62 56 THR B CA 1
ATOM 3097 C C . THR B 1 56 ? 2.926 -37.75 -11.828 1 97.62 56 THR B C 1
ATOM 3099 O O . THR B 1 56 ? 3.668 -37 -12.477 1 97.62 56 THR B O 1
ATOM 3102 N N . GLU B 1 57 ? 2.52 -38.844 -12.359 1 95.75 57 GLU B N 1
ATOM 3103 C CA . GLU B 1 57 ? 3.09 -39.438 -13.562 1 95.75 57 GLU B CA 1
ATOM 3104 C C . GLU B 1 57 ? 2.66 -38.688 -14.82 1 95.75 57 GLU B C 1
ATOM 3106 O O . GLU B 1 57 ? 3.23 -38.875 -15.891 1 95.75 57 GLU B O 1
ATOM 3111 N N . ASP B 1 58 ? 1.684 -37.812 -14.648 1 95.44 58 ASP B N 1
ATOM 3112 C CA . ASP B 1 58 ? 1.146 -37.094 -15.812 1 95.44 58 ASP B CA 1
ATOM 3113 C C . ASP B 1 58 ? 1.71 -35.688 -15.914 1 95.44 58 ASP B C 1
ATOM 3115 O O . ASP B 1 58 ? 1.485 -35 -16.906 1 95.44 58 ASP B O 1
ATOM 3119 N N . PHE B 1 59 ? 2.445 -35.188 -15 1 94.88 59 PHE B N 1
ATOM 3120 C CA . PHE B 1 59 ? 2.83 -33.812 -15.117 1 94.88 59 PHE B CA 1
ATOM 3121 C C . PHE B 1 59 ? 4.328 -33.625 -14.906 1 94.88 59 PHE B C 1
ATOM 3123 O O . PHE B 1 59 ? 4.918 -32.656 -15.359 1 94.88 59 PHE B O 1
ATOM 3130 N N . ILE B 1 60 ? 4.953 -34.594 -14.258 1 96.19 60 ILE B N 1
ATOM 3131 C CA . ILE B 1 60 ? 6.391 -34.469 -14.031 1 96.19 60 ILE B CA 1
ATOM 3132 C C . ILE B 1 60 ? 7.102 -35.75 -14.406 1 96.19 60 ILE B C 1
ATOM 3134 O O . ILE B 1 60 ? 6.598 -36.844 -14.133 1 96.19 60 ILE B O 1
ATOM 3138 N N . SER B 1 61 ? 8.266 -35.625 -15.031 1 94.94 61 SER B N 1
ATOM 3139 C CA . SER B 1 61 ? 9.047 -36.781 -15.484 1 94.94 61 SER B CA 1
ATOM 3140 C C . SER B 1 61 ? 9.555 -37.594 -14.305 1 94.94 61 SER B C 1
ATOM 3142 O O . SER B 1 61 ? 9.984 -37.062 -13.289 1 94.94 61 SER B O 1
ATOM 3144 N N . LYS B 1 62 ? 9.602 -38.844 -14.453 1 94.19 62 LYS B N 1
ATOM 3145 C CA . LYS B 1 62 ? 10.148 -39.75 -13.445 1 94.19 62 LYS B CA 1
ATOM 3146 C C . LYS B 1 62 ? 11.633 -39.469 -13.219 1 94.19 62 LYS B C 1
ATOM 3148 O O . LYS B 1 62 ? 12.188 -39.844 -12.18 1 94.19 62 LYS B O 1
ATOM 3153 N N . LYS B 1 63 ? 12.203 -38.812 -14.141 1 90.31 63 LYS B N 1
ATOM 3154 C CA . LYS B 1 63 ? 13.633 -38.5 -14.07 1 90.31 63 LYS B CA 1
ATOM 3155 C C . LYS B 1 63 ? 13.883 -37.219 -13.273 1 90.31 63 LYS B C 1
ATOM 3157 O O . LYS B 1 63 ? 15.031 -36.906 -12.969 1 90.31 63 LYS B O 1
ATOM 3162 N N . SER B 1 64 ? 12.82 -36.562 -12.992 1 91.19 64 SER B N 1
ATOM 3163 C CA . SER B 1 64 ? 12.945 -35.312 -12.227 1 91.19 64 SER B CA 1
ATOM 3164 C C . SER B 1 64 ? 13.312 -35.625 -10.773 1 91.19 64 SER B C 1
ATOM 3166 O O . SER B 1 64 ? 12.797 -36.562 -10.172 1 91.19 64 SER B O 1
ATOM 3168 N N . GLU B 1 65 ? 14.172 -34.719 -10.203 1 91.38 65 GLU B N 1
ATOM 3169 C CA . GLU B 1 65 ? 14.539 -34.844 -8.797 1 91.38 65 GLU B CA 1
ATOM 3170 C C . GLU B 1 65 ? 13.344 -34.562 -7.887 1 91.38 65 GLU B C 1
ATOM 3172 O O . GLU B 1 65 ? 13.367 -34.938 -6.707 1 91.38 65 GLU B O 1
ATOM 3177 N N . TYR B 1 66 ? 12.242 -34.031 -8.422 1 93.62 66 TYR B N 1
ATOM 3178 C CA . TYR B 1 66 ? 11.086 -33.656 -7.621 1 93.62 66 TYR B CA 1
ATOM 3179 C C . TYR B 1 66 ? 9.992 -34.719 -7.707 1 93.62 66 TYR B C 1
ATOM 3181 O O . TYR B 1 66 ? 8.961 -34.594 -7.039 1 93.62 66 TYR B O 1
ATOM 3189 N N . TYR B 1 67 ? 10.188 -35.688 -8.516 1 95.81 67 TYR B N 1
ATOM 3190 C CA . TYR B 1 67 ? 9.156 -36.719 -8.766 1 95.81 67 TYR B CA 1
ATOM 3191 C C . TYR B 1 67 ? 8.688 -37.344 -7.457 1 95.81 67 TYR B C 1
ATOM 3193 O O . TYR B 1 67 ? 7.488 -37.375 -7.18 1 95.81 67 TYR B O 1
ATOM 3201 N N . GLU B 1 68 ? 9.602 -37.75 -6.637 1 96.56 68 GLU B N 1
ATOM 3202 C CA . GLU B 1 68 ? 9.266 -38.469 -5.402 1 96.56 68 GLU B CA 1
ATOM 3203 C C . GLU B 1 68 ? 8.562 -37.531 -4.41 1 96.56 68 GLU B C 1
ATOM 3205 O O . GLU B 1 68 ? 7.676 -37.969 -3.668 1 96.56 68 GLU B O 1
ATOM 3210 N N . LEU B 1 69 ? 8.992 -36.312 -4.398 1 95.56 69 LEU B N 1
ATOM 3211 C CA . LEU B 1 69 ? 8.344 -35.344 -3.533 1 95.56 69 LEU B CA 1
ATOM 3212 C C . LEU B 1 69 ? 6.867 -35.188 -3.893 1 95.56 69 LEU B C 1
ATOM 3214 O O . LEU B 1 69 ? 6 -35.344 -3.031 1 95.56 69 LEU B O 1
ATOM 3218 N N . PHE B 1 70 ? 6.547 -35 -5.168 1 97 70 PHE B N 1
ATOM 3219 C CA . PHE B 1 70 ? 5.172 -34.812 -5.605 1 97 70 PHE B CA 1
ATOM 3220 C C . PHE B 1 70 ? 4.359 -36.062 -5.406 1 97 70 PHE B C 1
ATOM 3222 O O . PHE B 1 70 ? 3.186 -36.031 -5.035 1 97 70 PHE B O 1
ATOM 3229 N N . LYS B 1 71 ? 5.039 -37.188 -5.645 1 97.75 71 LYS B N 1
ATOM 3230 C CA . LYS B 1 71 ? 4.355 -38.469 -5.461 1 97.75 71 LYS B CA 1
ATOM 3231 C C . LYS B 1 71 ? 3.941 -38.656 -4.004 1 97.75 71 LYS B C 1
ATOM 3233 O O . LYS B 1 71 ? 2.832 -39.125 -3.725 1 97.75 71 LYS B O 1
ATOM 3238 N N . SER B 1 72 ? 4.809 -38.281 -3.102 1 97.06 72 SER B N 1
ATOM 3239 C CA . SER B 1 72 ? 4.555 -38.469 -1.677 1 97.06 72 SER B CA 1
ATOM 3240 C C . SER B 1 72 ? 3.436 -37.562 -1.188 1 97.06 72 SER B C 1
ATOM 3242 O O . SER B 1 72 ? 2.799 -37.844 -0.171 1 97.06 72 SER B O 1
ATOM 3244 N N . LEU B 1 73 ? 3.145 -36.438 -1.92 1 97.81 73 LEU B N 1
ATOM 3245 C CA . LEU B 1 73 ? 2.166 -35.438 -1.492 1 97.81 73 LEU B CA 1
ATOM 3246 C C . LEU B 1 73 ? 0.877 -35.562 -2.297 1 97.81 73 LEU B C 1
ATOM 3248 O O . LEU B 1 73 ? -0.049 -34.781 -2.119 1 97.81 73 LEU B O 1
ATOM 3252 N N . GLU B 1 74 ? 0.789 -36.562 -3.182 1 98.12 74 GLU B N 1
ATOM 3253 C CA . GLU B 1 74 ? -0.33 -36.719 -4.105 1 98.12 74 GLU B CA 1
ATOM 3254 C C . GLU B 1 74 ? -1.596 -37.156 -3.365 1 98.12 74 GLU B C 1
ATOM 3256 O O . GLU B 1 74 ? -1.582 -38.125 -2.615 1 98.12 74 GLU B O 1
ATOM 3261 N N . LEU B 1 75 ? -2.695 -36.406 -3.518 1 98.31 75 LEU B N 1
ATOM 3262 C CA . LEU B 1 75 ? -4.012 -36.812 -3.035 1 98.31 75 LEU B CA 1
ATOM 3263 C C . LEU B 1 75 ? -4.82 -37.469 -4.145 1 98.31 75 LEU B C 1
ATOM 3265 O O . LEU B 1 75 ? -4.645 -37.156 -5.32 1 98.31 75 LEU B O 1
ATOM 3269 N N . SER B 1 76 ? -5.711 -38.344 -3.738 1 98 76 SER B N 1
ATOM 3270 C CA . SER B 1 76 ? -6.559 -39 -4.711 1 98 76 SER B CA 1
ATOM 3271 C C . SER B 1 76 ? -7.715 -38.125 -5.152 1 98 76 SER B C 1
ATOM 3273 O O . SER B 1 76 ? -8.016 -37.125 -4.504 1 98 76 SER B O 1
ATOM 3275 N N . GLU B 1 77 ? -8.281 -38.531 -6.297 1 98 77 GLU B N 1
ATOM 3276 C CA . GLU B 1 77 ? -9.469 -37.844 -6.781 1 98 77 GLU B CA 1
ATOM 3277 C C . GLU B 1 77 ? -10.562 -37.812 -5.719 1 98 77 GLU B C 1
ATOM 3279 O O . GLU B 1 77 ? -11.211 -36.781 -5.516 1 98 77 GLU B O 1
ATOM 3284 N N . GLU B 1 78 ? -10.742 -38.906 -5.035 1 98.12 78 GLU B N 1
ATOM 3285 C CA . GLU B 1 78 ? -11.758 -39 -3.986 1 98.12 78 GLU B CA 1
ATOM 3286 C C . GLU B 1 78 ? -11.484 -38.031 -2.854 1 98.12 78 GLU B C 1
ATOM 3288 O O . GLU B 1 78 ? -12.414 -37.438 -2.312 1 98.12 78 GLU B O 1
ATOM 3293 N N . GLU B 1 79 ? -10.25 -37.875 -2.539 1 98.38 79 GLU B N 1
ATOM 3294 C CA . GLU B 1 79 ? -9.875 -36.969 -1.471 1 98.38 79 GLU B CA 1
ATOM 3295 C C . GLU B 1 79 ? -10.141 -35.5 -1.868 1 98.38 79 GLU B C 1
ATOM 3297 O O . GLU B 1 79 ? -10.539 -34.688 -1.034 1 98.38 79 GLU B O 1
ATOM 3302 N N . PHE B 1 80 ? -9.969 -35.188 -3.094 1 98.38 80 PHE B N 1
ATOM 3303 C CA . PHE B 1 80 ? -10.289 -33.844 -3.559 1 98.38 80 PHE B CA 1
ATOM 3304 C C . PHE B 1 80 ? -11.789 -33.594 -3.514 1 98.38 80 PHE B C 1
ATOM 3306 O O . PHE B 1 80 ? -12.234 -32.5 -3.186 1 98.38 80 PHE B O 1
ATOM 3313 N N . TYR B 1 81 ? -12.578 -34.625 -3.855 1 98.25 81 TYR B N 1
ATOM 3314 C CA . TYR B 1 81 ? -14.023 -34.5 -3.703 1 98.25 81 TYR B CA 1
ATOM 3315 C C . TYR B 1 81 ? -14.398 -34.25 -2.25 1 98.25 81 TYR B C 1
ATOM 3317 O O . TYR B 1 81 ? -15.258 -33.406 -1.97 1 98.25 81 TYR B O 1
ATOM 3325 N N . GLU B 1 82 ? -13.711 -34.938 -1.394 1 98.25 82 GLU B N 1
ATOM 3326 C CA . GLU B 1 82 ? -13.961 -34.781 0.033 1 98.25 82 GLU B CA 1
ATOM 3327 C C . GLU B 1 82 ? -13.617 -33.344 0.481 1 98.25 82 GLU B C 1
ATOM 3329 O O . GLU B 1 82 ? -14.359 -32.75 1.253 1 98.25 82 GLU B O 1
ATOM 3334 N N . LEU B 1 83 ? -12.492 -32.844 0.049 1 98.56 83 LEU B N 1
ATOM 3335 C CA . LEU B 1 83 ? -12.086 -31.469 0.384 1 98.56 83 LEU B CA 1
ATOM 3336 C C . LEU B 1 83 ? -13.109 -30.453 -0.116 1 98.56 83 LEU B C 1
ATOM 3338 O O . LEU B 1 83 ? -13.484 -29.547 0.614 1 98.56 83 LEU B O 1
ATOM 3342 N N . LYS B 1 84 ? -13.539 -30.594 -1.354 1 98.5 84 LYS B N 1
ATOM 3343 C CA . LYS B 1 84 ? -14.516 -29.688 -1.94 1 98.5 84 LYS B CA 1
ATOM 3344 C C . LYS B 1 84 ? -15.828 -29.719 -1.169 1 98.5 84 LYS B C 1
ATOM 3346 O O . LYS B 1 84 ? -16.406 -28.672 -0.866 1 98.5 84 LYS B O 1
ATOM 3351 N N . GLU B 1 85 ? -16.297 -30.906 -0.895 1 98.25 85 GLU B N 1
ATOM 3352 C CA . GLU B 1 85 ? -17.547 -31.062 -0.149 1 98.25 85 GLU B CA 1
ATOM 3353 C C . GLU B 1 85 ? -17.453 -30.406 1.223 1 98.25 85 GLU B C 1
ATOM 3355 O O . GLU B 1 85 ? -18.391 -29.734 1.665 1 98.25 85 GLU B O 1
ATOM 3360 N N . TYR B 1 86 ? -16.328 -30.641 1.86 1 98.69 86 TYR B N 1
ATOM 3361 C CA . TYR B 1 86 ? -16.125 -30.047 3.17 1 98.69 86 TYR B CA 1
ATOM 3362 C C . TYR B 1 86 ? -16.125 -28.516 3.072 1 98.69 86 TYR B C 1
ATOM 3364 O O . TYR B 1 86 ? -16.75 -27.844 3.879 1 98.69 86 TYR B O 1
ATOM 3372 N N . ALA B 1 87 ? -15.391 -27.984 2.107 1 98.75 87 ALA B N 1
ATOM 3373 C CA . ALA B 1 87 ? -15.336 -26.547 1.887 1 98.75 87 ALA B CA 1
ATOM 3374 C C . ALA B 1 87 ? -16.734 -25.969 1.677 1 98.75 87 ALA B C 1
ATOM 3376 O O . ALA B 1 87 ? -17.109 -24.969 2.287 1 98.75 87 ALA B O 1
ATOM 3377 N N . GLU B 1 88 ? -17.531 -26.625 0.881 1 98 88 GLU B N 1
ATOM 3378 C CA . GLU B 1 88 ? -18.891 -26.188 0.607 1 98 88 GLU B CA 1
ATOM 3379 C C . GLU B 1 88 ? -19.75 -26.219 1.87 1 98 88 GLU B C 1
ATOM 3381 O O . GLU B 1 88 ? -20.547 -25.312 2.113 1 98 88 GLU B O 1
ATOM 3386 N N . LYS B 1 89 ? -19.547 -27.281 2.545 1 98.38 89 LYS B N 1
ATOM 3387 C CA . LYS B 1 89 ? -20.312 -27.453 3.771 1 98.38 89 LYS B CA 1
ATOM 3388 C C . LYS B 1 89 ? -20.094 -26.281 4.73 1 98.38 89 LYS B C 1
ATOM 3390 O O . LYS B 1 89 ? -21.031 -25.797 5.359 1 98.38 89 LYS B O 1
ATOM 3395 N N . ILE B 1 90 ? -18.891 -25.797 4.855 1 98.38 90 ILE B N 1
ATOM 3396 C CA . ILE B 1 90 ? -18.625 -24.781 5.859 1 98.38 90 ILE B CA 1
ATOM 3397 C C . ILE B 1 90 ? -18.656 -23.391 5.211 1 98.38 90 ILE B C 1
ATOM 3399 O O . ILE B 1 90 ? -18.438 -22.391 5.883 1 98.38 90 ILE B O 1
ATOM 3403 N N . GLY B 1 91 ? -18.812 -23.297 3.918 1 98.19 91 GLY B N 1
ATOM 3404 C CA . GLY B 1 91 ? -19.141 -22.047 3.25 1 98.19 91 GLY B CA 1
ATOM 3405 C C . GLY B 1 91 ? -17.906 -21.312 2.752 1 98.19 91 GLY B C 1
ATOM 3406 O O . GLY B 1 91 ? -17.828 -20.078 2.859 1 98.19 91 GLY B O 1
ATOM 3407 N N . ILE B 1 92 ? -16.891 -21.984 2.303 1 98.75 92 ILE B N 1
ATOM 3408 C CA . ILE B 1 92 ? -15.758 -21.359 1.618 1 98.75 92 ILE B CA 1
ATOM 3409 C C . ILE B 1 92 ? -15.617 -21.953 0.216 1 98.75 92 ILE B C 1
ATOM 3411 O O . ILE B 1 92 ? -15.852 -23.141 0.012 1 98.75 92 ILE B O 1
ATOM 3415 N N . MET B 1 93 ? -15.188 -21.172 -0.771 1 98.75 93 MET B N 1
ATOM 3416 C CA . MET B 1 93 ? -15.055 -21.656 -2.145 1 98.75 93 MET B CA 1
ATOM 3417 C C . MET B 1 93 ? -13.836 -22.547 -2.293 1 98.75 93 MET B C 1
ATOM 3419 O O . MET B 1 93 ? -12.781 -22.281 -1.72 1 98.75 93 MET B O 1
ATOM 3423 N N . PHE B 1 94 ? -14.062 -23.578 -3.035 1 98.75 94 PHE B N 1
ATOM 3424 C CA . PHE B 1 94 ? -12.977 -24.5 -3.355 1 98.75 94 PHE B CA 1
ATOM 3425 C C . PHE B 1 94 ? -12.508 -24.312 -4.793 1 98.75 94 PHE B C 1
ATOM 3427 O O . PHE B 1 94 ? -13.312 -24.359 -5.727 1 98.75 94 PHE B O 1
ATOM 3434 N N . ILE B 1 95 ? -11.211 -24.031 -4.938 1 98.5 95 ILE B N 1
ATOM 3435 C CA . ILE B 1 95 ? -10.57 -23.938 -6.246 1 98.5 95 ILE B CA 1
ATOM 3436 C C . ILE B 1 95 ? -9.312 -24.797 -6.266 1 98.5 95 ILE B C 1
ATOM 3438 O O . ILE B 1 95 ? -8.797 -25.188 -5.211 1 98.5 95 ILE B O 1
ATOM 3442 N N . SER B 1 96 ? -8.906 -25.125 -7.426 1 98.69 96 SER B N 1
ATOM 3443 C CA . SER B 1 96 ? -7.68 -25.922 -7.543 1 98.69 96 SER B CA 1
ATOM 3444 C C . SER B 1 96 ? -6.941 -25.609 -8.836 1 98.69 96 SER B C 1
ATOM 3446 O O . SER B 1 96 ? -7.547 -25.125 -9.805 1 98.69 96 SER B O 1
ATOM 3448 N N . THR B 1 97 ? -5.711 -25.812 -8.828 1 98.75 97 THR B N 1
ATOM 3449 C CA . THR B 1 97 ? -4.844 -25.75 -10 1 98.75 97 THR B CA 1
ATOM 3450 C C . THR B 1 97 ? -4.637 -27.141 -10.594 1 98.75 97 THR B C 1
ATOM 3452 O O . THR B 1 97 ? -3.963 -27.984 -10 1 98.75 97 THR B O 1
ATOM 3455 N N . PRO B 1 98 ? -5.199 -27.422 -11.75 1 98.81 98 PRO B N 1
ATOM 3456 C CA . PRO B 1 98 ? -4.84 -28.672 -12.406 1 98.81 98 PRO B CA 1
ATOM 3457 C C . PRO B 1 98 ? -3.428 -28.656 -12.992 1 98.81 98 PRO B C 1
ATOM 3459 O O . PRO B 1 98 ? -3.107 -27.781 -13.805 1 98.81 98 PRO B O 1
ATOM 3462 N N . LEU B 1 99 ? -2.652 -29.672 -12.602 1 98.38 99 LEU B N 1
ATOM 3463 C CA . LEU B 1 99 ? -1.29 -29.734 -13.117 1 98.38 99 LEU B CA 1
ATOM 3464 C C . LEU B 1 99 ? -1.171 -30.797 -14.203 1 98.38 99 LEU B C 1
ATOM 3466 O O . LEU B 1 99 ? -0.077 -31.047 -14.711 1 98.38 99 LEU B O 1
ATOM 3470 N N . ASP B 1 100 ? -2.275 -31.453 -14.562 1 97.69 100 ASP B N 1
ATOM 3471 C CA . ASP B 1 100 ? -2.336 -32.344 -15.719 1 97.69 100 ASP B CA 1
ATOM 3472 C C . ASP B 1 100 ? -3.697 -32.25 -16.406 1 97.69 100 ASP B C 1
ATOM 3474 O O . ASP B 1 100 ? -4.656 -31.734 -15.836 1 97.69 100 ASP B O 1
ATOM 3478 N N . LEU B 1 101 ? -3.783 -32.75 -17.594 1 97.94 101 LEU B N 1
ATOM 3479 C CA . LEU B 1 101 ? -4.953 -32.562 -18.438 1 97.94 101 LEU B CA 1
ATOM 3480 C C . LEU B 1 101 ? -6.152 -33.344 -17.906 1 97.94 101 LEU B C 1
ATOM 3482 O O . LEU B 1 101 ? -7.297 -32.906 -18.047 1 97.94 101 LEU B O 1
ATOM 3486 N N . LYS B 1 102 ? -5.926 -34.469 -17.281 1 98.06 102 LYS B N 1
ATOM 3487 C CA . LYS B 1 102 ? -7.008 -35.281 -16.734 1 98.06 102 LYS B CA 1
ATOM 3488 C C . LYS B 1 102 ? -7.742 -34.562 -15.609 1 98.06 102 LYS B C 1
ATOM 3490 O O . LYS B 1 102 ? -8.961 -34.688 -15.484 1 98.06 102 LYS B O 1
ATOM 3495 N N . TYR B 1 103 ? -7.047 -33.75 -14.867 1 98.62 103 TYR B N 1
ATOM 3496 C CA . TYR B 1 103 ? -7.648 -33.062 -13.727 1 98.62 103 TYR B CA 1
ATOM 3497 C C . TYR B 1 103 ? -8.484 -31.875 -14.18 1 98.62 103 TYR B C 1
ATOM 3499 O O . TYR B 1 103 ? -9.266 -31.328 -13.398 1 98.62 103 TYR B O 1
ATOM 3507 N N . VAL B 1 104 ? -8.336 -31.438 -15.398 1 98.81 104 VAL B N 1
ATOM 3508 C CA . VAL B 1 104 ? -9.266 -30.438 -15.922 1 98.81 104 VAL B CA 1
ATOM 3509 C C . VAL B 1 104 ? -10.68 -31.016 -15.945 1 98.81 104 VAL B C 1
ATOM 3511 O O . VAL B 1 104 ? -11.625 -30.391 -15.469 1 98.81 104 VAL B O 1
ATOM 3514 N N . ASP B 1 105 ? -10.75 -32.281 -16.438 1 98.56 105 ASP B N 1
ATOM 3515 C CA . ASP B 1 105 ? -12.039 -32.938 -16.516 1 98.56 105 ASP B CA 1
ATOM 3516 C C . ASP B 1 105 ? -12.586 -33.25 -15.117 1 98.56 105 ASP B C 1
ATOM 3518 O O . ASP B 1 105 ? -13.781 -33.062 -14.859 1 98.56 105 ASP B O 1
ATOM 3522 N N . ILE B 1 106 ? -11.742 -33.688 -14.266 1 98.56 106 ILE B N 1
ATOM 3523 C CA . ILE B 1 106 ? -12.148 -34.062 -12.922 1 98.56 106 ILE B CA 1
ATOM 3524 C C . ILE B 1 106 ? -12.68 -32.844 -12.18 1 98.56 106 ILE B C 1
ATOM 3526 O O . ILE B 1 106 ? -13.773 -32.875 -11.617 1 98.56 106 ILE B O 1
ATOM 3530 N N . LEU B 1 107 ? -11.945 -31.719 -12.211 1 98.75 107 LEU B N 1
ATOM 3531 C CA . LEU B 1 107 ? -12.336 -30.5 -11.523 1 98.75 107 LEU B CA 1
ATOM 3532 C C . LEU B 1 107 ? -13.594 -29.906 -12.148 1 98.75 107 LEU B C 1
ATOM 3534 O O . LEU B 1 107 ? -14.414 -29.312 -11.453 1 98.75 107 LEU B O 1
ATOM 3538 N N . ASN B 1 108 ? -13.688 -30 -13.469 1 98.56 108 ASN B N 1
ATOM 3539 C CA . ASN B 1 108 ? -14.906 -29.547 -14.125 1 98.56 108 ASN B CA 1
ATOM 3540 C C . ASN B 1 108 ? -16.125 -30.328 -13.656 1 98.56 108 ASN B C 1
ATOM 3542 O O . ASN B 1 108 ? -17.188 -29.75 -13.406 1 98.56 108 ASN B O 1
ATOM 3546 N N . LYS B 1 109 ? -15.93 -31.641 -13.578 1 98 109 LYS B N 1
ATOM 3547 C CA . LYS B 1 109 ? -16.984 -32.5 -13.07 1 98 109 LYS B CA 1
ATOM 3548 C C . LYS B 1 109 ? -17.359 -32.156 -11.633 1 98 109 LYS B C 1
ATOM 3550 O O . LYS B 1 109 ? -18.531 -32.188 -11.25 1 98 109 LYS B O 1
ATOM 3555 N N . MET B 1 110 ? -16.344 -31.734 -10.883 1 97.56 110 MET B N 1
ATOM 3556 C CA . MET B 1 110 ? -16.547 -31.297 -9.508 1 97.56 110 MET B CA 1
ATOM 3557 C C . MET B 1 110 ? -17.281 -29.953 -9.469 1 97.56 110 MET B C 1
ATOM 3559 O O . MET B 1 110 ? -17.719 -29.516 -8.406 1 97.56 110 MET B O 1
ATOM 3563 N N . ASN B 1 111 ? -17.359 -29.297 -10.555 1 97.56 111 ASN B N 1
ATOM 3564 C CA . ASN B 1 111 ? -18.016 -28.016 -10.719 1 97.56 111 ASN B CA 1
ATOM 3565 C C . ASN B 1 111 ? -17.328 -26.922 -9.891 1 97.56 111 ASN B C 1
ATOM 3567 O O . ASN B 1 111 ? -17.984 -26.188 -9.156 1 97.56 111 ASN B O 1
ATOM 3571 N N . VAL B 1 112 ? -16.031 -26.891 -9.969 1 98.44 112 VAL B N 1
ATOM 3572 C CA . VAL B 1 112 ? -15.312 -25.781 -9.359 1 98.44 112 VAL B CA 1
ATOM 3573 C C . VAL B 1 112 ? -15.742 -24.453 -10 1 98.44 112 VAL B C 1
ATOM 3575 O O . VAL B 1 112 ? -16.062 -24.422 -11.188 1 98.44 112 VAL B O 1
ATOM 3578 N N . PRO B 1 113 ? -15.742 -23.375 -9.281 1 98.38 113 PRO B N 1
ATOM 3579 C CA . PRO B 1 113 ? -16.266 -22.125 -9.812 1 98.38 113 PRO B CA 1
ATOM 3580 C C . PRO B 1 113 ? -15.281 -21.438 -10.766 1 98.38 113 PRO B C 1
ATOM 3582 O O . PRO B 1 113 ? -15.672 -20.547 -11.523 1 98.38 113 PRO B O 1
ATOM 3585 N N . ALA B 1 114 ? -14.016 -21.812 -10.719 1 98.69 114 ALA B N 1
ATOM 3586 C CA . ALA B 1 114 ? -12.953 -21.266 -11.562 1 98.69 114 ALA B CA 1
ATOM 3587 C C . ALA B 1 114 ? -11.742 -22.188 -11.602 1 98.69 114 ALA B C 1
ATOM 3589 O O . ALA B 1 114 ? -11.594 -23.062 -10.742 1 98.69 114 ALA B O 1
ATOM 3590 N N . PHE B 1 115 ? -10.93 -22 -12.633 1 98.81 115 PHE B N 1
ATOM 3591 C CA . PHE B 1 115 ? -9.656 -22.703 -12.727 1 98.81 115 PHE B CA 1
ATOM 3592 C C . PHE B 1 115 ? -8.492 -21.75 -12.445 1 98.81 115 PHE B C 1
ATOM 3594 O O . PHE B 1 115 ? -8.461 -20.641 -12.953 1 98.81 115 PHE B O 1
ATOM 3601 N N . LYS B 1 116 ? -7.652 -22.188 -11.602 1 98.88 116 LYS B N 1
ATOM 3602 C CA . LYS B 1 116 ? -6.375 -21.516 -11.422 1 98.88 116 LYS B CA 1
ATOM 3603 C C . LYS B 1 116 ? -5.277 -22.172 -12.258 1 98.88 116 LYS B C 1
ATOM 3605 O O . LYS B 1 116 ? -5.18 -23.391 -12.305 1 98.88 116 LYS B O 1
ATOM 3610 N N . ILE B 1 117 ? -4.488 -21.359 -12.969 1 98.88 117 ILE B N 1
ATOM 3611 C CA . ILE B 1 117 ? -3.363 -21.844 -13.75 1 98.88 117 ILE B CA 1
ATOM 3612 C C . ILE B 1 117 ? -2.055 -21.328 -13.172 1 98.88 117 ILE B C 1
ATOM 3614 O O . ILE B 1 117 ? -1.886 -20.109 -13 1 98.88 117 ILE B O 1
ATOM 3618 N N . ALA B 1 118 ? -1.147 -22.234 -12.883 1 98.56 118 ALA B N 1
ATOM 3619 C CA . ALA B 1 118 ? 0.144 -21.875 -12.305 1 98.56 118 ALA B CA 1
ATOM 3620 C C . ALA B 1 118 ? 1.017 -21.141 -13.328 1 98.56 118 ALA B C 1
ATOM 3622 O O . ALA B 1 118 ? 0.885 -21.359 -14.531 1 98.56 118 ALA B O 1
ATOM 3623 N N . SER B 1 119 ? 1.94 -20.375 -12.82 1 98.62 119 SER B N 1
ATOM 3624 C CA . SER B 1 119 ? 2.844 -19.609 -13.688 1 98.62 119 SER B CA 1
ATOM 3625 C C . SER B 1 119 ? 3.605 -20.531 -14.633 1 98.62 119 SER B C 1
ATOM 3627 O O . SER B 1 119 ? 3.811 -20.203 -15.797 1 98.62 119 SER B O 1
ATOM 3629 N N . GLY B 1 120 ? 3.998 -21.672 -14.133 1 97.62 120 GLY B N 1
ATOM 3630 C CA . GLY B 1 120 ? 4.75 -22.625 -14.953 1 97.62 120 GLY B CA 1
ATOM 3631 C C . GLY B 1 120 ? 3.959 -23.156 -16.125 1 97.62 120 GLY B C 1
ATOM 3632 O O . GLY B 1 120 ? 4.535 -23.641 -17.109 1 97.62 120 GLY B O 1
ATOM 3633 N N . ASP B 1 121 ? 2.664 -23.094 -16.078 1 98.38 121 ASP B N 1
ATOM 3634 C CA . ASP B 1 121 ? 1.799 -23.688 -17.094 1 98.38 121 ASP B CA 1
ATOM 3635 C C . ASP B 1 121 ? 1.209 -22.609 -18 1 98.38 121 ASP B C 1
ATOM 3637 O O . ASP B 1 121 ? 0.338 -22.906 -18.828 1 98.38 121 ASP B O 1
ATOM 3641 N N . LEU B 1 122 ? 1.688 -21.375 -17.828 1 98.31 122 LEU B N 1
ATOM 3642 C CA . LEU B 1 122 ? 1.243 -20.297 -18.688 1 98.31 122 LEU B CA 1
ATOM 3643 C C . LEU B 1 122 ? 1.545 -20.594 -20.141 1 98.31 122 LEU B C 1
ATOM 3645 O O . LEU B 1 122 ? 0.783 -20.219 -21.031 1 98.31 122 LEU B O 1
ATOM 3649 N N . THR B 1 123 ? 2.627 -21.359 -20.406 1 97.19 123 THR B N 1
ATOM 3650 C CA . THR B 1 123 ? 3.016 -21.688 -21.781 1 97.19 123 THR B CA 1
ATOM 3651 C C . THR B 1 123 ? 2.582 -23.094 -22.141 1 97.19 123 THR B C 1
ATOM 3653 O O . THR B 1 123 ? 3.008 -23.641 -23.172 1 97.19 123 THR B O 1
ATOM 3656 N N . PHE B 1 124 ? 1.795 -23.781 -21.281 1 98.06 124 PHE B N 1
ATOM 3657 C CA . PHE B 1 124 ? 1.26 -25.109 -21.562 1 98.06 124 PHE B CA 1
ATOM 3658 C C . PHE B 1 124 ? -0.057 -25.016 -22.312 1 98.06 124 PHE B C 1
ATOM 3660 O O . PHE B 1 124 ? -1.13 -25.188 -21.734 1 98.06 124 PHE B O 1
ATOM 3667 N N . TYR B 1 125 ? 0.052 -24.797 -23.594 1 97.62 125 TYR B N 1
ATOM 3668 C CA . TYR B 1 125 ? -1.071 -24.391 -24.422 1 97.62 125 TYR B CA 1
ATOM 3669 C C . TYR B 1 125 ? -2.17 -25.453 -24.422 1 97.62 125 TYR B C 1
ATOM 3671 O O . TYR B 1 125 ? -3.354 -25.125 -24.312 1 97.62 125 TYR B O 1
ATOM 3679 N N . PRO B 1 126 ? -1.834 -26.797 -24.438 1 97.62 126 PRO B N 1
ATOM 3680 C CA . PRO B 1 126 ? -2.91 -27.781 -24.391 1 97.62 126 PRO B CA 1
ATOM 3681 C C . PRO B 1 126 ? -3.764 -27.656 -23.125 1 97.62 126 PRO B C 1
ATOM 3683 O O . PRO B 1 126 ? -4.977 -27.875 -23.172 1 97.62 126 PRO B O 1
ATOM 3686 N N . LEU B 1 127 ? -3.15 -27.344 -22.047 1 98.56 127 LEU B N 1
ATOM 3687 C CA . LEU B 1 127 ? -3.895 -27.125 -20.812 1 98.56 127 LEU B CA 1
ATOM 3688 C C . LEU B 1 127 ? -4.801 -25.906 -20.938 1 98.56 127 LEU B C 1
ATOM 3690 O O . LEU B 1 127 ? -5.973 -25.969 -20.547 1 98.56 127 LEU B O 1
ATOM 3694 N N . LEU B 1 128 ? -4.238 -24.781 -21.438 1 98.75 128 LEU B N 1
ATOM 3695 C CA . LEU B 1 128 ? -5.004 -23.547 -21.578 1 98.75 128 LEU B CA 1
ATOM 3696 C C . LEU B 1 128 ? -6.215 -23.766 -22.484 1 98.75 128 LEU B C 1
ATOM 3698 O O . LEU B 1 128 ? -7.316 -23.297 -22.188 1 98.75 128 LEU B O 1
ATOM 3702 N N . GLU B 1 129 ? -5.977 -24.469 -23.594 1 98.44 129 GLU B N 1
ATOM 3703 C CA . GLU B 1 129 ? -7.066 -24.766 -24.531 1 98.44 129 GLU B CA 1
ATOM 3704 C C . GLU B 1 129 ? -8.164 -25.578 -23.859 1 98.44 129 GLU B C 1
ATOM 3706 O O . GLU B 1 129 ? -9.352 -25.25 -23.984 1 98.44 129 GLU B O 1
ATOM 3711 N N . LYS B 1 130 ? -7.75 -26.578 -23.141 1 98.44 130 LYS B N 1
ATOM 3712 C CA . LYS B 1 130 ? -8.703 -27.484 -22.5 1 98.44 130 LYS B CA 1
ATOM 3713 C C . LYS B 1 130 ? -9.516 -26.75 -21.422 1 98.44 130 LYS B C 1
ATOM 3715 O O . LYS B 1 130 ? -10.734 -26.906 -21.344 1 98.44 130 LYS B O 1
ATOM 3720 N N . VAL B 1 131 ? -8.859 -25.984 -20.609 1 98.75 131 VAL B N 1
ATOM 3721 C CA . VAL B 1 131 ? -9.531 -25.25 -19.547 1 98.75 131 VAL B CA 1
ATOM 3722 C C . VAL B 1 131 ? -10.484 -24.219 -20.156 1 98.75 131 VAL B C 1
ATOM 3724 O O . VAL B 1 131 ? -11.602 -24.031 -19.672 1 98.75 131 VAL B O 1
ATOM 3727 N N . ALA B 1 132 ? -10.086 -23.531 -21.188 1 98.75 132 ALA B N 1
ATOM 3728 C CA . ALA B 1 132 ? -10.898 -22.531 -21.859 1 98.75 132 ALA B CA 1
ATOM 3729 C C . ALA B 1 132 ? -12.219 -23.109 -22.344 1 98.75 132 ALA B C 1
ATOM 3731 O O . ALA B 1 132 ? -13.273 -22.484 -22.234 1 98.75 132 ALA B O 1
ATOM 3732 N N . LYS B 1 133 ? -12.164 -24.297 -22.781 1 98.25 133 LYS B N 1
ATOM 3733 C CA . LYS B 1 133 ? -13.32 -24.953 -23.375 1 98.25 133 LYS B CA 1
ATOM 3734 C C . LYS B 1 133 ? -14.367 -25.312 -22.328 1 98.25 133 LYS B C 1
ATOM 3736 O O . LYS B 1 133 ? -15.508 -25.625 -22.656 1 98.25 133 LYS B O 1
ATOM 3741 N N . THR B 1 134 ? -13.984 -25.328 -21.062 1 98 134 THR B N 1
ATOM 3742 C CA . THR B 1 134 ? -14.945 -25.594 -20 1 98 134 THR B CA 1
ATOM 3743 C C . THR B 1 134 ? -15.914 -24.422 -19.844 1 98 134 THR B C 1
ATOM 3745 O O . THR B 1 134 ? -16.969 -24.562 -19.234 1 98 134 THR B O 1
ATOM 3748 N N . GLY B 1 135 ? -15.461 -23.203 -20.266 1 96.44 135 GLY B N 1
ATOM 3749 C CA . GLY B 1 135 ? -16.281 -22.016 -20.172 1 96.44 135 GLY B CA 1
ATOM 3750 C C . GLY B 1 135 ? -16.219 -21.344 -18.812 1 96.44 135 GLY B C 1
ATOM 3751 O O . GLY B 1 135 ? -16.891 -20.328 -18.578 1 96.44 135 GLY B O 1
ATOM 3752 N N . LYS B 1 136 ? -15.477 -21.828 -17.969 1 98 136 LYS B N 1
ATOM 3753 C CA . LYS B 1 136 ? -15.367 -21.281 -16.609 1 98 136 LYS B CA 1
ATOM 3754 C C . LYS B 1 136 ? -14.305 -20.188 -16.547 1 98 136 LYS B C 1
ATOM 3756 O O . LYS B 1 136 ? -13.391 -20.156 -17.375 1 98 136 LYS B O 1
ATOM 3761 N N . PRO B 1 137 ? -14.453 -19.266 -15.516 1 98.62 137 PRO B N 1
ATOM 3762 C CA . PRO B 1 137 ? -13.406 -18.25 -15.328 1 98.62 137 PRO B CA 1
ATOM 3763 C C . PRO B 1 137 ? -12.031 -18.859 -15.078 1 98.62 137 PRO B C 1
ATOM 3765 O O . PRO B 1 137 ? -11.93 -19.938 -14.484 1 98.62 137 PRO B O 1
ATOM 3768 N N . VAL B 1 138 ? -11 -18.156 -15.57 1 98.88 138 VAL B N 1
ATOM 3769 C CA . VAL B 1 138 ? -9.625 -18.625 -15.406 1 98.88 138 VAL B CA 1
ATOM 3770 C C . VAL B 1 138 ? -8.805 -17.562 -14.672 1 98.88 138 VAL B C 1
ATOM 3772 O O . VAL B 1 138 ? -8.82 -16.391 -15.047 1 98.88 138 VAL B O 1
ATOM 3775 N N . ILE B 1 139 ? -8.164 -17.922 -13.594 1 98.94 139 ILE B N 1
ATOM 3776 C CA . ILE B 1 139 ? -7.168 -17.125 -12.891 1 98.94 139 ILE B CA 1
ATOM 3777 C C . ILE B 1 139 ? -5.77 -17.578 -13.289 1 98.94 139 ILE B C 1
ATOM 3779 O O . ILE B 1 139 ? -5.355 -18.703 -12.969 1 98.94 139 ILE B O 1
ATOM 3783 N N . LEU B 1 140 ? -5.055 -16.719 -13.977 1 98.94 140 LEU B N 1
ATOM 3784 C CA . LEU B 1 140 ? -3.789 -17.094 -14.602 1 98.94 140 LEU B CA 1
ATOM 3785 C C . LEU B 1 140 ? -2.623 -16.344 -13.961 1 98.94 140 LEU B C 1
ATOM 3787 O O . LEU B 1 140 ? -2.523 -15.125 -14.078 1 98.94 140 LEU B O 1
ATOM 3791 N N . SER B 1 141 ? -1.755 -17.062 -13.281 1 98.88 141 SER B N 1
ATOM 3792 C CA . SER B 1 141 ? -0.538 -16.469 -12.75 1 98.88 141 SER B CA 1
ATOM 3793 C C . SER B 1 141 ? 0.486 -16.219 -13.859 1 98.88 141 SER B C 1
ATOM 3795 O O . SER B 1 141 ? 0.585 -17.016 -14.805 1 98.88 141 SER B O 1
ATOM 3797 N N . THR B 1 142 ? 1.337 -15.242 -13.641 1 98.88 142 THR B N 1
ATOM 3798 C CA . THR B 1 142 ? 2.166 -14.828 -14.766 1 98.88 142 THR B CA 1
ATOM 3799 C C . THR B 1 142 ? 3.641 -14.812 -14.367 1 98.88 142 THR B C 1
ATOM 3801 O O . THR B 1 142 ? 4.445 -14.117 -14.992 1 98.88 142 THR B O 1
ATOM 3804 N N . GLY B 1 143 ? 4.02 -15.508 -13.305 1 98.69 143 GLY B N 1
ATOM 3805 C CA . GLY B 1 143 ? 5.43 -15.617 -12.977 1 98.69 143 GLY B CA 1
ATOM 3806 C C . GLY B 1 143 ? 6.27 -16.141 -14.125 1 98.69 143 GLY B C 1
ATOM 3807 O O . GLY B 1 143 ? 5.785 -16.906 -14.961 1 98.69 143 GLY B O 1
ATOM 3808 N N . MET B 1 144 ? 7.496 -15.719 -14.211 1 98.31 144 MET B N 1
ATOM 3809 C CA . MET B 1 144 ? 8.5 -16.219 -15.156 1 98.31 144 MET B CA 1
ATOM 3810 C C . MET B 1 144 ? 8.18 -15.758 -16.578 1 98.31 144 MET B C 1
ATOM 3812 O O . MET B 1 144 ? 8.828 -16.203 -17.531 1 98.31 144 MET B O 1
ATOM 3816 N N . SER B 1 145 ? 7.211 -14.938 -16.781 1 98.19 145 SER B N 1
ATOM 3817 C CA . SER B 1 145 ? 6.754 -14.633 -18.125 1 98.19 145 SER B CA 1
ATOM 3818 C C . SER B 1 145 ? 6.953 -13.148 -18.453 1 98.19 145 SER B C 1
ATOM 3820 O O . SER B 1 145 ? 6.957 -12.312 -17.547 1 98.19 145 SER B O 1
ATOM 3822 N N . ASP B 1 146 ? 7.152 -12.836 -19.719 1 97.88 146 ASP B N 1
ATOM 3823 C CA . ASP B 1 146 ? 7.102 -11.461 -20.188 1 97.88 146 ASP B CA 1
ATOM 3824 C C . ASP B 1 146 ? 5.746 -11.141 -20.812 1 97.88 146 ASP B C 1
ATOM 3826 O O . ASP B 1 146 ? 4.863 -12 -20.859 1 97.88 146 ASP B O 1
ATOM 3830 N N . ILE B 1 147 ? 5.594 -9.961 -21.281 1 98.5 147 ILE B N 1
ATOM 3831 C CA . ILE B 1 147 ? 4.305 -9.477 -21.766 1 98.5 147 ILE B CA 1
ATOM 3832 C C . ILE B 1 147 ? 3.885 -10.273 -23 1 98.5 147 ILE B C 1
ATOM 3834 O O . ILE B 1 147 ? 2.699 -10.562 -23.188 1 98.5 147 ILE B O 1
ATOM 3838 N N . GLY B 1 148 ? 4.836 -10.602 -23.859 1 98.38 148 GLY B N 1
ATOM 3839 C CA . GLY B 1 148 ? 4.523 -11.375 -25.047 1 98.38 148 GLY B CA 1
ATOM 3840 C C . GLY B 1 148 ? 3.932 -12.734 -24.734 1 98.38 148 GLY B C 1
ATOM 3841 O O . GLY B 1 148 ? 2.918 -13.133 -25.312 1 98.38 148 G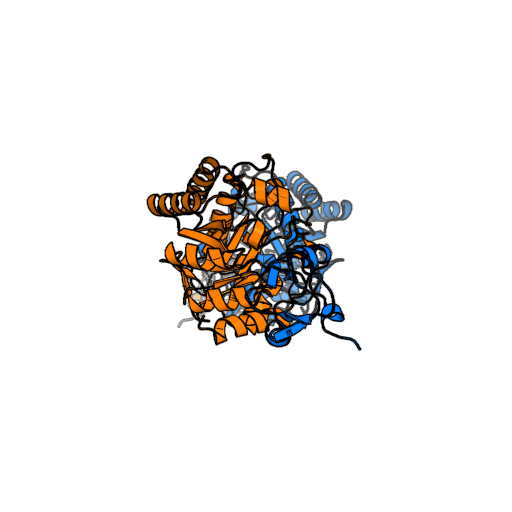LY B O 1
ATOM 3842 N N . GLU B 1 149 ? 4.5 -13.438 -23.844 1 98.38 149 GLU B N 1
ATOM 3843 C CA . GLU B 1 149 ? 4.016 -14.75 -23.422 1 98.38 149 GLU B CA 1
ATOM 3844 C C . GLU B 1 149 ? 2.627 -14.648 -22.797 1 98.38 149 GLU B C 1
ATOM 3846 O O . GLU B 1 149 ? 1.765 -15.492 -23.047 1 98.38 149 GLU B O 1
ATOM 3851 N N . ILE B 1 150 ? 2.449 -13.625 -21.984 1 98.81 150 ILE B N 1
ATOM 3852 C CA . ILE B 1 150 ? 1.161 -13.43 -21.328 1 98.81 150 ILE B CA 1
ATOM 3853 C C . ILE B 1 150 ? 0.087 -13.141 -22.375 1 98.81 150 ILE B C 1
ATOM 3855 O O . ILE B 1 150 ? -1.012 -13.695 -22.312 1 98.81 150 ILE B O 1
ATOM 3859 N N . TRP B 1 151 ? 0.463 -12.273 -23.297 1 98.56 151 TRP B N 1
ATOM 3860 C CA . TRP B 1 151 ? -0.465 -11.938 -24.375 1 98.56 151 TRP B CA 1
ATOM 3861 C C . TRP B 1 151 ? -0.872 -13.195 -25.156 1 98.56 151 TRP B C 1
ATOM 3863 O O . TRP B 1 151 ? -2.057 -13.406 -25.406 1 98.56 151 TRP B O 1
ATOM 3873 N N . GLU B 1 152 ? 0.059 -14.055 -25.484 1 98.44 152 GLU B N 1
ATOM 3874 C CA . GLU B 1 152 ? -0.226 -15.289 -26.219 1 98.44 152 GLU B CA 1
ATOM 3875 C C . GLU B 1 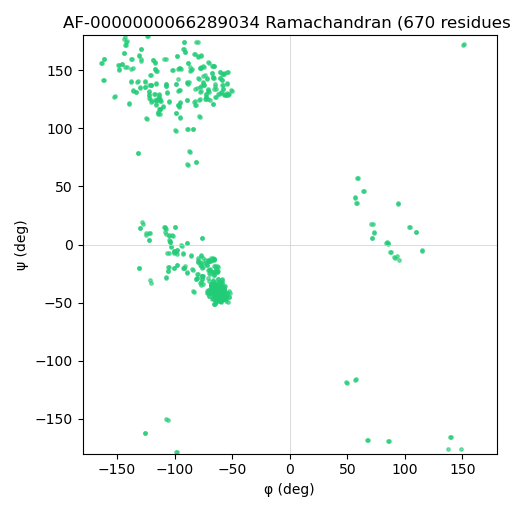152 ? -1.14 -16.203 -25.406 1 98.44 152 GLU B C 1
ATOM 3877 O O . GLU B 1 152 ? -2.082 -16.781 -25.953 1 98.44 152 GLU B O 1
ATOM 3882 N N . ALA B 1 153 ? -0.833 -16.344 -24.125 1 98.75 153 ALA B N 1
ATOM 3883 C CA . ALA B 1 153 ? -1.646 -17.188 -23.266 1 98.75 153 ALA B CA 1
ATOM 3884 C C . ALA B 1 153 ? -3.09 -16.703 -23.219 1 98.75 153 ALA B C 1
ATOM 3886 O O . ALA B 1 153 ? -4.027 -17.5 -23.328 1 98.75 153 ALA B O 1
ATOM 3887 N N . VAL B 1 154 ? -3.271 -15.383 -23.031 1 98.75 154 VAL B N 1
ATOM 3888 C CA . VAL B 1 154 ? -4.602 -14.781 -23 1 98.75 154 VAL B CA 1
ATOM 3889 C C . VAL B 1 154 ? -5.328 -15.047 -24.312 1 98.75 154 VAL B C 1
ATOM 3891 O O . VAL B 1 154 ? -6.508 -15.398 -24.312 1 98.75 154 VAL B O 1
ATOM 3894 N N . LYS B 1 155 ? -4.605 -14.93 -25.438 1 98.44 155 LYS B N 1
ATOM 3895 C CA . LYS B 1 155 ? -5.215 -15.172 -26.734 1 98.44 155 LYS B CA 1
ATOM 3896 C C . LYS B 1 155 ? -5.629 -16.625 -26.891 1 98.44 155 LYS B C 1
ATOM 3898 O O . LYS B 1 155 ? -6.688 -16.922 -27.438 1 98.44 155 LYS B O 1
ATOM 3903 N N . VAL B 1 156 ? -4.801 -17.547 -26.391 1 98.38 156 VAL B N 1
ATOM 3904 C CA . VAL B 1 156 ? -5.152 -18.969 -26.438 1 98.38 156 VAL B CA 1
ATOM 3905 C C . VAL B 1 156 ? -6.449 -19.203 -25.672 1 98.38 156 VAL B C 1
ATOM 3907 O O . VAL B 1 156 ? -7.352 -19.875 -26.156 1 98.38 156 VAL B O 1
ATOM 3910 N N . LEU B 1 157 ? -6.574 -18.625 -24.484 1 98.75 157 LEU B N 1
ATOM 3911 C CA . LEU B 1 157 ? -7.773 -18.766 -23.672 1 98.75 157 LEU B CA 1
ATOM 3912 C C . LEU B 1 157 ? -8.992 -18.172 -24.391 1 98.75 157 LEU B C 1
ATOM 3914 O O . LEU B 1 157 ? -10.016 -18.844 -24.531 1 98.75 157 LEU B O 1
ATOM 3918 N N . GLU B 1 158 ? -8.805 -16.984 -24.938 1 98.25 158 GLU B N 1
ATOM 3919 C CA . GLU B 1 158 ? -9.898 -16.297 -25.609 1 98.25 158 GLU B CA 1
ATOM 3920 C C . GLU B 1 158 ? -10.344 -17.047 -26.859 1 98.25 158 GLU B C 1
ATOM 3922 O O . GLU B 1 158 ? -11.547 -17.234 -27.078 1 98.25 158 GLU B O 1
ATOM 3927 N N . ASN B 1 159 ? -9.391 -17.422 -27.625 1 98.12 159 ASN B N 1
ATOM 3928 C CA . ASN B 1 159 ? -9.68 -18.078 -28.891 1 98.12 159 ASN B CA 1
ATOM 3929 C C . ASN B 1 159 ? -10.359 -19.438 -28.672 1 98.12 159 ASN B C 1
ATOM 3931 O O . ASN B 1 159 ? -10.961 -19.984 -29.609 1 98.12 159 ASN B O 1
ATOM 3935 N N . ASN B 1 160 ? -10.25 -19.969 -27.5 1 98.19 160 ASN B N 1
ATOM 3936 C CA . ASN B 1 160 ? -10.844 -21.266 -27.234 1 98.19 160 ASN B CA 1
ATOM 3937 C C . ASN B 1 160 ? -12.062 -21.141 -26.328 1 98.19 160 ASN B C 1
ATOM 3939 O O . ASN B 1 160 ? -12.492 -22.125 -25.703 1 98.19 160 ASN B O 1
ATOM 3943 N N . GLY B 1 161 ? -12.547 -19.906 -26.094 1 97.12 161 GLY B N 1
ATOM 3944 C CA . GLY B 1 161 ? -13.883 -19.75 -25.547 1 97.12 161 GLY B CA 1
ATOM 3945 C C . GLY B 1 161 ? -13.898 -19.141 -24.156 1 97.12 161 GLY B C 1
ATOM 3946 O O . GLY B 1 161 ? -14.969 -18.875 -23.594 1 97.12 161 GLY B O 1
ATOM 3947 N N . CYS B 1 162 ? -12.758 -18.922 -23.547 1 97.12 162 CYS B N 1
ATOM 3948 C CA . CYS B 1 162 ? -12.719 -18.344 -22.219 1 97.12 162 CYS B CA 1
ATOM 3949 C C . CYS B 1 162 ? -12.836 -16.812 -22.281 1 97.12 162 CYS B C 1
ATOM 3951 O O . CYS B 1 162 ? -12.016 -16.156 -22.906 1 97.12 162 CYS B O 1
ATOM 3953 N N . ARG B 1 163 ? -13.797 -16.203 -21.625 1 91.88 163 ARG B N 1
ATOM 3954 C CA . ARG B 1 163 ? -14.023 -14.758 -21.656 1 91.88 163 ARG B CA 1
ATOM 3955 C C . ARG B 1 163 ? -13.625 -14.109 -20.328 1 91.88 163 ARG B C 1
ATOM 3957 O O . ARG B 1 163 ? -13.266 -12.938 -20.297 1 91.88 163 ARG B O 1
ATOM 3964 N N . ASP B 1 164 ? -13.742 -14.93 -19.328 1 98.25 164 ASP B N 1
ATOM 3965 C CA . ASP B 1 164 ? -13.469 -14.422 -17.984 1 98.25 164 ASP B CA 1
ATOM 3966 C C . ASP B 1 164 ? -12.07 -14.812 -17.516 1 98.25 164 ASP B C 1
ATOM 3968 O O . ASP B 1 164 ? -11.852 -15.922 -17.047 1 98.25 164 ASP B O 1
ATOM 3972 N N . ILE B 1 165 ? -11.18 -13.852 -17.672 1 98.75 165 ILE B N 1
ATOM 3973 C CA . ILE B 1 165 ? -9.773 -14.094 -17.359 1 98.75 165 ILE B CA 1
ATOM 3974 C C . ILE B 1 165 ? -9.297 -13.094 -16.312 1 98.75 165 ILE B C 1
ATOM 3976 O O . ILE B 1 165 ? -9.562 -11.891 -16.422 1 98.75 165 ILE B O 1
ATOM 3980 N N . ILE B 1 166 ? -8.656 -13.562 -15.305 1 98.88 166 ILE B N 1
ATOM 3981 C CA . ILE B 1 166 ? -7.977 -12.766 -14.289 1 98.88 166 ILE B CA 1
ATOM 3982 C C . ILE B 1 166 ? -6.48 -13.07 -14.312 1 98.88 166 ILE B C 1
ATOM 3984 O O . ILE B 1 166 ? -6.078 -14.234 -14.336 1 98.88 166 ILE B O 1
ATOM 3988 N N . LEU B 1 167 ? -5.684 -12.039 -14.375 1 98.88 167 LEU B N 1
ATOM 3989 C CA . LEU B 1 167 ? -4.238 -12.227 -14.328 1 98.88 167 LEU B CA 1
ATOM 3990 C C . LEU B 1 167 ? -3.701 -11.961 -12.922 1 98.88 167 LEU B C 1
ATOM 3992 O O . LEU B 1 167 ? -4.152 -11.031 -12.25 1 98.88 167 LEU B O 1
ATOM 3996 N N . LEU B 1 168 ? -2.789 -12.781 -12.469 1 98.94 168 LEU B N 1
ATOM 3997 C CA . LEU B 1 168 ? -2.07 -12.516 -11.227 1 98.94 168 LEU B CA 1
ATOM 3998 C C . LEU B 1 168 ? -0.598 -12.227 -11.508 1 98.94 168 LEU B C 1
ATOM 4000 O O . LEU B 1 168 ? 0.123 -13.086 -12.008 1 98.94 168 LEU B O 1
ATOM 4004 N N . HIS B 1 169 ? -0.173 -10.977 -11.172 1 98.94 169 HIS B N 1
ATOM 4005 C CA . HIS B 1 169 ? 1.27 -10.781 -11.086 1 98.94 169 HIS B CA 1
ATOM 4006 C C . HIS B 1 169 ? 1.898 -11.719 -10.07 1 98.94 169 HIS B C 1
ATOM 4008 O O . HIS B 1 169 ? 1.312 -11.984 -9.016 1 98.94 169 HIS B O 1
ATOM 4014 N N . CYS B 1 170 ? 3.057 -12.195 -10.438 1 98.56 170 CYS B N 1
ATOM 4015 C CA . CYS B 1 170 ? 3.689 -13.227 -9.633 1 98.56 170 CYS B CA 1
ATOM 4016 C C . CYS B 1 170 ? 5.18 -13.328 -9.938 1 98.56 170 CYS B C 1
ATOM 4018 O O . CYS B 1 170 ? 5.602 -13.102 -11.078 1 98.56 170 CYS B O 1
ATOM 4020 N N . ILE B 1 171 ? 5.941 -13.539 -8.93 1 98.69 171 ILE B N 1
ATOM 4021 C CA . ILE B 1 171 ? 7.328 -13.977 -9.055 1 98.69 171 ILE B CA 1
ATOM 4022 C C . ILE B 1 171 ? 7.469 -15.398 -8.516 1 98.69 171 ILE B C 1
ATOM 4024 O O . ILE B 1 171 ? 7.203 -15.648 -7.336 1 98.69 171 ILE B O 1
ATOM 4028 N N . SER B 1 172 ? 7.836 -16.281 -9.414 1 98.06 172 SER B N 1
ATOM 4029 C CA . SER B 1 172 ? 7.961 -17.688 -9.023 1 98.06 172 SER B CA 1
ATOM 4030 C C . SER B 1 172 ? 9.297 -17.953 -8.344 1 98.06 172 SER B C 1
ATOM 4032 O O . SER B 1 172 ? 10.18 -18.609 -8.922 1 98.06 172 SER B O 1
ATOM 4034 N N . SER B 1 173 ? 9.5 -17.484 -7.156 1 97.5 173 SER B N 1
ATOM 4035 C CA . SER B 1 173 ? 10.625 -17.688 -6.246 1 97.5 173 SER B CA 1
ATOM 4036 C C . SER B 1 173 ? 10.148 -17.891 -4.812 1 97.5 173 SER B C 1
ATOM 4038 O O . SER B 1 173 ? 9.188 -17.25 -4.379 1 97.5 173 SER B O 1
ATOM 4040 N N . TYR B 1 174 ? 10.836 -18.859 -4.059 1 95.25 174 TYR B N 1
ATOM 4041 C CA . TYR B 1 174 ? 10.25 -19.359 -2.818 1 95.25 174 TYR B CA 1
ATOM 4042 C C . TYR B 1 174 ? 11.273 -19.344 -1.69 1 95.25 174 TYR B C 1
ATOM 4044 O O . TYR B 1 174 ? 11.82 -20.391 -1.333 1 95.25 174 TYR B O 1
ATOM 4052 N N . PRO B 1 175 ? 11.5 -18.25 -1.145 1 97.12 175 PRO B N 1
ATOM 4053 C CA . PRO B 1 175 ? 10.695 -17.031 -1.198 1 97.12 175 PRO B CA 1
ATOM 4054 C C . PRO B 1 175 ? 11.203 -16.031 -2.246 1 97.12 175 PRO B C 1
ATOM 4056 O O . PRO B 1 175 ? 12.344 -16.141 -2.701 1 97.12 175 PRO B O 1
ATOM 4059 N N . THR B 1 176 ? 10.352 -15.109 -2.594 1 98.31 176 THR B N 1
ATOM 4060 C CA . THR B 1 176 ? 10.719 -14.039 -3.51 1 98.31 176 THR B CA 1
ATOM 4061 C C . THR B 1 176 ? 11.531 -12.969 -2.787 1 98.31 176 THR B C 1
ATOM 4063 O O . THR B 1 176 ? 11.086 -12.422 -1.772 1 98.31 176 THR B O 1
ATOM 4066 N N . PRO B 1 177 ? 12.75 -12.648 -3.301 1 98.31 177 PRO B N 1
ATOM 4067 C CA . PRO B 1 177 ? 13.422 -11.461 -2.775 1 98.31 177 PRO B CA 1
ATOM 4068 C C . PRO B 1 177 ? 12.609 -10.18 -2.992 1 98.31 177 PRO B C 1
ATOM 4070 O O . PRO B 1 177 ? 11.992 -10.016 -4.043 1 98.31 177 PRO B O 1
ATOM 4073 N N . TYR B 1 178 ? 12.672 -9.32 -2.029 1 98.38 178 TYR B N 1
ATOM 4074 C CA . TYR B 1 178 ? 11.844 -8.125 -2.078 1 98.38 178 TYR B CA 1
ATOM 4075 C C . TYR B 1 178 ? 12.18 -7.281 -3.307 1 98.38 178 TYR B C 1
ATOM 4077 O O . TYR B 1 178 ? 11.289 -6.699 -3.926 1 98.38 178 TYR B O 1
ATOM 4085 N N . GLU B 1 179 ? 13.422 -7.242 -3.725 1 98.06 179 GLU B N 1
ATOM 4086 C CA . GLU B 1 179 ? 13.867 -6.422 -4.848 1 98.06 179 GLU B CA 1
ATOM 4087 C C . GLU B 1 179 ? 13.336 -6.969 -6.172 1 98.06 179 GLU B C 1
ATOM 4089 O O . GLU B 1 179 ? 13.336 -6.266 -7.184 1 98.06 179 GLU B O 1
ATOM 4094 N N . ASP B 1 180 ? 12.812 -8.219 -6.176 1 98.62 180 ASP B N 1
ATOM 4095 C CA . ASP B 1 180 ? 12.352 -8.852 -7.41 1 98.62 180 ASP B CA 1
ATOM 4096 C C . ASP B 1 180 ? 10.82 -8.82 -7.496 1 98.62 180 ASP B C 1
ATOM 4098 O O . ASP B 1 180 ? 10.25 -9.242 -8.5 1 98.62 180 ASP B O 1
ATOM 4102 N N . VAL B 1 181 ? 10.148 -8.297 -6.496 1 98.75 181 VAL B N 1
ATOM 4103 C CA . VAL B 1 181 ? 8.695 -8.391 -6.387 1 98.75 181 VAL B CA 1
ATOM 4104 C C . VAL B 1 181 ? 8.039 -7.625 -7.539 1 98.75 181 VAL B C 1
ATOM 4106 O O . VAL B 1 181 ? 7.152 -8.148 -8.211 1 98.75 181 VAL B O 1
ATOM 4109 N N . ASN B 1 182 ? 8.461 -6.328 -7.762 1 98.69 182 ASN B N 1
ATOM 4110 C CA . ASN B 1 182 ? 8.031 -5.492 -8.883 1 98.69 182 ASN B CA 1
ATOM 4111 C C . ASN B 1 182 ? 6.512 -5.316 -8.891 1 98.69 182 ASN B C 1
ATOM 4113 O O . ASN B 1 182 ? 5.863 -5.57 -9.914 1 98.69 182 ASN B O 1
ATOM 4117 N N . LEU B 1 183 ? 5.941 -4.805 -7.828 1 98.81 183 LEU B N 1
ATOM 4118 C CA . LEU B 1 183 ? 4.5 -4.672 -7.668 1 98.81 183 LEU B CA 1
ATOM 4119 C C . LEU B 1 183 ? 3.918 -3.74 -8.727 1 98.81 183 LEU B C 1
ATOM 4121 O O . LEU B 1 183 ? 2.74 -3.846 -9.078 1 98.81 183 LEU B O 1
ATOM 4125 N N . ASN B 1 184 ? 4.719 -2.854 -9.305 1 98.56 184 ASN B N 1
ATOM 4126 C CA . ASN B 1 184 ? 4.238 -1.937 -10.328 1 98.56 184 ASN B CA 1
ATOM 4127 C C . ASN B 1 184 ? 3.822 -2.684 -11.594 1 98.56 184 ASN B C 1
ATOM 4129 O O . ASN B 1 184 ? 3.141 -2.123 -12.453 1 98.56 184 ASN B O 1
ATOM 4133 N N . ALA B 1 185 ? 4.168 -3.926 -11.695 1 98.81 185 ALA B N 1
ATOM 4134 C CA . ALA B 1 185 ? 3.746 -4.738 -12.836 1 98.81 185 ALA B CA 1
ATOM 4135 C C . ALA B 1 185 ? 2.234 -4.957 -12.828 1 98.81 185 ALA B C 1
ATOM 4137 O O . ALA B 1 185 ? 1.633 -5.227 -13.867 1 98.81 185 ALA B O 1
ATOM 4138 N N . ILE B 1 186 ? 1.602 -4.855 -11.664 1 98.75 186 ILE B N 1
ATOM 4139 C CA . ILE B 1 186 ? 0.148 -4.945 -11.57 1 98.75 186 ILE B CA 1
ATOM 4140 C C . ILE B 1 186 ? -0.491 -3.859 -12.438 1 98.75 186 ILE B C 1
ATOM 4142 O O . ILE B 1 186 ? -1.401 -4.137 -13.219 1 98.75 186 ILE B O 1
ATOM 4146 N N . LYS B 1 187 ? 0.03 -2.639 -12.352 1 97.94 187 LYS B N 1
ATOM 4147 C CA . LYS B 1 187 ? -0.478 -1.521 -13.141 1 97.94 187 LYS B CA 1
ATOM 4148 C C . LYS B 1 187 ? -0.245 -1.751 -14.633 1 97.94 187 LYS B C 1
ATOM 4150 O O . LYS B 1 187 ? -1.108 -1.439 -15.453 1 97.94 187 LYS B O 1
ATOM 4155 N N . THR B 1 188 ? 0.913 -2.289 -14.93 1 98.56 188 THR B N 1
ATOM 4156 C CA . THR B 1 188 ? 1.252 -2.586 -16.312 1 98.56 188 THR B CA 1
ATOM 4157 C C . THR B 1 188 ? 0.256 -3.574 -16.922 1 98.56 188 THR B C 1
ATOM 4159 O O . THR B 1 188 ? -0.287 -3.338 -18 1 98.56 188 THR B O 1
ATOM 4162 N N . LEU B 1 189 ? 0.003 -4.602 -16.188 1 98.75 189 LEU B N 1
ATOM 4163 C CA . LEU B 1 189 ? -0.91 -5.633 -16.672 1 98.75 189 LEU B CA 1
ATOM 4164 C C . LEU B 1 189 ? -2.32 -5.078 -16.828 1 98.75 189 LEU B C 1
ATOM 4166 O O . LEU B 1 189 ? -3 -5.367 -17.812 1 98.75 189 LEU B O 1
ATOM 4170 N N . LYS B 1 190 ? -2.766 -4.273 -15.867 1 97.94 190 LYS B N 1
ATOM 4171 C CA . LYS B 1 190 ? -4.094 -3.672 -15.953 1 97.94 190 LYS B CA 1
ATOM 4172 C C . LYS B 1 190 ? -4.211 -2.768 -17.172 1 97.94 190 LYS B C 1
ATOM 4174 O O . LYS B 1 190 ? -5.223 -2.791 -17.875 1 97.94 190 LYS B O 1
ATOM 4179 N N . SER B 1 191 ? -3.139 -2.023 -17.438 1 97.44 191 SER B N 1
ATOM 4180 C CA . SER B 1 191 ? -3.143 -1.072 -18.547 1 97.44 191 SER B CA 1
ATOM 4181 C C . SER B 1 191 ? -3.172 -1.79 -19.891 1 97.44 191 SER B C 1
ATOM 4183 O O . SER B 1 191 ? -3.852 -1.351 -20.828 1 97.44 191 SER B O 1
ATOM 4185 N N . ILE B 1 192 ? -2.51 -2.906 -19.984 1 97.94 192 ILE B N 1
ATOM 4186 C CA . ILE B 1 192 ? -2.346 -3.594 -21.25 1 97.94 192 ILE B CA 1
ATOM 4187 C C . ILE B 1 192 ? -3.574 -4.453 -21.531 1 97.94 192 ILE B C 1
ATOM 4189 O O . ILE B 1 192 ? -4.082 -4.469 -22.656 1 97.94 192 ILE B O 1
ATOM 4193 N N . PHE B 1 193 ? -4.117 -5.117 -20.547 1 97.81 193 PHE B N 1
ATOM 4194 C CA . PHE B 1 193 ? -5.105 -6.156 -20.828 1 97.81 193 PHE B CA 1
ATOM 4195 C C . PHE B 1 193 ? -6.508 -5.676 -20.469 1 97.81 193 PHE B C 1
ATOM 4197 O O . PHE B 1 193 ? -7.5 -6.238 -20.953 1 97.81 193 PHE B O 1
ATOM 4204 N N . ASN B 1 194 ? -6.641 -4.68 -19.578 1 97.12 194 ASN B N 1
ATOM 4205 C CA . ASN B 1 194 ? -7.914 -4.09 -19.188 1 97.12 194 ASN B CA 1
ATOM 4206 C C . ASN B 1 194 ? -8.883 -5.141 -18.641 1 97.12 194 ASN B C 1
ATOM 4208 O O . ASN B 1 194 ? -10.047 -5.188 -19.047 1 97.12 194 ASN B O 1
ATOM 4212 N N . ILE B 1 195 ? -8.391 -6.055 -17.875 1 97.81 195 ILE B N 1
ATOM 4213 C CA . ILE B 1 195 ? -9.141 -7.066 -17.125 1 97.81 195 ILE B CA 1
ATOM 4214 C C . ILE B 1 195 ? -8.703 -7.062 -15.672 1 97.81 195 ILE B C 1
ATOM 4216 O O . ILE B 1 195 ? -7.719 -6.418 -15.312 1 97.81 195 ILE B O 1
ATOM 4220 N N . PRO B 1 196 ? -9.438 -7.766 -14.734 1 98.62 196 PRO B N 1
ATOM 4221 C CA . PRO B 1 196 ? -8.984 -7.82 -13.344 1 98.62 196 PRO B CA 1
ATOM 4222 C C . PRO B 1 196 ? -7.578 -8.406 -13.203 1 98.62 196 PRO B C 1
ATOM 4224 O O . PRO B 1 196 ? -7.242 -9.383 -13.883 1 98.62 196 PRO B O 1
ATOM 4227 N N . VAL B 1 197 ? -6.762 -7.766 -12.43 1 98.81 197 VAL B N 1
ATOM 4228 C CA . VAL B 1 197 ? -5.395 -8.195 -12.156 1 98.81 197 VAL B CA 1
ATOM 4229 C C . VAL B 1 197 ? -5.188 -8.305 -10.648 1 98.81 197 VAL B C 1
ATOM 4231 O O . VAL B 1 197 ? -5.68 -7.477 -9.883 1 98.81 197 VAL B O 1
ATOM 4234 N N . GLY B 1 198 ? -4.551 -9.375 -10.219 1 98.88 198 GLY B N 1
ATOM 4235 C CA . GLY B 1 198 ? -4.211 -9.578 -8.82 1 98.88 198 GLY B CA 1
ATOM 4236 C C . GLY B 1 198 ? -2.736 -9.852 -8.594 1 98.88 198 GLY B C 1
ATOM 4237 O O . GLY B 1 198 ? -1.899 -9.492 -9.422 1 98.88 198 GLY B O 1
ATOM 4238 N N . TYR B 1 199 ? -2.486 -10.375 -7.453 1 98.94 199 TYR B N 1
ATOM 4239 C CA . TYR B 1 199 ? -1.115 -10.664 -7.047 1 98.94 199 TYR B CA 1
ATOM 4240 C C . TYR B 1 199 ? -1.036 -12.008 -6.324 1 98.94 199 TYR B C 1
ATOM 4242 O O . TYR B 1 199 ? -1.786 -12.25 -5.375 1 98.94 199 TYR B O 1
ATOM 4250 N N . SER B 1 200 ? -0.241 -12.93 -6.836 1 98.94 200 SER B N 1
ATOM 4251 C CA . SER B 1 200 ? 0.117 -14.172 -6.164 1 98.94 200 SER B CA 1
ATOM 4252 C C . SER B 1 200 ? 1.458 -14.047 -5.445 1 98.94 200 SER B C 1
ATOM 4254 O O . SER B 1 200 ? 2.498 -13.891 -6.09 1 98.94 200 SER B O 1
ATOM 4256 N N . ASP B 1 201 ? 1.451 -14.211 -4.16 1 98.75 201 ASP B N 1
ATOM 4257 C CA . ASP B 1 201 ? 2.592 -13.766 -3.369 1 98.75 201 ASP B CA 1
ATOM 4258 C C . ASP B 1 201 ? 3.412 -14.945 -2.865 1 98.75 201 ASP B C 1
ATOM 4260 O O . ASP B 1 201 ? 2.854 -15.945 -2.398 1 98.75 201 ASP B O 1
ATOM 4264 N N . HIS B 1 202 ? 4.746 -14.766 -2.949 1 98.56 202 HIS B N 1
ATOM 4265 C CA . HIS B 1 202 ? 5.684 -15.742 -2.404 1 98.56 202 HIS B CA 1
ATOM 4266 C C . HIS B 1 202 ? 6.727 -15.07 -1.518 1 98.56 202 HIS B C 1
ATOM 4268 O O . HIS B 1 202 ? 7.797 -15.633 -1.272 1 98.56 202 HIS B O 1
ATOM 4274 N N . THR B 1 203 ? 6.508 -13.828 -1.124 1 98.44 203 THR B N 1
ATOM 4275 C CA . THR B 1 203 ? 7.41 -13.156 -0.199 1 98.44 203 THR B CA 1
ATOM 4276 C C . THR B 1 203 ? 7.188 -13.641 1.229 1 98.44 203 THR B C 1
ATOM 4278 O O . THR B 1 203 ? 6.172 -14.281 1.521 1 98.44 203 THR B O 1
ATOM 4281 N N . LEU B 1 204 ? 8.195 -13.352 2.064 1 97.88 204 LEU B N 1
ATOM 4282 C CA . LEU B 1 204 ? 7.992 -13.562 3.494 1 97.88 204 LEU B CA 1
ATOM 4283 C C . LEU B 1 204 ? 7.102 -12.477 4.082 1 97.88 204 LEU B C 1
ATOM 4285 O O . LEU B 1 204 ? 7.223 -11.305 3.721 1 97.88 204 LEU B O 1
ATOM 4289 N N . GLY B 1 205 ? 6.191 -12.898 4.93 1 97.44 205 GLY B N 1
ATOM 4290 C CA . GLY B 1 205 ? 5.32 -11.938 5.59 1 97.44 205 GLY B CA 1
ATOM 4291 C C . GLY B 1 205 ? 4.094 -11.586 4.766 1 97.44 205 GLY B C 1
ATOM 4292 O O . GLY B 1 205 ? 3.758 -12.289 3.811 1 97.44 205 GLY B O 1
ATOM 4293 N N . ILE B 1 206 ? 3.355 -10.539 5.188 1 98.62 206 ILE B N 1
ATOM 4294 C CA . ILE B 1 206 ? 2.066 -10.25 4.566 1 98.62 206 ILE B CA 1
ATOM 4295 C C . ILE B 1 206 ? 2.074 -8.828 3.996 1 98.62 206 ILE B C 1
ATOM 4297 O O . ILE B 1 206 ? 1.034 -8.32 3.576 1 98.62 206 ILE B O 1
ATOM 4301 N N . LEU B 1 207 ? 3.268 -8.141 3.939 1 98.75 207 LEU B N 1
ATOM 4302 C CA . LEU B 1 207 ? 3.336 -6.738 3.529 1 98.75 207 LEU B CA 1
ATOM 4303 C C . LEU B 1 207 ? 3.037 -6.594 2.039 1 98.75 207 LEU B C 1
ATOM 4305 O O . LEU B 1 207 ? 2.232 -5.75 1.644 1 98.75 207 LEU B O 1
ATOM 4309 N N . ALA B 1 208 ? 3.6 -7.449 1.207 1 98.88 208 ALA B N 1
ATOM 4310 C CA . ALA B 1 208 ? 3.482 -7.336 -0.245 1 98.88 208 ALA B CA 1
ATOM 4311 C C . ALA B 1 208 ? 2.033 -7.5 -0.692 1 98.88 208 ALA B C 1
ATOM 4313 O O . ALA B 1 208 ? 1.508 -6.664 -1.433 1 98.88 208 ALA B O 1
ATOM 4314 N N . PRO B 1 209 ? 1.35 -8.555 -0.162 1 98.88 209 PRO B N 1
ATOM 4315 C CA . PRO B 1 209 ? -0.042 -8.664 -0.604 1 98.88 209 PRO B CA 1
ATOM 4316 C C . PRO B 1 209 ? -0.906 -7.496 -0.138 1 98.88 209 PRO B C 1
ATOM 4318 O O . PRO B 1 209 ? -1.794 -7.051 -0.869 1 98.88 209 PRO B O 1
ATOM 4321 N N . VAL B 1 210 ? -0.659 -6.969 1.005 1 98.88 210 VAL B N 1
ATOM 4322 C CA . VAL B 1 210 ? -1.445 -5.855 1.521 1 98.88 210 VAL B CA 1
ATOM 4323 C C . VAL B 1 210 ? -1.206 -4.613 0.665 1 98.88 210 VAL B C 1
ATOM 4325 O O . VAL B 1 210 ? -2.156 -3.971 0.212 1 98.88 210 VAL B O 1
ATOM 4328 N N . VAL B 1 211 ? 0.022 -4.32 0.365 1 98.75 211 VAL B N 1
ATOM 4329 C CA . VAL B 1 211 ? 0.418 -3.141 -0.399 1 98.75 211 VAL B CA 1
ATOM 4330 C C . VAL B 1 211 ? -0.095 -3.258 -1.833 1 98.75 211 VAL B C 1
ATOM 4332 O O . VAL B 1 211 ? -0.487 -2.26 -2.441 1 98.75 211 VAL B O 1
ATOM 4335 N N . SER B 1 212 ? -0.132 -4.473 -2.354 1 98.88 212 SER B N 1
ATOM 4336 C CA . SER B 1 212 ? -0.552 -4.695 -3.734 1 98.88 212 SER B CA 1
ATOM 4337 C C . SER B 1 212 ? -1.999 -4.266 -3.947 1 98.88 212 SER B C 1
ATOM 4339 O O . SER B 1 212 ? -2.367 -3.828 -5.039 1 98.88 212 SER B O 1
ATOM 4341 N N . VAL B 1 213 ? -2.828 -4.344 -2.924 1 98.81 213 VAL B N 1
ATOM 4342 C CA . VAL B 1 213 ? -4.23 -3.945 -3.014 1 98.81 213 VAL B CA 1
ATOM 4343 C C . VAL B 1 213 ? -4.32 -2.443 -3.283 1 98.81 213 VAL B C 1
ATOM 4345 O O . VAL B 1 213 ? -5.16 -1.998 -4.07 1 98.81 213 VAL B O 1
ATOM 4348 N N . ALA B 1 214 ? -3.434 -1.689 -2.688 1 98.12 214 ALA B N 1
ATOM 4349 C CA . ALA B 1 214 ? -3.406 -0.248 -2.924 1 98.12 214 ALA B CA 1
ATOM 4350 C C . ALA B 1 214 ? -3.033 0.064 -4.371 1 98.12 214 ALA B C 1
ATOM 4352 O O . ALA B 1 214 ? -3.422 1.103 -4.91 1 98.12 214 ALA B O 1
ATOM 4353 N N . LEU B 1 215 ? -2.299 -0.868 -4.98 1 98.19 215 LEU B N 1
ATOM 4354 C CA . LEU B 1 215 ? -1.847 -0.676 -6.355 1 98.19 215 LEU B CA 1
ATOM 4355 C C . LEU B 1 215 ? -2.877 -1.206 -7.348 1 98.19 215 LEU B C 1
ATOM 4357 O O . LEU B 1 215 ? -2.637 -1.209 -8.555 1 98.19 215 LEU B O 1
ATOM 4361 N N . GLY B 1 216 ? -4.004 -1.726 -6.801 1 97.62 216 GLY B N 1
ATOM 4362 C CA . GLY B 1 216 ? -5.125 -2.066 -7.664 1 97.62 216 GLY B CA 1
ATOM 4363 C C . GLY B 1 216 ? -5.344 -3.562 -7.797 1 97.62 216 GLY B C 1
ATOM 4364 O O . GLY B 1 216 ? -6.102 -4.012 -8.656 1 97.62 216 GLY B O 1
ATOM 4365 N N . ALA B 1 217 ? -4.684 -4.359 -6.98 1 98.75 217 ALA B N 1
ATOM 4366 C CA . ALA B 1 217 ? -4.887 -5.805 -7.062 1 98.75 217 ALA B CA 1
ATOM 4367 C C . ALA B 1 217 ? -6.32 -6.18 -6.699 1 98.75 217 ALA B C 1
ATOM 4369 O O . ALA B 1 217 ? -6.801 -5.84 -5.617 1 98.75 217 ALA B O 1
ATOM 4370 N N . ASP B 1 218 ? -6.949 -6.918 -7.578 1 98.75 218 ASP B N 1
ATOM 4371 C CA . ASP B 1 218 ? -8.336 -7.336 -7.383 1 98.75 218 ASP B CA 1
ATOM 4372 C C . ASP B 1 218 ? -8.406 -8.695 -6.695 1 98.75 218 ASP B C 1
ATOM 4374 O O . ASP B 1 218 ? -9.461 -9.078 -6.168 1 98.75 218 ASP B O 1
ATOM 4378 N N . VAL B 1 219 ? -7.293 -9.438 -6.77 1 98.94 219 VAL B N 1
ATOM 4379 C CA . VAL B 1 219 ? -7.184 -10.773 -6.207 1 98.94 219 VAL B CA 1
ATOM 4380 C C . VAL B 1 219 ? -5.852 -10.922 -5.477 1 98.94 219 VAL B C 1
ATOM 4382 O O . VAL B 1 219 ? -4.812 -10.477 -5.973 1 98.94 219 VAL B O 1
ATOM 4385 N N . ILE B 1 220 ? -5.91 -11.453 -4.281 1 98.94 220 ILE B N 1
ATOM 4386 C CA . ILE B 1 220 ? -4.695 -11.797 -3.559 1 98.94 220 ILE B CA 1
ATOM 4387 C C . ILE B 1 220 ? -4.645 -13.305 -3.332 1 98.94 220 ILE B C 1
ATOM 4389 O O . ILE B 1 220 ? -5.621 -13.906 -2.867 1 98.94 220 ILE B O 1
ATOM 4393 N N . GLU B 1 221 ? -3.611 -13.883 -3.766 1 98.94 221 GLU B N 1
ATOM 4394 C CA . GLU B 1 221 ? -3.324 -15.281 -3.445 1 98.94 221 GLU B CA 1
ATOM 4395 C C . GLU B 1 221 ? -2.061 -15.398 -2.6 1 98.94 221 GLU B C 1
ATOM 4397 O O . GLU B 1 221 ? -1.002 -14.898 -2.98 1 98.94 221 GLU B O 1
ATOM 4402 N N . LYS B 1 222 ? -2.135 -16.016 -1.454 1 98.88 222 LYS B N 1
ATOM 4403 C CA . LYS B 1 222 ? -1.026 -16.188 -0.521 1 98.88 222 LYS B CA 1
ATOM 4404 C C . LYS B 1 222 ? -0.956 -17.625 -0.02 1 98.88 222 LYS B C 1
ATOM 4406 O O . LYS B 1 222 ? -1.975 -18.219 0.354 1 98.88 222 LYS B O 1
ATOM 4411 N N . HIS B 1 223 ? 0.263 -18.203 -0.081 1 98.81 223 HIS B N 1
ATOM 4412 C CA . HIS B 1 223 ? 0.458 -19.531 0.504 1 98.81 223 HIS B CA 1
ATOM 4413 C C . HIS B 1 223 ? 0.026 -19.562 1.967 1 98.81 223 HIS B C 1
ATOM 4415 O O . HIS B 1 223 ? 0.298 -18.609 2.715 1 98.81 223 HIS B O 1
ATOM 4421 N N . PHE B 1 224 ? -0.642 -20.625 2.355 1 98.88 224 PHE B N 1
ATOM 4422 C CA . PHE B 1 224 ? -1.259 -20.766 3.668 1 98.88 224 PHE B CA 1
ATOM 4423 C C . PHE B 1 224 ? -0.86 -22.094 4.316 1 98.88 224 PHE B C 1
ATOM 4425 O O . PHE B 1 224 ? -0.805 -23.125 3.648 1 98.88 224 PHE B O 1
ATOM 4432 N N . THR B 1 225 ? -0.519 -22.031 5.551 1 98.88 225 THR B N 1
ATOM 4433 C CA . THR B 1 225 ? -0.148 -23.219 6.312 1 98.88 225 THR B CA 1
ATOM 4434 C C . THR B 1 225 ? -0.769 -23.188 7.707 1 98.88 225 THR B C 1
ATOM 4436 O O . THR B 1 225 ? -1.215 -22.125 8.164 1 98.88 225 THR B O 1
ATOM 4439 N N . LEU B 1 226 ? -0.85 -24.375 8.297 1 98.75 226 LEU B N 1
ATOM 4440 C CA . LEU B 1 226 ? -1.291 -24.438 9.68 1 98.75 226 LEU B CA 1
ATOM 4441 C C . LEU B 1 226 ? -0.165 -24.047 10.633 1 98.75 226 LEU B C 1
ATOM 4443 O O . LEU B 1 226 ? -0.416 -23.469 11.695 1 98.75 226 LEU B O 1
ATOM 4447 N N . ASP B 1 227 ? 1.026 -24.406 10.195 1 98.19 227 ASP B N 1
ATOM 4448 C CA . ASP B 1 227 ? 2.234 -24.203 10.984 1 98.19 227 ASP B CA 1
ATOM 4449 C C . ASP B 1 227 ? 3.461 -24.062 10.086 1 98.19 227 ASP B C 1
ATOM 4451 O O . ASP B 1 227 ? 3.812 -24.984 9.352 1 98.19 227 ASP B O 1
ATOM 4455 N N . LYS B 1 228 ? 4.18 -23.016 10.273 1 97.69 228 LYS B N 1
ATOM 4456 C CA . LYS B 1 228 ? 5.305 -22.703 9.398 1 97.69 228 LYS B CA 1
ATOM 4457 C C . LYS B 1 228 ? 6.484 -23.641 9.648 1 97.69 228 LYS B C 1
ATOM 4459 O O . LYS B 1 228 ? 7.395 -23.734 8.828 1 97.69 228 LYS B O 1
ATOM 4464 N N . ASN B 1 229 ? 6.469 -24.297 10.711 1 96.94 229 ASN B N 1
ATOM 4465 C CA . ASN B 1 229 ? 7.586 -25.156 11.102 1 96.94 229 ASN B CA 1
ATOM 4466 C C . ASN B 1 229 ? 7.367 -26.594 10.648 1 96.94 229 ASN B C 1
ATOM 4468 O O . ASN B 1 229 ? 8.219 -27.453 10.875 1 96.94 229 ASN B O 1
ATOM 4472 N N . MET B 1 230 ? 6.238 -26.875 10.016 1 96.88 230 MET B N 1
ATOM 4473 C CA . MET B 1 230 ? 6.012 -28.219 9.492 1 96.88 230 MET B CA 1
ATOM 4474 C C . MET B 1 230 ? 7.004 -28.531 8.375 1 96.88 230 MET B C 1
ATOM 4476 O O . MET B 1 230 ? 7.52 -27.625 7.715 1 96.88 230 MET B O 1
ATOM 4480 N N . GLU B 1 231 ? 7.23 -29.781 8.242 1 94.25 231 GLU B N 1
ATOM 4481 C CA . GLU B 1 231 ? 8.078 -30.219 7.141 1 94.25 231 GLU B CA 1
ATOM 4482 C C . GLU B 1 231 ? 7.324 -30.203 5.816 1 94.25 231 GLU B C 1
ATOM 4484 O O . GLU B 1 231 ? 6.16 -30.609 5.758 1 94.25 231 GLU B O 1
ATOM 4489 N N . GLY B 1 232 ? 7.941 -29.734 4.836 1 91.56 232 GLY B N 1
ATOM 4490 C CA . GLY B 1 232 ? 7.359 -29.625 3.508 1 91.56 232 GLY B CA 1
ATOM 4491 C C . GLY B 1 232 ? 7.906 -28.469 2.705 1 91.56 232 GLY B C 1
ATOM 4492 O O . GLY B 1 232 ? 8.625 -27.609 3.244 1 91.56 232 GLY B O 1
ATOM 4493 N N . PRO B 1 233 ? 7.59 -28.375 1.517 1 89.38 233 PRO B N 1
ATOM 4494 C CA . PRO B 1 233 ? 8.289 -27.453 0.617 1 89.38 233 PRO B CA 1
ATOM 4495 C C . PRO B 1 233 ? 7.879 -26 0.83 1 89.38 233 PRO B C 1
ATOM 4497 O O . PRO B 1 233 ? 8.688 -25.094 0.623 1 89.38 233 PRO B O 1
ATOM 4500 N N . ASP B 1 234 ? 6.629 -25.734 1.273 1 93.38 234 ASP B N 1
ATOM 4501 C CA . ASP B 1 234 ? 6.164 -24.344 1.156 1 93.38 234 ASP B CA 1
ATOM 4502 C C . ASP B 1 234 ? 5.695 -23.812 2.508 1 93.38 234 ASP B C 1
ATOM 4504 O O . ASP B 1 234 ? 5.18 -22.688 2.592 1 93.38 234 ASP B O 1
ATOM 4508 N N . HIS B 1 235 ? 5.941 -24.531 3.535 1 96 235 HIS B N 1
ATOM 4509 C CA . HIS B 1 235 ? 5.406 -24.125 4.828 1 96 235 HIS B CA 1
ATOM 4510 C C . HIS B 1 235 ? 6.09 -22.859 5.328 1 96 235 HIS B C 1
ATOM 4512 O O . HIS B 1 235 ? 5.422 -21.938 5.801 1 96 235 HIS B O 1
ATOM 4518 N N . ALA B 1 236 ? 7.344 -22.781 5.164 1 94.5 236 ALA B N 1
ATOM 4519 C CA . ALA B 1 236 ? 8.141 -21.719 5.77 1 94.5 236 ALA B CA 1
ATOM 4520 C C . ALA B 1 236 ? 7.766 -20.359 5.195 1 94.5 236 ALA B C 1
ATOM 4522 O O . ALA B 1 236 ? 7.793 -19.344 5.906 1 94.5 236 ALA B O 1
ATOM 4523 N N . LEU B 1 237 ? 7.43 -20.281 3.953 1 95.5 237 LEU B N 1
ATOM 4524 C CA . LEU B 1 237 ? 7.121 -18.984 3.348 1 95.5 237 LEU B CA 1
ATOM 4525 C C . LEU B 1 237 ? 5.625 -18.688 3.434 1 95.5 237 LEU B C 1
ATOM 4527 O O . LEU B 1 237 ? 5.188 -17.594 3.092 1 95.5 237 LEU B O 1
ATOM 4531 N N . SER B 1 238 ? 4.809 -19.656 3.885 1 98.56 238 SER B N 1
ATOM 4532 C CA . SER B 1 238 ? 3.355 -19.531 3.941 1 98.56 238 SER B CA 1
ATOM 4533 C C . SER B 1 238 ? 2.924 -18.672 5.133 1 98.56 238 SER B C 1
ATOM 4535 O O . SER B 1 238 ? 3.65 -18.562 6.121 1 98.56 238 SER B O 1
ATOM 4537 N N . ALA B 1 239 ? 1.827 -18.047 5.055 1 98.81 239 ALA B N 1
ATOM 4538 C CA . ALA B 1 239 ? 1.208 -17.391 6.207 1 98.81 239 ALA B CA 1
ATOM 4539 C C . ALA B 1 239 ? 0.505 -18.422 7.098 1 98.81 239 ALA B C 1
ATOM 4541 O O . ALA B 1 239 ? -0.201 -19.297 6.602 1 98.81 239 ALA B O 1
ATOM 4542 N N . ASP B 1 240 ? 0.746 -18.375 8.375 1 98.81 240 ASP B N 1
ATOM 4543 C CA . ASP B 1 240 ? -0.047 -19.156 9.312 1 98.81 240 ASP B CA 1
ATOM 4544 C C . ASP B 1 240 ? -1.377 -18.484 9.617 1 98.81 240 ASP B C 1
ATOM 4546 O O . ASP B 1 240 ? -1.66 -17.391 9.102 1 98.81 240 ASP B O 1
ATOM 4550 N N . PRO B 1 241 ? -2.248 -19.109 10.352 1 98.88 241 PRO B N 1
ATOM 4551 C CA . PRO B 1 241 ? -3.594 -18.562 10.531 1 98.88 241 PRO B CA 1
ATOM 4552 C C . PRO B 1 241 ? -3.582 -17.141 11.109 1 98.88 241 PRO B C 1
ATOM 4554 O O . PRO B 1 241 ? -4.359 -16.297 10.68 1 98.88 241 PRO B O 1
ATOM 4557 N N . GLU B 1 242 ? -2.727 -16.859 11.992 1 98.75 242 GLU B N 1
ATOM 4558 C CA . GLU B 1 242 ? -2.646 -15.523 12.586 1 98.75 242 GLU B CA 1
ATOM 4559 C C . GLU B 1 242 ? -2.217 -14.484 11.555 1 98.75 242 GLU B C 1
ATOM 4561 O O . GLU B 1 242 ? -2.846 -13.43 11.422 1 98.75 242 GLU B O 1
ATOM 4566 N N . GLU B 1 243 ? -1.172 -14.75 10.875 1 98.81 243 GLU B N 1
ATOM 4567 C CA . GLU B 1 243 ? -0.68 -13.852 9.828 1 98.81 243 GLU B CA 1
ATOM 4568 C C . GLU B 1 243 ? -1.724 -13.656 8.734 1 98.81 243 GLU B C 1
ATOM 4570 O O . GLU B 1 243 ? -1.922 -12.539 8.25 1 98.81 243 GLU B O 1
ATOM 4575 N N . PHE B 1 244 ? -2.322 -14.812 8.391 1 98.94 244 PHE B N 1
ATOM 4576 C CA . PHE B 1 244 ? -3.291 -14.734 7.305 1 98.94 244 PHE B CA 1
ATOM 4577 C C . PHE B 1 244 ? -4.488 -13.883 7.703 1 98.94 244 PHE B C 1
ATOM 4579 O O . PHE B 1 244 ? -4.973 -13.078 6.91 1 98.94 244 PHE B O 1
ATOM 4586 N N . LYS B 1 245 ? -4.949 -14.047 8.891 1 98.88 245 LYS B N 1
ATOM 4587 C CA . LYS B 1 245 ? -6.051 -13.234 9.398 1 98.88 245 LYS B CA 1
ATOM 4588 C C . LYS B 1 245 ? -5.676 -11.758 9.414 1 98.88 245 LYS B C 1
ATOM 4590 O O . LYS B 1 245 ? -6.469 -10.898 9.016 1 98.88 245 LYS B O 1
ATOM 4595 N N . GLU B 1 246 ? -4.492 -11.484 9.875 1 98.81 246 GLU B N 1
ATOM 4596 C CA . GLU B 1 246 ? -3.992 -10.117 9.875 1 98.81 246 GLU B CA 1
ATOM 4597 C C . GLU B 1 246 ? -3.945 -9.547 8.453 1 98.81 246 GLU B C 1
ATOM 4599 O O . GLU B 1 246 ? -4.293 -8.383 8.234 1 98.81 246 GLU B O 1
ATOM 4604 N N . MET B 1 247 ? -3.518 -10.352 7.512 1 98.88 247 MET B N 1
ATOM 4605 C CA . MET B 1 247 ? -3.479 -9.945 6.109 1 98.88 247 MET B CA 1
ATOM 4606 C C . MET B 1 247 ? -4.867 -9.555 5.617 1 98.88 247 MET B C 1
ATOM 4608 O O . MET B 1 247 ? -5.047 -8.5 5.012 1 98.88 247 MET B O 1
ATOM 4612 N N . VAL B 1 248 ? -5.844 -10.406 5.926 1 98.94 248 VAL B N 1
ATOM 4613 C CA . VAL B 1 248 ? -7.219 -10.156 5.5 1 98.94 248 VAL B CA 1
ATOM 4614 C C . VAL B 1 248 ? -7.723 -8.852 6.109 1 98.94 248 VAL B C 1
ATOM 4616 O O . VAL B 1 248 ? -8.289 -8.008 5.41 1 98.94 248 VAL B O 1
ATOM 4619 N N . ASN B 1 249 ? -7.484 -8.703 7.371 1 98.81 249 ASN B N 1
ATOM 4620 C CA . ASN B 1 249 ? -7.918 -7.496 8.062 1 98.81 249 ASN B CA 1
ATOM 4621 C C . ASN B 1 249 ? -7.281 -6.246 7.453 1 98.81 249 ASN B C 1
ATOM 4623 O O . ASN B 1 249 ? -7.969 -5.25 7.215 1 98.81 249 ASN B O 1
ATOM 4627 N N . ASN B 1 250 ? -6.023 -6.273 7.254 1 98.88 250 ASN B N 1
ATOM 4628 C CA . ASN B 1 250 ? -5.309 -5.133 6.691 1 98.88 250 ASN B CA 1
ATOM 4629 C C . ASN B 1 250 ? -5.785 -4.816 5.273 1 98.88 250 ASN B C 1
ATOM 4631 O O . ASN B 1 250 ? -5.895 -3.65 4.895 1 98.88 250 ASN B O 1
ATOM 4635 N N . ILE B 1 251 ? -6.035 -5.887 4.5 1 98.94 251 ILE B N 1
ATOM 4636 C CA . ILE B 1 251 ? -6.551 -5.688 3.148 1 98.94 251 ILE B CA 1
ATOM 4637 C C . ILE B 1 251 ? -7.879 -4.938 3.207 1 98.94 251 ILE B C 1
ATOM 4639 O O . ILE B 1 251 ? -8.086 -3.971 2.469 1 98.94 251 ILE B O 1
ATOM 4643 N N . ARG B 1 252 ? -8.75 -5.375 4.09 1 98.81 252 ARG B N 1
ATOM 4644 C CA . ARG B 1 252 ? -10.039 -4.707 4.234 1 98.81 252 ARG B CA 1
ATOM 4645 C C . ARG B 1 252 ? -9.867 -3.262 4.688 1 98.81 252 ARG B C 1
ATOM 4647 O O . ARG B 1 252 ? -10.578 -2.369 4.227 1 98.81 252 ARG B O 1
ATOM 4654 N N . LEU B 1 253 ? -8.93 -2.977 5.547 1 98.75 253 LEU B N 1
ATOM 4655 C CA . LEU B 1 253 ? -8.641 -1.617 5.992 1 98.75 253 LEU B CA 1
ATOM 4656 C C . LEU B 1 253 ? -8.117 -0.767 4.844 1 98.75 253 LEU B C 1
ATOM 4658 O O . LEU B 1 253 ? -8.516 0.389 4.684 1 98.75 253 LEU B O 1
ATOM 4662 N N . VAL B 1 254 ? -7.191 -1.336 4.066 1 98.81 254 VAL B N 1
ATOM 4663 C CA . VAL B 1 254 ? -6.648 -0.612 2.92 1 98.81 254 VAL B CA 1
ATOM 4664 C C . VAL B 1 254 ? -7.777 -0.23 1.967 1 98.81 254 VAL B C 1
ATOM 4666 O O . VAL B 1 254 ? -7.848 0.912 1.504 1 98.81 254 VAL B O 1
ATOM 4669 N N . GLU B 1 255 ? -8.672 -1.188 1.746 1 98.69 255 GLU B N 1
ATOM 4670 C CA . GLU B 1 255 ? -9.82 -0.911 0.882 1 98.69 255 GLU B CA 1
ATOM 4671 C C . GLU B 1 255 ? -10.609 0.29 1.387 1 98.69 255 GLU B C 1
ATOM 4673 O O . GLU B 1 255 ? -11.008 1.153 0.601 1 98.69 255 GLU B O 1
ATOM 4678 N N . LYS B 1 256 ? -10.758 0.337 2.65 1 98.12 256 LYS B N 1
ATOM 4679 C CA . LYS B 1 256 ? -11.5 1.433 3.268 1 98.12 256 LYS B CA 1
ATOM 4680 C C . LYS B 1 256 ? -10.75 2.752 3.131 1 98.12 256 LYS B C 1
ATOM 4682 O O . LYS B 1 256 ? -11.359 3.807 2.943 1 98.12 256 LYS B O 1
ATOM 4687 N N . MET B 1 257 ? -9.477 2.756 3.17 1 98.69 257 MET B N 1
ATOM 4688 C CA . MET B 1 257 ? -8.648 3.955 3.271 1 98.69 257 MET B CA 1
ATOM 4689 C C . MET B 1 257 ? -8.414 4.574 1.898 1 98.69 257 MET B C 1
ATOM 4691 O O . MET B 1 257 ? -8.016 5.734 1.795 1 98.69 257 MET B O 1
ATOM 4695 N N . LEU B 1 258 ? -8.547 3.818 0.82 1 98.56 258 LEU B N 1
ATOM 4696 C CA . LEU B 1 258 ? -8.195 4.305 -0.511 1 98.56 258 LEU B CA 1
ATOM 4697 C C . LEU B 1 258 ? -9.062 5.496 -0.897 1 98.56 258 LEU B C 1
ATOM 4699 O O . LEU B 1 258 ? -8.555 6.531 -1.325 1 98.56 258 LEU B O 1
ATOM 4703 N N . GLY B 1 259 ? -10.461 5.316 -0.667 1 97.62 259 GLY B N 1
ATOM 4704 C CA . GLY B 1 259 ? -11.398 6.398 -0.933 1 97.62 259 GLY B CA 1
ATOM 4705 C C . GLY B 1 259 ? -11.523 6.73 -2.408 1 97.62 259 GLY B C 1
ATOM 4706 O O . GLY B 1 259 ? -11.047 5.98 -3.262 1 97.62 259 GLY B O 1
ATOM 4707 N N . SER B 1 260 ? -12.156 7.836 -2.779 1 96.44 260 SER B N 1
ATOM 4708 C CA . SER B 1 260 ? -12.516 8.203 -4.145 1 96.44 260 SER B CA 1
ATOM 4709 C C . SER B 1 260 ? -11.398 8.984 -4.824 1 96.44 260 SER B C 1
ATOM 4711 O O . SER B 1 260 ? -11.359 9.086 -6.051 1 96.44 260 SER B O 1
ATOM 4713 N N . GLY B 1 261 ? -10.531 9.633 -4.004 1 97.81 261 GLY B N 1
ATOM 4714 C CA . GLY B 1 261 ? -9.516 10.508 -4.555 1 97.81 261 GLY B CA 1
ATOM 4715 C C . GLY B 1 261 ? -9.969 11.953 -4.691 1 97.81 261 GLY B C 1
ATOM 4716 O O . GLY B 1 261 ? -9.164 12.836 -4.965 1 97.81 261 GLY B O 1
ATOM 4717 N N . GLU B 1 262 ? -11.242 12.172 -4.512 1 97.94 262 GLU B N 1
ATOM 4718 C CA . GLU B 1 262 ? -11.703 13.562 -4.496 1 97.94 262 GLU B CA 1
ATOM 4719 C C . GLU B 1 262 ? -11.172 14.312 -3.283 1 97.94 262 GLU B C 1
ATOM 4721 O O . GLU B 1 262 ? -11.445 13.93 -2.141 1 97.94 262 GLU B O 1
ATOM 4726 N N . LYS B 1 263 ? -10.461 15.344 -3.555 1 98.12 263 LYS B N 1
ATOM 4727 C CA . LYS B 1 263 ? -9.867 16.109 -2.465 1 98.12 263 LYS B CA 1
ATOM 4728 C C . LYS B 1 263 ? -10.828 17.188 -1.969 1 98.12 263 LYS B C 1
ATOM 4730 O O . LYS B 1 263 ? -10.945 18.25 -2.58 1 98.12 263 LYS B O 1
ATOM 4735 N N . ILE B 1 264 ? -11.492 16.922 -0.902 1 97.5 264 ILE B N 1
ATOM 4736 C CA . ILE B 1 264 ? -12.43 17.797 -0.208 1 97.5 264 ILE B CA 1
ATOM 4737 C C . ILE B 1 264 ? -12.352 17.547 1.297 1 97.5 264 ILE B C 1
ATOM 4739 O O . ILE B 1 264 ? -11.867 16.5 1.735 1 97.5 264 ILE B O 1
ATOM 4743 N N . PRO B 1 265 ? -12.727 18.562 2.102 1 98.12 265 PRO B N 1
ATOM 4744 C CA . PRO B 1 265 ? -12.797 18.266 3.535 1 98.12 265 PRO B CA 1
ATOM 4745 C C . PRO B 1 265 ? -13.688 17.062 3.85 1 98.12 265 PRO B C 1
ATOM 4747 O O . PRO B 1 265 ? -14.82 16.984 3.359 1 98.12 265 PRO B O 1
ATOM 4750 N N . MET B 1 266 ? -13.188 16.156 4.617 1 97.94 266 MET B N 1
ATOM 4751 C CA . MET B 1 266 ? -13.938 14.953 4.984 1 97.94 266 MET B CA 1
ATOM 4752 C C . MET B 1 266 ? -14.867 15.234 6.156 1 97.94 266 MET B C 1
ATOM 4754 O O . MET B 1 266 ? -14.664 16.203 6.898 1 97.94 266 MET B O 1
ATOM 4758 N N . PRO B 1 267 ? -15.852 14.344 6.391 1 97.44 267 PRO B N 1
ATOM 4759 C CA . PRO B 1 267 ? -16.812 14.555 7.473 1 97.44 267 PRO B CA 1
ATOM 4760 C C . PRO B 1 267 ? -16.156 14.672 8.844 1 97.44 267 PRO B C 1
ATOM 4762 O O . PRO B 1 267 ? -16.547 15.508 9.656 1 97.44 267 PRO B O 1
ATOM 4765 N N . SER B 1 268 ? -15.078 13.969 9.016 1 98.19 268 SER B N 1
ATOM 4766 C CA . SER B 1 268 ? -14.43 13.945 10.32 1 98.19 268 SER B CA 1
ATOM 4767 C C . SER B 1 268 ? -13.641 15.227 10.578 1 98.19 268 SER B C 1
ATOM 4769 O O . SER B 1 268 ? -13.203 15.477 11.695 1 98.19 268 SER B O 1
ATOM 4771 N N . GLU B 1 269 ? -13.492 16.078 9.578 1 97.81 269 GLU B N 1
ATOM 4772 C CA . GLU B 1 269 ? -12.711 17.312 9.703 1 97.81 269 GLU B CA 1
ATOM 4773 C C . GLU B 1 269 ? -13.609 18.516 9.953 1 97.81 269 GLU B C 1
ATOM 4775 O O . GLU B 1 269 ? -13.125 19.609 10.25 1 97.81 269 GLU B O 1
ATOM 4780 N N . ARG B 1 270 ? -14.898 18.359 9.891 1 95.12 270 ARG B N 1
ATOM 4781 C CA . ARG B 1 270 ? -15.836 19.469 9.828 1 95.12 270 ARG B CA 1
ATOM 4782 C C . ARG B 1 270 ? -15.703 20.375 11.055 1 95.12 270 ARG B C 1
ATOM 4784 O O . ARG B 1 270 ? -15.633 21.594 10.922 1 95.12 270 ARG B O 1
ATOM 4791 N N . ASP B 1 271 ? -15.641 19.719 12.172 1 92 271 ASP B N 1
ATOM 4792 C CA . ASP B 1 271 ? -15.578 20.516 13.398 1 92 271 ASP B CA 1
ATOM 4793 C C . ASP B 1 271 ? -14.188 21.109 13.594 1 92 271 ASP B C 1
ATOM 4795 O O . ASP B 1 271 ? -14.039 22.141 14.273 1 92 271 ASP B O 1
ATOM 4799 N N . VAL B 1 272 ? -13.195 20.516 12.938 1 94.62 272 VAL B N 1
ATOM 4800 C CA . VAL B 1 272 ? -11.812 20.953 13.102 1 94.62 272 VAL B CA 1
ATOM 4801 C C . VAL B 1 272 ? -11.547 22.188 12.258 1 94.62 272 VAL B C 1
ATOM 4803 O O . VAL B 1 272 ? -10.719 23.031 12.617 1 94.62 272 VAL B O 1
ATOM 4806 N N . ILE B 1 273 ? -12.289 22.375 11.219 1 95.5 273 ILE B N 1
ATOM 4807 C CA . ILE B 1 273 ? -12.062 23.453 10.266 1 95.5 273 ILE B CA 1
ATOM 4808 C C . ILE B 1 273 ? -12.125 24.797 10.977 1 95.5 273 ILE B C 1
ATOM 4810 O O . ILE B 1 273 ? -11.188 25.594 10.898 1 95.5 273 ILE B O 1
ATOM 4814 N N . VAL B 1 274 ? -13.141 24.984 11.805 1 94.31 274 VAL B N 1
ATOM 4815 C CA . VAL B 1 274 ? -13.359 26.266 12.469 1 94.31 274 VAL B CA 1
ATOM 4816 C C . VAL B 1 274 ? -12.289 26.484 13.531 1 94.31 274 VAL B C 1
ATOM 4818 O O . VAL B 1 274 ? -11.695 27.562 13.625 1 94.31 274 VAL B O 1
ATOM 4821 N N . GLU B 1 275 ? -11.984 25.469 14.234 1 94 275 GLU B N 1
ATOM 4822 C CA . GLU B 1 275 ? -11.094 25.594 15.383 1 94 275 GLU B CA 1
ATOM 4823 C C . GLU B 1 275 ? -9.633 25.734 14.945 1 94 275 GLU B C 1
ATOM 4825 O O . GLU B 1 275 ? -8.828 26.359 15.641 1 94 275 GLU B O 1
ATOM 4830 N N . ALA B 1 276 ? -9.328 25.188 13.766 1 95.69 276 ALA B N 1
ATOM 4831 C CA . ALA B 1 276 ? -7.93 25.125 13.352 1 95.69 276 ALA B CA 1
ATOM 4832 C C . ALA B 1 276 ? -7.578 26.281 12.414 1 95.69 276 ALA B C 1
ATOM 4834 O O . ALA B 1 276 ? -6.406 26.609 12.227 1 95.69 276 ALA B O 1
ATOM 4835 N N . ARG B 1 277 ? -8.562 26.938 11.828 1 97.06 277 ARG B N 1
ATOM 4836 C CA . ARG B 1 277 ? -8.305 28.047 10.914 1 97.06 277 ARG B CA 1
ATOM 4837 C C . ARG B 1 277 ? -8.297 29.375 11.664 1 97.06 277 ARG B C 1
ATOM 4839 O O . ARG B 1 277 ? -8.562 29.422 12.867 1 97.06 277 ARG B O 1
ATOM 4846 N N . ARG B 1 278 ? -7.961 30.469 10.953 1 96.62 278 ARG B N 1
ATOM 4847 C CA . ARG B 1 278 ? -7.766 31.766 11.602 1 96.62 278 ARG B CA 1
ATOM 4848 C C . ARG B 1 278 ? -8.797 32.781 11.117 1 96.62 278 ARG B C 1
ATOM 4850 O O . ARG B 1 278 ? -9.273 32.688 9.984 1 96.62 278 ARG B O 1
ATOM 4857 N N . SER B 1 279 ? -9.094 33.656 12.031 1 95.81 279 SER B N 1
ATOM 4858 C CA . SER B 1 279 ? -9.852 34.875 11.719 1 95.81 279 SER B CA 1
ATOM 4859 C C . SER B 1 279 ? -9.031 36.125 11.977 1 95.81 279 SER B C 1
ATOM 4861 O O . SER B 1 279 ? -8.047 36.094 12.719 1 95.81 279 SER B O 1
ATOM 4863 N N . ILE B 1 280 ? -9.406 37.156 11.328 1 97.06 280 ILE B N 1
ATOM 4864 C CA . ILE B 1 280 ? -8.859 38.469 11.688 1 97.06 280 ILE B CA 1
ATOM 4865 C C . ILE B 1 280 ? -9.469 38.938 13.008 1 97.06 280 ILE B C 1
ATOM 4867 O O . ILE B 1 280 ? -10.695 38.906 13.172 1 97.06 280 ILE B O 1
ATOM 4871 N N . VAL B 1 281 ? -8.609 39.344 13.938 1 97.38 281 VAL B N 1
ATOM 4872 C CA . VAL B 1 281 ? -9.062 39.75 15.266 1 97.38 281 VAL B CA 1
ATOM 4873 C C . VAL B 1 281 ? -8.43 41.094 15.633 1 97.38 281 VAL B C 1
ATOM 4875 O O . VAL B 1 281 ? -7.457 41.531 15.008 1 97.38 281 VAL B O 1
ATOM 4878 N N . ALA B 1 282 ? -9.055 41.688 16.625 1 97.31 282 ALA B N 1
ATOM 4879 C CA . ALA B 1 282 ? -8.461 42.906 17.156 1 97.31 282 ALA B CA 1
ATOM 4880 C C . ALA B 1 282 ? -7.211 42.594 17.984 1 97.31 282 ALA B C 1
ATOM 4882 O O . ALA B 1 282 ? -7.258 41.812 18.922 1 97.31 282 ALA B O 1
ATOM 4883 N N . LYS B 1 283 ? -6.141 43.25 17.594 1 96.5 283 LYS B N 1
ATOM 4884 C CA . LYS B 1 283 ? -4.879 43.094 18.312 1 96.5 283 LYS B CA 1
ATOM 4885 C C . LYS B 1 283 ? -4.895 43.844 19.641 1 96.5 283 LYS B C 1
ATOM 4887 O O . LYS B 1 283 ? -4.195 43.5 20.578 1 96.5 283 LYS B O 1
ATOM 4892 N N . ARG B 1 284 ? -5.559 44.906 19.578 1 96.5 284 ARG B N 1
ATOM 4893 C CA . ARG B 1 284 ? -5.809 45.781 20.703 1 96.5 284 ARG B CA 1
ATOM 4894 C C . ARG B 1 284 ? -7.215 46.375 20.625 1 96.5 284 ARG B C 1
ATOM 4896 O O . ARG B 1 284 ? -7.973 46.062 19.703 1 96.5 284 ARG B O 1
ATOM 4903 N N . ASN B 1 285 ? -7.496 47.156 21.656 1 97.38 285 ASN B N 1
ATOM 4904 C CA . ASN B 1 285 ? -8.773 47.844 21.578 1 97.38 285 ASN B CA 1
ATOM 4905 C C . ASN B 1 285 ? -8.852 48.75 20.359 1 97.38 285 ASN B C 1
ATOM 4907 O O . ASN B 1 285 ? -7.914 49.531 20.094 1 97.38 285 ASN B O 1
ATOM 4911 N N . ILE B 1 286 ? -9.953 48.625 19.609 1 97.56 286 ILE B N 1
ATOM 4912 C CA . ILE B 1 286 ? -10.219 49.438 18.422 1 97.56 286 ILE B CA 1
ATOM 4913 C C . ILE B 1 286 ? -11.523 50.219 18.625 1 97.56 286 ILE B C 1
ATOM 4915 O O . ILE B 1 286 ? -12.578 49.625 18.875 1 97.56 286 ILE B O 1
ATOM 4919 N N . LYS B 1 287 ? -11.398 51.438 18.516 1 97.25 287 LYS B N 1
ATOM 4920 C CA . LYS B 1 287 ? -12.578 52.281 18.719 1 97.25 287 LYS B CA 1
ATOM 4921 C C . LYS B 1 287 ? -13.383 52.438 17.438 1 97.25 287 LYS B C 1
ATOM 4923 O O . LYS B 1 287 ? -12.812 52.438 16.344 1 97.25 287 LYS B O 1
ATOM 4928 N N . LYS B 1 288 ? -14.664 52.594 17.719 1 96.38 288 LYS B N 1
ATOM 4929 C CA . LYS B 1 288 ? -15.516 52.906 16.594 1 96.38 288 LYS B CA 1
ATOM 4930 C C . LYS B 1 288 ? -14.945 54.062 15.781 1 96.38 288 LYS B C 1
ATOM 4932 O O . LYS B 1 288 ? -14.508 55.062 16.359 1 96.38 288 LYS B O 1
ATOM 4937 N N . GLY B 1 289 ? -14.898 53.875 14.5 1 95.94 289 GLY B N 1
ATOM 4938 C CA . GLY B 1 289 ? -14.422 54.906 13.625 1 95.94 289 GLY B CA 1
ATOM 4939 C C . GLY B 1 289 ? -12.938 54.812 13.312 1 95.94 289 GLY B C 1
ATOM 4940 O O . GLY B 1 289 ? -12.438 55.469 12.406 1 95.94 289 GLY B O 1
ATOM 4941 N N . GLU B 1 290 ? -12.211 53.969 14 1 96.62 290 GLU B N 1
ATOM 4942 C CA . GLU B 1 290 ? -10.789 53.75 13.742 1 96.62 290 GLU B CA 1
ATOM 4943 C C . GLU B 1 290 ? -10.578 52.906 12.484 1 96.62 290 GLU B C 1
ATOM 4945 O O . GLU B 1 290 ? -11.359 52 12.195 1 96.62 290 GLU B O 1
ATOM 4950 N N . TYR B 1 291 ? -9.508 53.25 11.797 1 96.94 291 TYR B N 1
ATOM 4951 C CA . TYR B 1 291 ? -9.148 52.469 10.609 1 96.94 291 TYR B CA 1
ATOM 4952 C C . TYR B 1 291 ? -8.422 51.188 10.992 1 96.94 291 TYR B C 1
ATOM 4954 O O . TYR B 1 291 ? -7.559 51.188 11.867 1 96.94 291 TYR B O 1
ATOM 4962 N N . LEU B 1 292 ? -8.867 50.125 10.328 1 96.94 292 LEU B N 1
ATOM 4963 C CA . LEU B 1 292 ? -8.125 48.875 10.508 1 96.94 292 LEU B CA 1
ATOM 4964 C C . LEU B 1 292 ? -6.758 48.938 9.844 1 96.94 292 LEU B C 1
ATOM 4966 O O . LEU B 1 292 ? -6.633 49.469 8.734 1 96.94 292 LEU B O 1
ATOM 4970 N N . SER B 1 293 ? -5.766 48.562 10.547 1 96.5 293 SER B N 1
ATOM 4971 C CA . SER B 1 293 ? -4.387 48.562 10.078 1 96.5 293 SER B CA 1
ATOM 4972 C C . SER B 1 293 ? -3.617 47.344 10.602 1 96.5 293 SER B C 1
ATOM 4974 O O . SER B 1 293 ? -4.105 46.625 11.477 1 96.5 293 SER B O 1
ATOM 4976 N N . VAL B 1 294 ? -2.408 47.156 10.094 1 94.38 294 VAL B N 1
ATOM 4977 C CA . VAL B 1 294 ? -1.573 46.031 10.492 1 94.38 294 VAL B CA 1
ATOM 4978 C C . VAL B 1 294 ? -1.176 46.188 11.961 1 94.38 294 VAL B C 1
ATOM 4980 O O . VAL B 1 294 ? -0.784 45.219 12.609 1 94.38 294 VAL B O 1
ATOM 4983 N N . ASP B 1 295 ? -1.434 47.344 12.469 1 95.25 295 ASP B N 1
ATOM 4984 C CA . ASP B 1 295 ? -1.008 47.656 13.828 1 95.25 295 ASP B CA 1
ATOM 4985 C C . ASP B 1 295 ? -2.109 47.312 14.836 1 95.25 295 ASP B C 1
ATOM 4987 O O . ASP B 1 295 ? -1.852 47.188 16.031 1 95.25 295 ASP B O 1
ATOM 4991 N N . ASN B 1 296 ? -3.318 47.219 14.328 1 96.94 296 ASN B N 1
ATOM 4992 C CA . ASN B 1 296 ? -4.375 47.031 15.312 1 96.94 296 ASN B CA 1
ATOM 4993 C C . ASN B 1 296 ? -5.164 45.75 15.055 1 96.94 296 ASN B C 1
ATOM 4995 O O . ASN B 1 296 ? -6.125 45.438 15.773 1 96.94 296 ASN B O 1
ATOM 4999 N N . ILE B 1 297 ? -4.742 44.938 14.031 1 96.94 297 ILE B N 1
ATOM 5000 C CA . ILE B 1 297 ? -5.391 43.656 13.805 1 96.94 297 ILE B CA 1
ATOM 5001 C C . ILE B 1 297 ? -4.375 42.531 13.977 1 96.94 297 ILE B C 1
ATOM 5003 O O . ILE B 1 297 ? -3.168 42.781 13.984 1 96.94 297 ILE B O 1
ATOM 5007 N N . SER B 1 298 ? -4.816 41.344 14.227 1 96.69 298 SER B N 1
ATOM 5008 C CA . SER B 1 298 ? -4.047 40.125 14.328 1 96.69 298 SER B CA 1
ATOM 5009 C C . SER B 1 298 ? -4.805 38.938 13.719 1 96.69 298 SER B C 1
ATOM 5011 O O . SER B 1 298 ? -5.867 39.125 13.117 1 96.69 298 SER B O 1
ATOM 5013 N N . PHE B 1 299 ? -4.227 37.844 13.641 1 97.75 299 PHE B N 1
ATOM 5014 C CA . PHE B 1 299 ? -4.777 36.625 13.062 1 97.75 299 PHE B CA 1
ATOM 5015 C C . PHE B 1 299 ? -4.742 35.469 14.078 1 97.75 299 PHE B C 1
ATOM 5017 O O . PHE B 1 299 ? -3.668 35 14.43 1 97.75 299 PHE B O 1
ATOM 5024 N N . LYS B 1 300 ? -5.855 35.094 14.586 1 97.81 300 LYS B N 1
ATOM 5025 C CA . LYS B 1 300 ? -5.855 34.062 15.625 1 97.81 300 LYS B CA 1
ATOM 5026 C C . LYS B 1 300 ? -6.961 33.031 15.383 1 97.81 300 LYS B C 1
ATOM 5028 O O . LYS B 1 300 ? -7.945 33.312 14.695 1 97.81 300 LYS B O 1
ATOM 5033 N N . ARG B 1 301 ? -6.727 31.781 15.867 1 97.12 301 ARG B N 1
ATOM 5034 C CA . ARG B 1 301 ? -7.797 30.797 15.977 1 97.12 301 ARG B CA 1
ATOM 5035 C C . ARG B 1 301 ? -8.828 31.219 17.016 1 97.12 301 ARG B C 1
ATOM 5037 O O . ARG B 1 301 ? -8.477 31.844 18.031 1 97.12 301 ARG B O 1
ATOM 5044 N N . PRO B 1 302 ? -10.141 30.953 16.781 1 96 302 PRO B N 1
ATOM 5045 C CA . PRO B 1 302 ? -10.695 30.125 15.703 1 96 302 PRO B CA 1
ATOM 5046 C C . PRO B 1 302 ? -11.062 30.938 14.469 1 96 302 PRO B C 1
ATOM 5048 O O . PRO B 1 302 ? -11.008 32.188 14.5 1 96 302 PRO B O 1
ATOM 5051 N N . GLY B 1 303 ? -11.336 30.219 13.383 1 94.88 303 GLY B N 1
ATOM 5052 C CA . GLY B 1 303 ? -11.711 30.844 12.117 1 94.88 303 GLY B CA 1
ATOM 5053 C C . GLY B 1 303 ? -13.203 31.062 11.977 1 94.88 303 GLY B C 1
ATOM 5054 O O . GLY B 1 303 ? -13.852 30.469 11.117 1 94.88 303 GLY B O 1
ATOM 5055 N N . ARG B 1 304 ? -13.828 31.969 12.727 1 95 304 ARG B N 1
ATOM 5056 C CA . ARG B 1 304 ? -15.258 32.219 12.727 1 95 304 ARG B CA 1
ATOM 5057 C C . ARG B 1 304 ? -15.578 33.531 12.008 1 95 304 ARG B C 1
ATOM 5059 O O . ARG B 1 304 ? -16.719 33.781 11.594 1 95 304 ARG B O 1
ATOM 5066 N N . GLY B 1 305 ? -14.539 34.375 11.883 1 95.75 305 GLY B N 1
ATOM 5067 C CA . GLY B 1 305 ? -14.75 35.688 11.305 1 95.75 305 GLY B CA 1
ATOM 5068 C C . GLY B 1 305 ? -14.188 35.844 9.906 1 95.75 305 GLY B C 1
ATOM 5069 O O . GLY B 1 305 ? -14.195 34.875 9.125 1 95.75 305 GLY B O 1
ATOM 5070 N N . ILE B 1 306 ? -13.766 37.094 9.547 1 96.62 306 ILE B N 1
ATOM 5071 C CA . ILE B 1 306 ? -13.234 37.375 8.219 1 96.62 306 ILE B CA 1
ATOM 5072 C C . ILE B 1 306 ? -11.969 36.562 7.984 1 96.62 306 ILE B C 1
ATOM 5074 O O . ILE B 1 306 ? -11.062 36.562 8.828 1 96.62 306 ILE B O 1
ATOM 5078 N N . GLU B 1 307 ? -11.953 35.875 6.84 1 95.94 307 GLU B N 1
ATOM 5079 C CA . GLU B 1 307 ? -10.797 35.094 6.457 1 95.94 307 GLU B CA 1
ATOM 5080 C C . GLU B 1 307 ? -9.586 35.969 6.172 1 95.94 307 GLU B C 1
ATOM 5082 O O . GLU B 1 307 ? -9.734 37.094 5.715 1 95.94 307 GLU B O 1
ATOM 5087 N N . THR B 1 308 ? -8.453 35.375 6.352 1 95.19 308 THR B N 1
ATOM 5088 C CA . THR B 1 308 ? -7.211 36.156 6.254 1 95.19 308 THR B CA 1
ATOM 5089 C C . THR B 1 308 ? -6.938 36.562 4.812 1 95.19 308 THR B C 1
ATOM 5091 O O . THR B 1 308 ? -6.223 37.531 4.562 1 95.19 308 THR B O 1
ATOM 5094 N N . LYS B 1 309 ? -7.523 35.844 3.885 1 93.5 309 LYS B N 1
ATOM 5095 C CA . LYS B 1 309 ? -7.293 36.156 2.479 1 93.5 309 LYS B CA 1
ATOM 5096 C C . LYS B 1 309 ? -7.906 37.5 2.107 1 93.5 309 LYS B C 1
ATOM 5098 O O . LYS B 1 309 ? -7.578 38.062 1.064 1 93.5 309 LYS B O 1
ATOM 5103 N N . TYR B 1 310 ? -8.766 38.062 2.955 1 94.5 310 TYR B N 1
ATOM 5104 C CA . TYR B 1 310 ? -9.438 39.312 2.656 1 94.5 310 TYR B CA 1
ATOM 5105 C C . TYR B 1 310 ? -8.758 40.469 3.354 1 94.5 310 TYR B C 1
ATOM 5107 O O . TYR B 1 310 ? -9.32 41.562 3.455 1 94.5 310 TYR B O 1
ATOM 5115 N N . LEU B 1 311 ? -7.625 40.25 3.812 1 95.19 311 LEU B N 1
ATOM 5116 C CA . LEU B 1 311 ? -6.879 41.281 4.543 1 95.19 311 LEU B CA 1
ATOM 5117 C C . LEU B 1 311 ? -6.797 42.562 3.736 1 95.19 311 LEU B C 1
ATOM 5119 O O . LEU B 1 311 ? -7.094 43.656 4.254 1 95.19 311 LEU B O 1
ATOM 5123 N N . SER B 1 312 ? -6.488 42.469 2.473 1 93.88 312 SER B N 1
ATOM 5124 C CA . SER B 1 312 ? -6.297 43.656 1.632 1 93.88 312 SER B CA 1
ATOM 5125 C C . SER B 1 312 ? -7.602 44.438 1.473 1 93.88 312 SER B C 1
ATOM 5127 O O . SER B 1 312 ? -7.582 45.625 1.26 1 93.88 312 SER B O 1
ATOM 5129 N N . ILE B 1 313 ? -8.656 43.719 1.639 1 94.06 313 ILE B N 1
ATOM 5130 C CA . ILE B 1 313 ? -9.969 44.344 1.445 1 94.06 313 ILE B CA 1
ATOM 5131 C C . ILE B 1 313 ? -10.359 45.125 2.689 1 94.06 313 ILE B C 1
ATOM 5133 O O . ILE B 1 313 ? -11.016 46.156 2.59 1 94.06 313 ILE B O 1
ATOM 5137 N N . ILE B 1 314 ? -9.898 44.719 3.789 1 94.56 314 ILE B N 1
ATOM 5138 C CA . ILE B 1 314 ? -10.453 45.312 5 1 94.56 314 ILE B CA 1
ATOM 5139 C C . ILE B 1 314 ? -9.508 46.375 5.527 1 94.56 314 ILE B C 1
ATOM 5141 O O . ILE B 1 314 ? -9.898 47.219 6.336 1 94.56 314 ILE B O 1
ATOM 5145 N N . LEU B 1 315 ? -8.242 46.312 5.117 1 95.44 315 LEU B N 1
ATOM 5146 C CA . LEU B 1 315 ? -7.301 47.312 5.566 1 95.44 315 LEU B CA 1
ATOM 5147 C C . LEU B 1 315 ? -7.77 48.719 5.152 1 95.44 315 LEU B C 1
ATOM 5149 O O . LEU B 1 315 ? -8.266 48.906 4.039 1 95.44 315 LEU B O 1
ATOM 5153 N N . ASN B 1 316 ? -7.641 49.656 6.066 1 94.94 316 ASN B N 1
ATOM 5154 C CA . ASN B 1 316 ? -7.973 51.062 5.875 1 94.94 316 ASN B CA 1
ATOM 5155 C C . ASN B 1 316 ? -9.484 51.281 5.812 1 94.94 316 ASN B C 1
ATOM 5157 O O . ASN B 1 316 ? -9.945 52.312 5.281 1 94.94 316 ASN B O 1
ATOM 5161 N N . ARG B 1 317 ? -10.203 50.344 6.258 1 95.25 317 ARG B N 1
ATOM 5162 C CA . ARG B 1 317 ? -11.641 50.562 6.473 1 95.25 317 ARG B CA 1
ATOM 5163 C C . ARG B 1 317 ? -11.93 50.906 7.922 1 95.25 317 ARG B C 1
ATOM 5165 O O . ARG B 1 317 ? -11.234 50.469 8.836 1 95.25 317 ARG B O 1
ATOM 5172 N N . LYS B 1 318 ? -12.93 51.625 8.078 1 95.56 318 LYS B N 1
ATOM 5173 C CA . LYS B 1 318 ? -13.32 52.031 9.422 1 95.56 318 LYS B CA 1
ATOM 5174 C C . LYS B 1 318 ? -14.227 51 10.078 1 95.56 318 LYS B C 1
ATOM 5176 O O . LYS B 1 318 ? -15.117 50.469 9.43 1 95.56 318 LYS B O 1
ATOM 5181 N N . ILE B 1 319 ? -13.992 50.812 11.273 1 96.12 319 ILE B N 1
ATOM 5182 C CA . ILE B 1 319 ? -14.836 49.875 12 1 96.12 319 ILE B CA 1
ATOM 5183 C C . ILE B 1 319 ? -16.062 50.594 12.531 1 96.12 319 ILE B C 1
ATOM 5185 O O . ILE B 1 319 ? -15.992 51.75 12.914 1 96.12 319 ILE B O 1
ATOM 5189 N N . LYS B 1 320 ? -17.094 49.906 12.703 1 95.62 320 LYS B N 1
ATOM 5190 C CA . LYS B 1 320 ? -18.375 50.531 13.047 1 95.62 320 LYS B CA 1
ATOM 5191 C C . LYS B 1 320 ? -18.719 50.281 14.508 1 95.62 320 LYS B C 1
ATOM 5193 O O . LYS B 1 320 ? -19.734 50.781 15.008 1 95.62 320 LYS B O 1
ATOM 5198 N N . ASN B 1 321 ? -17.969 49.469 15.172 1 95.06 321 ASN B N 1
ATOM 5199 C CA . ASN B 1 321 ? -18.172 49.156 16.578 1 95.06 321 ASN B CA 1
ATOM 5200 C C . ASN B 1 321 ? -16.844 49.031 17.328 1 95.06 321 ASN B C 1
ATOM 5202 O O . ASN B 1 321 ? -15.812 48.719 16.734 1 95.06 321 ASN B O 1
ATOM 5206 N N . ASP B 1 322 ? -16.969 49.312 18.547 1 96.81 322 ASP B N 1
ATOM 5207 C CA . ASP B 1 322 ? -15.781 49.094 19.391 1 96.81 322 ASP B CA 1
ATOM 5208 C C . ASP B 1 322 ? -15.422 47.594 19.453 1 96.81 322 ASP B C 1
ATOM 5210 O O . ASP B 1 322 ? -16.297 46.75 19.453 1 96.81 322 ASP B O 1
ATOM 5214 N N . LYS B 1 323 ? -14.18 47.312 19.344 1 97.06 323 LYS B N 1
ATOM 5215 C CA . LYS B 1 323 ? -13.648 45.969 19.531 1 97.06 323 LYS B CA 1
ATOM 5216 C C . LYS B 1 323 ? -12.617 45.938 20.656 1 97.06 323 LYS B C 1
ATOM 5218 O O . LYS B 1 323 ? -11.805 46.844 20.781 1 97.06 323 LYS B O 1
ATOM 5223 N N . GLU B 1 324 ? -12.703 44.938 21.469 1 96.94 324 GLU B N 1
ATOM 5224 C CA . GLU B 1 324 ? -11.664 44.688 22.469 1 96.94 324 GLU B CA 1
ATOM 5225 C C . GLU B 1 324 ? -10.602 43.75 21.906 1 96.94 324 GLU B C 1
ATOM 5227 O O . GLU B 1 324 ? -10.812 43.094 20.875 1 96.94 324 GLU B O 1
ATOM 5232 N N . GLU B 1 325 ? -9.539 43.75 22.641 1 95.5 325 GLU B N 1
ATOM 5233 C CA . GLU B 1 325 ? -8.477 42.812 22.234 1 95.5 325 GLU B CA 1
ATOM 5234 C C . GLU B 1 325 ? -9.016 41.406 22.094 1 95.5 325 GLU B C 1
ATOM 5236 O O . GLU B 1 325 ? -9.789 40.938 22.922 1 95.5 325 GLU B O 1
ATOM 5241 N N . ASP B 1 326 ? -8.766 40.75 20.984 1 95.56 326 ASP B N 1
ATOM 5242 C CA . ASP B 1 326 ? -9.07 39.344 20.672 1 95.56 326 ASP B CA 1
ATOM 5243 C C . ASP B 1 326 ? -10.5 39.219 20.156 1 95.56 326 ASP B C 1
ATOM 5245 O O . ASP B 1 326 ? -10.93 38.125 19.797 1 95.56 326 ASP B O 1
ATOM 5249 N N . ASP B 1 327 ? -11.188 40.344 20.078 1 96.12 327 ASP B N 1
ATOM 5250 C CA . ASP B 1 327 ? -12.5 40.281 19.438 1 96.12 327 ASP B CA 1
ATOM 5251 C C . ASP B 1 327 ? -12.359 39.906 17.953 1 96.12 327 ASP B C 1
ATOM 5253 O O . ASP B 1 327 ? -11.5 40.438 17.25 1 96.12 327 ASP B O 1
ATOM 5257 N N . ILE B 1 328 ? -13.188 38.969 17.531 1 96.88 328 ILE B N 1
ATOM 5258 C CA . ILE B 1 328 ? -13.219 38.594 16.125 1 96.88 328 ILE B CA 1
ATOM 5259 C C . ILE B 1 328 ? -13.836 39.719 15.297 1 96.88 328 ILE B C 1
ATOM 5261 O O . ILE B 1 328 ? -14.836 40.312 15.703 1 96.88 328 ILE B O 1
ATOM 5265 N N . ILE B 1 329 ? -13.227 40.062 14.211 1 97 329 ILE B N 1
ATOM 5266 C CA . ILE B 1 329 ? -13.773 41.062 13.297 1 97 329 ILE B CA 1
ATOM 5267 C C . ILE B 1 329 ? -14.672 40.375 12.266 1 97 329 ILE B C 1
ATOM 5269 O O . ILE B 1 329 ? -14.242 39.438 11.594 1 97 329 ILE B O 1
ATOM 5273 N N . TYR B 1 330 ? -15.891 40.812 12.188 1 96.81 330 TYR B N 1
ATOM 5274 C CA . TYR B 1 330 ? -16.875 40.312 11.25 1 96.81 330 TYR B CA 1
ATOM 5275 C C . TYR B 1 330 ? -17.156 41.312 10.141 1 96.81 330 TYR B C 1
ATOM 5277 O O . TYR B 1 330 ? -16.812 42.469 10.25 1 96.81 330 TYR B O 1
ATOM 5285 N N . TRP B 1 331 ? -17.672 40.844 9.078 1 95.56 331 TRP B N 1
ATOM 5286 C CA . TRP B 1 331 ? -18.016 41.719 7.969 1 95.56 331 TRP B CA 1
ATOM 5287 C C . TRP B 1 331 ? -18.969 42.812 8.422 1 95.56 331 TRP B C 1
ATOM 5289 O O . TRP B 1 331 ? -18.875 43.969 7.957 1 95.56 331 TRP B O 1
ATOM 5299 N N . ASP B 1 332 ? -19.859 42.469 9.328 1 94.62 332 ASP B N 1
ATOM 5300 C CA . ASP B 1 332 ? -20.844 43.406 9.836 1 94.62 332 ASP B CA 1
ATOM 5301 C C . ASP B 1 332 ? -20.156 44.562 10.57 1 94.62 332 ASP B C 1
ATOM 5303 O O . ASP B 1 332 ? -20.75 45.656 10.734 1 94.62 332 ASP B O 1
ATOM 5307 N N . ASP B 1 333 ? -18.969 44.344 11.055 1 95.44 333 ASP B N 1
ATOM 5308 C CA . ASP B 1 333 ? -18.219 45.406 11.711 1 95.44 333 ASP B CA 1
ATOM 5309 C C . ASP B 1 333 ? -17.75 46.438 10.703 1 95.44 333 ASP B C 1
ATOM 5311 O O . ASP B 1 333 ? -17.328 47.531 11.086 1 95.44 333 ASP B O 1
ATOM 5315 N N . LEU B 1 334 ? -17.859 46.062 9.414 1 93.94 334 LEU B N 1
ATOM 5316 C CA . LEU B 1 334 ? -17.297 46.938 8.383 1 93.94 334 LEU B CA 1
ATOM 5317 C C . LEU B 1 334 ? -18.375 47.375 7.406 1 93.94 334 LEU B C 1
ATOM 5319 O O . LEU B 1 334 ? -18.219 48.406 6.723 1 93.94 334 LEU B O 1
ATOM 5323 N N . LEU B 1 335 ? -19.438 46.281 7.277 1 84.25 335 LEU B N 1
ATOM 5324 C CA . LEU B 1 335 ? -20.469 46.531 6.277 1 84.25 335 LEU B CA 1
ATOM 5325 C C . LEU B 1 335 ? -21.719 47.125 6.922 1 84.25 335 LEU B C 1
ATOM 5327 O O . LEU B 1 335 ? -22.062 46.781 8.055 1 84.25 335 LEU B O 1
ATOM 5331 N N . GLY B 1 336 ? -22.578 48.031 6.543 1 63.69 336 GLY B N 1
ATOM 5332 C CA . GLY B 1 336 ? -23.844 48.656 6.926 1 63.69 336 GLY B CA 1
ATOM 5333 C C . GLY B 1 336 ? -23.875 50.156 6.746 1 63.69 336 GLY B C 1
ATOM 5334 O O . GLY B 1 336 ? -22.844 50.75 6.469 1 63.69 336 GLY B O 1
ATOM 5335 N N . ASP B 1 337 ? -25.078 50.812 7.207 1 49.16 337 ASP B N 1
ATOM 5336 C CA . ASP B 1 337 ? -25.484 52.188 6.98 1 49.16 337 ASP B CA 1
ATOM 5337 C C . ASP B 1 337 ? -24.484 53.156 7.621 1 49.16 337 ASP B C 1
ATOM 5339 O O . ASP B 1 337 ? -23.828 52.844 8.602 1 49.16 337 ASP B O 1
#

Radius of gyration: 31.45 Å; Cα contacts (8 Å, |Δi|>4): 1597; chains: 2; bounding box: 50×101×72 Å

Sequence (674 aa):
MEKIKIGDRYVGKGEPTFIIAEGGLNHNGDIDIGKELVKEAKKCGADAIKFQSYHTEDFISKKSEYYELFKSLELSEEEFYELKEYAEKIGIMFISTPLDLKYVDILNKMNVPAFKIASGDLTFYPLLEKVAKTGKPVILSTGMSDIGEIWEAVKVLENNGCRDIILLHCISSYPTPYEDVNLNAIKTLKSIFNIPVGYSDHTLGILAPVVSVALGADVIEKHFTLDKNMEGPDHALSADPEEFKEMVNNIRLVEKMLGSGEKIPMPSERDVIVEARRSIVAKRNIKKGEYLSVDNISFKRPGRGIETKYLSIILNRKIKNDKEEDDIIYWDDLLGDMEKIKIGDRYVGKGEPTFIIAEGGLNHNGDIDIGKELVKEAKKCGADAIKFQSYHTEDFISKKSEYYELFKSLELSEEEFYELKEYAEKIGIMFISTPLDLKYVDILNKMNVPAFKIASGDLTFYPLLEKVAKTGKPVILSTGMSDIGEIWEAVKVLENNGCRDIILLHCISSYPTPYEDVNLNAIKTLKSIFNIPVGYSDHTLGILAPVVSVALGADVIEKHFTLDKNMEGPDHALSADPEEFKEMVNNIRLVEKMLGSGEKIPMPSERDVIVEARRSIVAKRNIKKGEYLSVDNISFKRPGRGIETKYLSIILNRKIKNDKEEDDIIYWDDLLGD

Secondary structure (DSSP, 8-state):
---EEETTEEESTTSPPEEEEEEETTTTT-HHHHHHHHHHHHHHT-SEEEEEE--HHHHB-TTSTTHHHHHHTPPPHHHHHHHHHHHHHHT-EEEEEESSHHHHHHHHHTT-S-EEE-GGGTT-HHHHHHHHTTT--EEEE-TT--HHHHHHHHHHHHHTT---EEEEEE---SSPPGGG--TTHHHHHHHHH-S-EEEEE-SSSSHHHHHHHHTT-SEEEEEB-S-TTSSSSSTTTSB-HHHHHHHHHHHHHHHHHH-----S--GGGHHHHHHHS-EEEESS-B-TTPBP-TTTEEEEB---SS-GGGHHHHTTPBPSS-B-TTPBP-GGGTS--/---EEETTEEESTTSPPEEEEEEETTTTT-HHHHHHHHHHHHHHT-SEEEEEE--HHHHB-TTSTTHHHHHHTPPPHHHHHHHHHHHHHHT-EEEEEESSHHHHHHHHHTT-S-EEE-GGGTT-HHHHHHHHTTT--EEEE-TT--HHHHHHHHHHHHHTT---EEEEEE---SSPPGGG--TTHHHHHHHHH-S-EEEEE-SSSSHHHHHHHHTT-SEEEEEB-S-TTSSSSSTTTSB-HHHHHHHHHHHHHHHHHH-----S--GGGHHHHHHHS-EEEESS-B-TTPBP-TTTEEEEB---SS-GGGHHHHTTPBPSS-B-TTPBP-GGGTS--

Organism: Methanocaldococcus jannaschii (strain ATCC 43067 / DSM 2661 / JAL-1 / JCM 10045 / NBRC 100440) (NCBI:txid243232)

pLDDT: mean 97.13, std 3.98, range [49.16, 98.94]

Nearest PDB structures (foldseek):
  6ppw-assembly1_A  TM=9.166E-01  e=1.731E-37  Neisseria meningitidis serogroup B
  4ipj-assembly1_A-2  TM=9.191E-01  e=7.550E-37  Neisseria meningitidis
  4ipi-assembly1_A-2  TM=9.202E-01  e=9.010E-37  Neisseria meningitidis
  2wqp-assembly1_A-2  TM=9.172E-01  e=4.420E-36  Neisseria meningitidis serogroup B
  8h2c-assembly2_C  TM=8.856E-01  e=2.730E-34  Campylobacter jejuni